Protein AF-A0A2A6BVG2-F1 (afdb_monomer_lite)

InterPro domains:
  IPR006201 Neurotransmitter-gated ion-channel [PTHR18945] (115-366)
  IPR006202 Neurotransmitter-gated ion-channel ligand-binding domain [PF02931] (118-257)
  IPR018000 Neurotransmitter-gated ion-channel, conserved site [PS00236] (227-241)
  IPR036734 Neurotransmitter-gated ion-channel ligand-binding domain superfamily [G3DSA:2.70.170.10] (108-320)
  IPR036734 Neurotransmitter-gated ion-channel ligand-binding domain superfamily [SSF63712] (119-259)

Secondary structure (DSSP, 8-state):
--TTSSSSSTT-----PPPEEEE-EEE-TT---HHHHS-TTSEEEESEEEEE--SSSSSEEEEEESS-HHHH---EEEEEEETTEEEEEEEPPTT--SS----TTTS-EEEEEEEEEE---EE-STTT-EEEEEEEEEEEEEEEEEE--GGGTTT--EEEEEGGGGTTSPPP---EEEE-GGGTTT-TT----TT---EE-STT-EEEEETEEEEEEEEEEEEEEEB----TTTTS-EEEEEEEEEEEESS--EEEE-HHHHHHHHT-S--EETTEEEEEEEEE----EEEE-SSS-EEEEEEEEEEEEEEE-THHHIIIIIHHHHHHHHHHHHHHH-S-HHHHHHHHHHHHHHHHHHHHHHHHS---TTTHHHHHHHHHHHHHHHHHHHHHHHHHHHHHHHHHHHHHHT-

Structure (mmCIF, N/CA/C/O backbone):
data_AF-A0A2A6BVG2-F1
#
_entry.id   AF-A0A2A6BVG2-F1
#
loop_
_atom_site.group_PDB
_atom_site.id
_atom_site.type_symbol
_atom_site.label_atom_id
_atom_site.label_alt_id
_atom_site.label_comp_id
_atom_site.label_asym_id
_atom_site.label_entity_id
_atom_site.label_seq_id
_atom_site.pdbx_PDB_ins_code
_atom_site.Cartn_x
_atom_site.Cartn_y
_atom_site.Cartn_z
_atom_site.occupancy
_atom_site.B_iso_or_equiv
_atom_site.auth_seq_id
_atom_site.auth_comp_id
_atom_site.auth_asym_id
_atom_site.auth_atom_id
_atom_site.pdbx_PDB_model_num
ATOM 1 N N . MET A 1 1 ? 26.508 -2.314 60.905 1.00 47.06 1 MET A N 1
ATOM 2 C CA . MET A 1 1 ? 25.427 -1.354 60.568 1.00 47.06 1 MET A CA 1
ATOM 3 C C . MET A 1 1 ? 24.656 -1.698 59.279 1.00 47.06 1 MET A C 1
ATOM 5 O O . MET A 1 1 ? 23.905 -0.859 58.814 1.00 47.06 1 MET A O 1
ATOM 9 N N . VAL A 1 2 ? 24.742 -2.926 58.736 1.00 46.19 2 VAL A N 1
ATOM 10 C CA . VAL A 1 2 ? 24.026 -3.320 57.493 1.00 46.19 2 VAL A CA 1
ATOM 11 C C . VAL A 1 2 ? 22.774 -4.187 57.760 1.00 46.19 2 VAL A C 1
ATOM 13 O O . VAL A 1 2 ? 21.913 -4.311 56.901 1.00 46.19 2 VAL A O 1
ATOM 16 N N . SER A 1 3 ? 22.583 -4.705 58.980 1.00 47.69 3 SER A N 1
ATOM 17 C CA . SER A 1 3 ? 21.451 -5.596 59.313 1.00 47.69 3 SER A CA 1
ATOM 18 C C . SER A 1 3 ? 20.133 -4.915 59.705 1.00 47.69 3 SER A C 1
ATOM 20 O O . SER A 1 3 ? 19.149 -5.617 59.899 1.00 47.69 3 SER A O 1
ATOM 22 N N . LEU A 1 4 ? 20.075 -3.584 59.828 1.00 44.94 4 LEU A N 1
ATOM 23 C CA . LEU A 1 4 ? 18.867 -2.886 60.309 1.00 44.94 4 LEU A CA 1
ATOM 24 C C . LEU A 1 4 ? 17.993 -2.272 59.202 1.00 44.94 4 LEU A C 1
ATOM 26 O O . LEU A 1 4 ? 16.907 -1.791 59.501 1.00 44.94 4 LEU A O 1
ATOM 30 N N . ILE A 1 5 ? 18.422 -2.324 57.936 1.00 50.66 5 ILE A N 1
ATOM 31 C CA . ILE A 1 5 ? 17.657 -1.773 56.800 1.00 50.66 5 ILE A CA 1
ATOM 32 C C . ILE A 1 5 ? 16.790 -2.850 56.116 1.00 50.66 5 ILE A C 1
ATOM 34 O O . ILE A 1 5 ? 15.787 -2.524 55.492 1.00 50.66 5 ILE A O 1
ATOM 38 N N . LEU A 1 6 ? 17.088 -4.145 56.293 1.00 44.38 6 LEU A N 1
ATOM 39 C CA . LEU A 1 6 ? 16.270 -5.218 55.704 1.00 44.38 6 LEU A CA 1
ATOM 40 C C . LEU A 1 6 ? 14.958 -5.503 56.457 1.00 44.38 6 LEU A C 1
ATOM 42 O O . LEU A 1 6 ? 14.072 -6.143 55.898 1.00 44.38 6 LEU A O 1
ATOM 46 N N . LEU A 1 7 ? 14.806 -5.037 57.702 1.00 44.47 7 LEU A N 1
ATOM 47 C CA . LEU A 1 7 ? 13.611 -5.324 58.508 1.00 44.47 7 LEU A CA 1
ATOM 48 C C . LEU A 1 7 ? 12.500 -4.268 58.365 1.00 44.47 7 LEU A C 1
ATOM 50 O O . LEU A 1 7 ? 11.368 -4.521 58.763 1.00 44.47 7 LEU A O 1
ATOM 54 N N . SER A 1 8 ? 12.786 -3.104 57.772 1.00 46.41 8 SER A N 1
ATOM 55 C CA . SER A 1 8 ? 11.801 -2.026 57.589 1.00 46.41 8 SER A CA 1
ATOM 56 C C . SER A 1 8 ? 10.981 -2.130 56.295 1.00 46.41 8 SER A C 1
ATOM 58 O O . SER A 1 8 ? 9.996 -1.413 56.156 1.00 46.41 8 SER A O 1
ATOM 60 N N . VAL A 1 9 ? 11.324 -3.039 55.373 1.00 49.69 9 VAL A N 1
ATOM 61 C CA . VAL A 1 9 ? 10.591 -3.235 54.100 1.00 49.69 9 VAL A CA 1
ATOM 62 C C . VAL A 1 9 ? 9.496 -4.313 54.207 1.00 49.69 9 VAL A C 1
ATOM 64 O O . VAL A 1 9 ? 8.600 -4.371 53.374 1.00 49.69 9 VAL A O 1
ATOM 67 N N . LEU A 1 10 ? 9.494 -5.136 55.263 1.00 47.34 10 LEU A N 1
ATOM 68 C CA . LEU A 1 10 ? 8.541 -6.250 55.428 1.00 47.34 10 LEU A CA 1
ATOM 69 C C . LEU A 1 10 ? 7.287 -5.908 56.255 1.00 47.34 10 LEU A C 1
ATOM 71 O O . LEU A 1 10 ? 6.466 -6.783 56.515 1.00 47.34 10 LEU A O 1
ATOM 75 N N . LEU A 1 11 ? 7.125 -4.649 56.668 1.00 47.38 11 LEU A N 1
ATOM 76 C CA . LEU A 1 11 ? 6.026 -4.193 57.531 1.00 47.38 11 LEU A CA 1
ATOM 77 C C . LEU A 1 11 ? 5.231 -3.034 56.920 1.00 47.38 11 LEU A C 1
ATOM 79 O O . LEU A 1 11 ? 4.622 -2.249 57.642 1.00 47.38 11 LEU A O 1
ATOM 83 N N . SER A 1 12 ? 5.193 -2.925 55.591 1.00 45.78 12 SER A N 1
ATOM 84 C CA . SER A 1 12 ? 4.120 -2.167 54.953 1.00 45.78 12 SER A CA 1
ATOM 85 C C . SER A 1 12 ? 2.845 -3.005 55.074 1.00 45.78 12 SER A C 1
ATOM 87 O O . SER A 1 12 ? 2.772 -4.055 54.431 1.00 45.78 12 SER A O 1
ATOM 89 N N . PRO A 1 13 ? 1.845 -2.616 55.893 1.00 52.50 13 PRO A N 1
ATOM 90 C CA . PRO A 1 13 ? 0.537 -3.237 55.781 1.00 52.50 13 PRO A CA 1
ATOM 91 C C . PRO A 1 13 ? 0.119 -3.049 54.327 1.00 52.50 13 PRO A C 1
ATOM 93 O O . PRO A 1 13 ? 0.153 -1.924 53.821 1.00 52.50 13 PRO A O 1
ATOM 96 N N . ALA A 1 14 ? -0.192 -4.147 53.636 1.00 52.34 14 ALA A N 1
ATOM 97 C CA . ALA A 1 14 ? -0.832 -4.067 52.336 1.00 52.34 14 ALA A CA 1
ATOM 98 C C . ALA A 1 14 ? -1.977 -3.063 52.491 1.00 52.34 14 ALA A C 1
ATOM 100 O O . ALA A 1 14 ? -2.853 -3.264 53.336 1.00 52.34 14 ALA A O 1
ATOM 101 N N . LEU A 1 15 ? -1.893 -1.935 51.779 1.00 49.56 15 LEU A N 1
ATOM 102 C CA . LEU A 1 15 ? -2.939 -0.924 51.753 1.00 49.56 15 LEU A CA 1
ATOM 103 C C . LEU A 1 15 ? -4.168 -1.607 51.163 1.00 49.56 15 LEU A C 1
ATOM 105 O O . LEU A 1 15 ? -4.351 -1.654 49.949 1.00 49.56 15 LEU A O 1
ATOM 109 N N . ALA A 1 16 ? -4.965 -2.217 52.036 1.00 59.38 16 ALA A N 1
ATOM 110 C CA . ALA A 1 16 ? -6.254 -2.761 51.688 1.00 59.38 16 ALA A CA 1
ATOM 111 C C . ALA A 1 16 ? -7.088 -1.564 51.250 1.00 59.38 16 ALA A C 1
ATOM 113 O O . ALA A 1 16 ? -7.438 -0.705 52.063 1.00 59.38 16 ALA A O 1
ATOM 114 N N . ILE A 1 17 ? -7.321 -1.469 49.944 1.00 62.25 17 ILE A N 1
ATOM 115 C CA . ILE A 1 17 ? -8.201 -0.461 49.374 1.00 62.25 17 ILE A CA 1
ATOM 116 C C . ILE A 1 17 ? -9.559 -0.662 50.059 1.00 62.25 17 ILE A C 1
ATOM 118 O O . ILE A 1 17 ? -10.095 -1.772 50.009 1.00 62.25 17 ILE A O 1
ATOM 122 N N . PRO A 1 18 ? -10.092 0.350 50.764 1.00 71.12 18 PRO A N 1
ATOM 123 C CA . PRO A 1 18 ? -11.371 0.203 51.431 1.00 71.12 18 PRO A CA 1
ATOM 124 C C . PRO A 1 18 ? -12.448 -0.081 50.373 1.00 71.12 18 PRO A C 1
ATOM 126 O O . PRO A 1 18 ? -12.470 0.597 49.341 1.00 71.12 18 PRO A O 1
ATOM 129 N N . PRO A 1 19 ? -13.331 -1.070 50.599 1.00 73.06 19 PRO A N 1
ATOM 130 C CA . PRO A 1 19 ? -14.359 -1.420 49.632 1.00 73.06 19 PRO A CA 1
ATOM 131 C C . PRO A 1 19 ? -15.266 -0.212 49.381 1.00 73.06 19 PRO A C 1
ATOM 133 O O . PRO A 1 19 ? -15.706 0.470 50.311 1.00 73.06 19 PRO A O 1
ATOM 136 N N . ILE A 1 20 ? -15.553 0.054 48.112 1.00 72.31 20 ILE A N 1
ATOM 137 C CA . ILE A 1 20 ? -16.448 1.123 47.691 1.00 72.31 20 ILE A CA 1
ATOM 138 C C . ILE A 1 20 ? -17.904 0.680 47.841 1.00 72.31 20 ILE A C 1
ATOM 140 O O . ILE A 1 20 ? -18.267 -0.470 47.591 1.00 72.31 20 ILE A O 1
ATOM 144 N N . LYS A 1 21 ? -18.758 1.611 48.267 1.00 72.38 21 LYS A N 1
ATOM 145 C CA . LYS A 1 21 ? -20.199 1.397 48.407 1.00 72.38 21 LYS A CA 1
ATOM 146 C C . LYS A 1 21 ? -20.887 1.801 47.101 1.00 72.38 21 LYS A C 1
ATOM 148 O O . LYS A 1 21 ? -20.851 2.975 46.741 1.00 72.38 21 LYS A O 1
ATOM 153 N N . CYS A 1 22 ? -21.514 0.858 46.401 1.00 71.44 22 CYS A N 1
ATOM 154 C CA . CYS A 1 22 ? -22.253 1.123 45.161 1.00 71.44 22 CYS A CA 1
ATOM 155 C C . CYS A 1 22 ? -23.750 0.893 45.364 1.00 71.44 22 CYS A C 1
ATOM 157 O O . CYS A 1 22 ? -24.156 0.111 46.222 1.00 71.44 22 CYS A O 1
ATOM 159 N N . TYR A 1 23 ? -24.583 1.532 44.546 1.00 70.38 23 TYR A N 1
ATOM 160 C CA . TYR A 1 23 ? -26.011 1.224 44.501 1.00 70.38 23 TYR A CA 1
ATOM 161 C C . TYR A 1 23 ? -26.240 -0.177 43.921 1.00 70.38 23 TYR A C 1
ATOM 163 O O . TYR A 1 23 ? -25.602 -0.559 42.943 1.00 70.38 23 TYR A O 1
ATOM 171 N N . SER A 1 24 ? -27.144 -0.930 44.544 1.00 73.19 24 SER A N 1
ATOM 172 C CA . SER A 1 24 ? -27.579 -2.269 44.152 1.00 73.19 24 SER A CA 1
ATOM 173 C C . SER A 1 24 ? -29.056 -2.218 43.770 1.00 73.19 24 SER A C 1
ATOM 175 O O . SER A 1 24 ? -29.924 -2.573 44.566 1.00 73.19 24 SER A O 1
ATOM 177 N N . CYS A 1 25 ? -29.353 -1.728 42.571 1.00 67.62 25 CYS A N 1
ATOM 178 C CA . CYS A 1 25 ? -30.719 -1.468 42.117 1.00 67.62 25 CYS A CA 1
ATOM 179 C C . CYS A 1 25 ? -30.906 -1.860 40.647 1.00 67.62 25 CYS A C 1
ATOM 181 O O . CYS A 1 25 ? -29.945 -1.947 39.881 1.00 67.62 25 CYS A O 1
ATOM 183 N N . ILE A 1 26 ? -32.165 -2.084 40.265 1.00 62.31 26 ILE A N 1
ATOM 184 C CA . ILE A 1 26 ? -32.599 -2.318 38.885 1.00 62.31 26 ILE A CA 1
ATOM 185 C C . ILE A 1 26 ? -33.450 -1.116 38.488 1.00 62.31 26 ILE A C 1
ATOM 187 O O . ILE A 1 26 ? -34.461 -0.857 39.137 1.00 62.31 26 ILE A O 1
ATOM 191 N N . LEU A 1 27 ? -33.048 -0.379 37.454 1.00 60.69 27 LEU A N 1
ATOM 192 C CA . LEU A 1 27 ? -33.793 0.776 36.943 1.00 60.69 27 LEU A CA 1
ATOM 193 C C . LEU A 1 27 ? -34.805 0.364 35.881 1.00 60.69 27 LEU A C 1
ATOM 195 O O . LEU A 1 27 ? -34.354 0.072 34.784 1.00 60.69 27 LEU A O 1
ATOM 199 N N . PRO A 1 28 ? -36.126 0.410 36.124 1.00 58.84 28 PRO A N 1
ATOM 200 C CA . PRO A 1 28 ? -37.125 0.102 35.108 1.00 58.84 28 PRO A CA 1
ATOM 201 C C . PRO A 1 28 ? -36.932 0.896 33.805 1.00 58.84 28 PRO A C 1
ATOM 203 O O . PRO A 1 28 ? -36.431 2.025 33.850 1.00 58.84 28 PRO A O 1
ATOM 206 N N . PRO A 1 29 ? -37.367 0.365 32.646 1.00 52.97 29 PRO A N 1
ATOM 207 C CA . PRO A 1 29 ? -37.383 1.130 31.408 1.00 52.97 29 PRO A CA 1
ATOM 208 C C . PRO A 1 29 ? -38.193 2.417 31.610 1.00 52.97 29 PRO A C 1
ATOM 210 O O . PRO A 1 29 ? -39.262 2.395 32.221 1.00 52.97 29 PRO A O 1
ATOM 213 N N . ASN A 1 30 ? -37.681 3.532 31.082 1.00 59.03 30 ASN A N 1
ATOM 214 C CA . ASN A 1 30 ? -38.308 4.863 31.100 1.00 59.03 30 ASN A CA 1
ATOM 215 C C . ASN A 1 30 ? -38.370 5.586 32.461 1.00 59.03 30 ASN A C 1
ATOM 217 O O . ASN A 1 30 ? -39.131 6.543 32.605 1.00 59.03 30 ASN A O 1
ATOM 221 N N . VAL A 1 31 ? -37.566 5.198 33.455 1.00 60.84 31 VAL A N 1
ATOM 222 C CA . VAL A 1 31 ? -37.447 5.986 34.693 1.00 60.84 31 VAL A CA 1
ATOM 223 C C . VAL A 1 31 ? -36.479 7.151 34.489 1.00 60.84 31 VAL A C 1
ATOM 225 O O . VAL A 1 31 ? -35.276 6.952 34.340 1.00 60.84 31 VAL A O 1
ATOM 228 N N . ALA A 1 32 ? -37.014 8.373 34.512 1.00 56.31 32 ALA A N 1
ATOM 229 C CA . ALA A 1 32 ? -36.231 9.606 34.406 1.00 56.31 32 ALA A CA 1
ATOM 230 C C . ALA A 1 32 ? -35.492 9.973 35.708 1.00 56.31 32 ALA A C 1
ATOM 232 O O . ALA A 1 32 ? -34.476 10.662 35.658 1.00 56.31 32 ALA A O 1
ATOM 233 N N . ASP A 1 33 ? -35.980 9.508 36.865 1.00 66.50 33 ASP A N 1
ATOM 234 C CA . ASP A 1 33 ? -35.415 9.844 38.174 1.00 66.50 33 ASP A CA 1
ATOM 235 C C . ASP A 1 33 ? -34.677 8.654 38.805 1.00 66.50 33 ASP A C 1
ATOM 237 O O . ASP A 1 33 ? -35.256 7.782 39.459 1.00 66.50 33 ASP A O 1
ATOM 241 N N . PHE A 1 34 ? -33.360 8.636 38.598 1.00 60.94 34 PHE A N 1
ATOM 242 C CA . PHE A 1 34 ? -32.444 7.652 39.172 1.00 60.94 34 PHE A CA 1
ATOM 243 C C . PHE A 1 34 ? -32.500 7.616 40.705 1.00 60.94 34 PHE A C 1
ATOM 245 O O . PHE A 1 34 ? -32.445 6.537 41.300 1.00 60.94 34 PHE A O 1
ATOM 252 N N . ALA A 1 35 ? -32.634 8.778 41.350 1.00 62.94 35 ALA A N 1
ATOM 253 C CA . ALA A 1 35 ? -32.579 8.890 42.803 1.00 62.94 35 ALA A CA 1
ATOM 254 C C . ALA A 1 35 ? -33.831 8.306 43.477 1.00 62.94 35 ALA A C 1
ATOM 256 O O . ALA A 1 35 ? -33.748 7.810 44.601 1.00 62.94 35 ALA A O 1
ATOM 257 N N . ALA A 1 36 ? -34.970 8.310 42.778 1.00 68.31 36 ALA A N 1
ATOM 258 C CA . ALA A 1 36 ? -36.223 7.744 43.272 1.00 68.31 36 ALA A CA 1
ATOM 259 C C . ALA A 1 36 ? -36.214 6.204 43.336 1.00 68.31 36 ALA A C 1
ATOM 261 O O . ALA A 1 36 ? -36.859 5.620 44.206 1.00 68.31 36 ALA A O 1
ATOM 262 N N . VAL A 1 37 ? -35.483 5.536 42.434 1.00 67.06 37 VAL A N 1
ATOM 263 C CA . VAL A 1 37 ? -35.453 4.061 42.331 1.00 67.06 37 VAL A CA 1
ATOM 264 C C . VAL A 1 37 ? -34.222 3.454 43.005 1.00 67.06 37 VAL A C 1
ATOM 266 O O . VAL A 1 37 ? -34.305 2.388 43.617 1.00 67.06 37 VAL A O 1
ATOM 269 N N . CYS A 1 38 ? -33.083 4.138 42.943 1.00 67.00 38 CYS A N 1
ATOM 270 C CA . CYS A 1 38 ? -31.833 3.720 43.568 1.00 67.00 38 CYS A CA 1
ATOM 271 C C . CYS A 1 38 ? -31.589 4.539 44.839 1.00 67.00 38 CYS A C 1
ATOM 273 O O . CYS A 1 38 ? -30.724 5.413 44.884 1.00 67.00 38 CYS A O 1
ATOM 275 N N . ASN A 1 39 ? -32.386 4.280 45.876 1.00 68.69 39 ASN A N 1
ATOM 276 C CA . ASN A 1 39 ? -32.250 4.965 47.158 1.00 68.69 39 ASN A CA 1
ATOM 277 C C . ASN A 1 39 ? -31.014 4.473 47.949 1.00 68.69 39 ASN A C 1
ATOM 279 O O . ASN A 1 39 ? -30.474 3.389 47.719 1.00 68.69 39 ASN A O 1
ATOM 283 N N . GLN A 1 40 ? -30.566 5.269 48.925 1.00 59.28 40 GLN A N 1
ATOM 284 C CA . GLN A 1 40 ? -29.363 4.996 49.735 1.00 59.28 40 GLN A CA 1
ATOM 285 C C . GLN A 1 40 ? -29.421 3.697 50.561 1.00 59.28 40 GLN A C 1
ATOM 287 O O . GLN A 1 40 ? -28.402 3.290 51.122 1.00 59.28 40 GLN A O 1
ATOM 292 N N . THR A 1 41 ? -30.588 3.054 50.663 1.00 69.94 41 THR A N 1
ATOM 293 C CA . THR A 1 41 ? -30.764 1.822 51.441 1.00 69.94 41 THR A CA 1
ATOM 294 C C . THR A 1 41 ? -30.344 0.574 50.667 1.00 69.94 41 THR A C 1
ATOM 296 O O . THR A 1 41 ? -29.910 -0.396 51.280 1.00 69.94 41 THR A O 1
ATOM 299 N N . ASN A 1 42 ? -30.393 0.605 49.331 1.00 69.44 42 ASN A N 1
ATOM 300 C CA . ASN A 1 42 ? -30.030 -0.530 48.486 1.00 69.44 42 ASN A CA 1
ATOM 301 C C . ASN A 1 42 ? -28.618 -0.349 47.942 1.00 69.44 42 ASN A C 1
ATOM 303 O O . ASN A 1 42 ? -28.410 0.074 46.806 1.00 69.44 42 ASN A O 1
ATOM 307 N N . THR A 1 43 ? -27.635 -0.664 48.778 1.00 74.88 43 THR A N 1
ATOM 308 C CA . THR A 1 43 ? -26.218 -0.579 48.423 1.00 74.88 43 THR A CA 1
ATOM 309 C C . THR A 1 43 ? -25.501 -1.890 48.670 1.00 74.88 43 THR A C 1
ATOM 311 O O . THR A 1 43 ? -25.793 -2.584 49.639 1.00 74.88 43 THR A O 1
ATOM 314 N N . CYS A 1 44 ? -24.516 -2.182 47.839 1.00 75.88 44 CYS A N 1
ATOM 315 C CA . CYS A 1 44 ? -23.537 -3.234 48.056 1.00 75.88 44 CYS A CA 1
ATOM 316 C C . CYS A 1 44 ? -22.169 -2.606 48.356 1.00 75.88 44 CYS A C 1
ATOM 318 O O . CYS A 1 44 ? -21.956 -1.415 48.115 1.00 75.88 44 CYS A O 1
ATOM 320 N N . THR A 1 45 ? -21.237 -3.407 48.860 1.00 76.62 45 THR A N 1
ATOM 321 C CA . THR A 1 45 ? -19.828 -3.031 49.023 1.00 76.62 45 THR A CA 1
ATOM 322 C C . THR A 1 45 ? -18.965 -3.984 48.214 1.00 76.62 45 THR A C 1
ATOM 324 O O . THR A 1 45 ? -19.178 -5.191 48.296 1.00 76.62 45 THR A O 1
ATOM 327 N N . GLY A 1 46 ? -18.017 -3.458 47.448 1.00 76.00 46 GLY A N 1
ATOM 328 C CA . GLY A 1 46 ? -17.017 -4.253 46.736 1.00 76.00 46 GLY A CA 1
ATOM 329 C C . GLY A 1 46 ? -15.877 -3.373 46.247 1.00 76.00 46 GLY A C 1
ATOM 330 O O . GLY A 1 46 ? -15.850 -2.187 46.552 1.00 76.00 46 GLY A O 1
ATOM 331 N N . ASN A 1 47 ? -14.933 -3.917 45.489 1.00 72.94 47 ASN A N 1
ATOM 332 C CA . ASN A 1 47 ? -13.804 -3.126 44.979 1.00 72.94 47 ASN A CA 1
ATOM 333 C C . ASN A 1 47 ? -14.172 -2.276 43.745 1.00 72.94 47 ASN A C 1
ATOM 335 O O . ASN A 1 47 ? -13.492 -1.296 43.450 1.00 72.94 47 ASN A O 1
ATOM 339 N N . TRP A 1 48 ? -15.262 -2.620 43.045 1.00 63.81 48 TRP A N 1
ATOM 340 C CA . TRP A 1 48 ? -15.687 -2.000 41.785 1.00 63.81 48 TRP A CA 1
ATOM 341 C C . TRP A 1 48 ? -17.212 -1.867 41.691 1.00 63.81 48 TRP A C 1
ATOM 343 O O . TRP A 1 48 ? -17.940 -2.774 42.097 1.00 63.81 48 TRP A O 1
ATOM 353 N N . CYS A 1 49 ? -17.702 -0.777 41.089 1.00 62.34 49 CYS A N 1
ATOM 354 C CA . CYS A 1 49 ? -19.109 -0.627 40.707 1.00 62.34 49 CYS A CA 1
ATOM 355 C C . CYS A 1 49 ? -19.299 -1.061 39.249 1.00 62.34 49 CYS A C 1
ATOM 357 O O . CYS A 1 49 ? -18.536 -0.666 38.372 1.00 62.34 49 CYS A O 1
ATOM 359 N N . THR A 1 50 ? -20.345 -1.833 38.977 1.00 63.59 50 THR A N 1
ATOM 360 C CA . THR A 1 50 ? -20.672 -2.370 37.652 1.00 63.59 50 THR A CA 1
ATOM 361 C C . THR A 1 50 ? -22.020 -1.859 37.169 1.00 63.59 50 THR A C 1
ATOM 363 O O . THR A 1 50 ? -22.938 -1.656 37.966 1.00 63.59 50 THR A O 1
ATOM 366 N N . LYS A 1 51 ? -22.117 -1.638 35.854 1.00 58.00 51 LYS A N 1
ATOM 367 C CA . LYS A 1 51 ? -23.335 -1.253 35.138 1.00 58.00 51 LYS A CA 1
ATOM 368 C C . LYS A 1 51 ? -23.571 -2.291 34.041 1.00 58.00 51 LYS A C 1
ATOM 370 O O . LYS A 1 51 ? -22.828 -2.317 33.065 1.00 58.00 51 LYS A O 1
ATOM 375 N N . GLY A 1 52 ? -24.556 -3.167 34.224 1.00 52.75 52 GLY A N 1
ATOM 376 C CA . GLY A 1 52 ? -24.907 -4.183 33.226 1.00 52.75 52 GLY A CA 1
ATOM 377 C C . GLY A 1 52 ? -25.829 -3.609 32.142 1.00 52.75 52 GLY A C 1
ATOM 378 O O . GLY A 1 52 ? -26.731 -2.838 32.489 1.00 52.75 52 GLY A O 1
ATOM 379 N N . PRO A 1 53 ? -25.636 -3.941 30.852 1.00 44.53 53 PRO A N 1
ATOM 380 C CA . PRO A 1 53 ? -26.572 -3.564 29.805 1.00 44.53 53 PRO A CA 1
ATOM 381 C C . PRO A 1 53 ? -27.714 -4.577 29.720 1.00 44.53 53 PRO A C 1
ATOM 383 O O . PRO A 1 53 ? -27.477 -5.767 29.538 1.00 44.53 53 PRO A O 1
ATOM 386 N N . ASP A 1 54 ? -28.950 -4.091 29.762 1.00 43.31 54 ASP A N 1
ATOM 387 C CA . ASP A 1 54 ? -30.037 -4.740 29.042 1.00 43.31 54 ASP A CA 1
ATOM 388 C C . ASP A 1 54 ? -31.135 -3.720 28.699 1.00 43.31 54 ASP A C 1
ATOM 390 O O . ASP A 1 54 ? -31.561 -2.931 29.541 1.00 43.31 54 ASP A O 1
ATOM 394 N N . ALA A 1 55 ? -31.555 -3.720 27.435 1.00 38.41 55 ALA A N 1
ATOM 395 C CA . ALA A 1 55 ? -32.701 -2.964 26.932 1.00 38.41 55 ALA A CA 1
ATOM 396 C C . ALA A 1 55 ? -33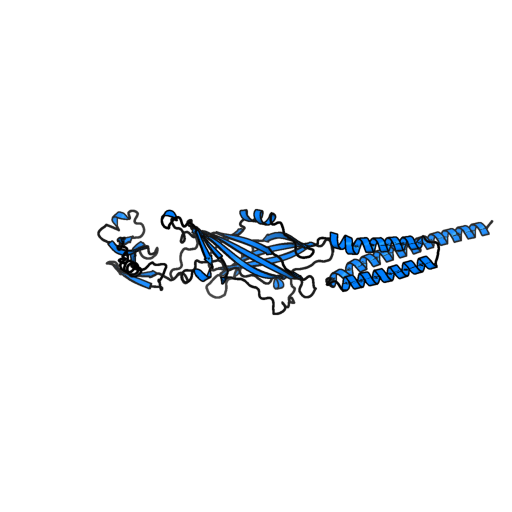.954 -3.852 26.768 1.00 38.41 55 ALA A C 1
ATOM 398 O O . ALA A 1 55 ? -35.032 -3.341 26.468 1.00 38.41 55 ALA A O 1
ATOM 399 N N . ARG A 1 56 ? -33.828 -5.177 26.950 1.00 41.88 56 ARG A N 1
ATOM 400 C CA . ARG A 1 56 ? -34.907 -6.174 26.845 1.00 41.88 56 ARG A CA 1
ATOM 401 C C . ARG A 1 56 ? -35.331 -6.759 28.189 1.00 41.88 56 ARG A C 1
ATOM 403 O O . ARG A 1 56 ? -36.520 -7.015 28.365 1.00 41.88 56 ARG A O 1
ATOM 410 N N . SER A 1 57 ? -34.431 -6.948 29.153 1.00 41.12 57 SER A N 1
ATOM 411 C CA . SER A 1 57 ? -34.847 -7.062 30.552 1.00 41.12 57 SER A CA 1
ATOM 412 C C . SER A 1 57 ? -35.147 -5.674 31.079 1.00 41.12 57 SER A C 1
ATOM 414 O O . SER A 1 57 ? -34.536 -4.681 30.703 1.00 41.12 57 SER A O 1
ATOM 416 N N . SER A 1 58 ? -36.175 -5.602 31.904 1.00 39.78 58 SER A N 1
ATOM 417 C CA . SER A 1 58 ? -36.827 -4.381 32.348 1.00 39.78 58 SER A CA 1
ATOM 418 C C . SER A 1 58 ? -35.961 -3.524 33.287 1.00 39.78 58 SER A C 1
ATOM 420 O O . SER A 1 58 ? -36.496 -3.018 34.270 1.00 39.78 58 SER A O 1
ATOM 422 N N . GLY A 1 59 ? -34.657 -3.361 33.030 1.00 43.84 59 GLY A N 1
ATOM 423 C CA . GLY A 1 59 ? -33.863 -2.305 33.622 1.00 43.84 59 GLY A CA 1
ATOM 424 C C . GLY A 1 59 ? -32.337 -2.384 33.576 1.00 43.84 59 GLY A C 1
ATOM 425 O O . GLY A 1 59 ? -31.755 -3.432 33.333 1.00 43.84 59 GLY A O 1
ATOM 426 N N . ILE A 1 60 ? -31.684 -1.256 33.894 1.00 52.97 60 ILE A N 1
ATOM 427 C CA . ILE A 1 60 ? -30.223 -1.168 34.082 1.00 52.97 60 ILE A CA 1
ATOM 428 C C . ILE A 1 60 ? -29.880 -1.604 35.511 1.00 52.97 60 ILE A C 1
ATOM 430 O O . ILE A 1 60 ? -30.367 -1.002 36.472 1.00 52.97 60 ILE A O 1
ATOM 434 N N . LEU A 1 61 ? -29.028 -2.623 35.655 1.00 53.53 61 LEU A N 1
ATOM 435 C CA . LEU A 1 61 ? -28.552 -3.091 36.958 1.00 53.53 61 LEU A CA 1
ATOM 436 C C . LEU A 1 61 ? -27.252 -2.384 37.351 1.00 53.53 61 LEU A C 1
ATOM 438 O O . LEU A 1 61 ? -26.268 -2.409 36.608 1.00 53.53 61 LEU A O 1
ATOM 442 N N . TYR A 1 62 ? -27.259 -1.807 38.548 1.00 62.25 62 TYR A N 1
ATOM 443 C CA . TYR A 1 62 ? -26.077 -1.297 39.238 1.00 62.25 62 TYR A CA 1
ATOM 444 C C . TYR A 1 62 ? -25.724 -2.276 40.360 1.00 62.25 62 TYR A C 1
ATOM 446 O O . TYR A 1 62 ? -26.620 -2.741 41.063 1.00 62.25 62 TYR A O 1
ATOM 454 N N . GLY A 1 63 ? -24.449 -2.639 40.506 1.00 69.25 63 GLY A N 1
ATOM 455 C CA . GLY A 1 63 ? -24.004 -3.573 41.545 1.00 69.25 63 GLY A CA 1
ATOM 456 C C . GLY A 1 63 ? -22.497 -3.536 41.794 1.00 69.25 63 GLY A C 1
ATOM 457 O O . GLY A 1 63 ? -21.772 -2.813 41.117 1.00 69.25 63 GLY A O 1
ATOM 458 N N . CYS A 1 64 ? -22.019 -4.320 42.758 1.00 69.44 64 CYS A N 1
ATOM 459 C CA . CYS A 1 64 ? -20.613 -4.356 43.168 1.00 69.44 64 CYS A CA 1
ATOM 460 C C . CYS A 1 64 ? -19.944 -5.646 42.710 1.00 69.44 64 CYS A C 1
ATOM 462 O O . CYS A 1 64 ? -20.578 -6.706 42.703 1.00 69.44 64 CYS A O 1
ATOM 464 N N . MET A 1 65 ? -18.659 -5.554 42.384 1.00 66.06 65 MET A N 1
ATOM 465 C CA . MET A 1 65 ? -17.781 -6.696 42.155 1.00 66.06 65 MET A CA 1
ATOM 466 C C . MET A 1 65 ? -16.468 -6.504 42.912 1.00 66.06 65 MET A C 1
ATOM 468 O O . MET A 1 65 ? -15.934 -5.399 42.978 1.00 66.06 65 MET A O 1
ATOM 472 N N . ASP A 1 66 ? -15.931 -7.589 43.463 1.00 63.94 66 ASP A N 1
ATOM 473 C CA . ASP A 1 66 ? -14.647 -7.575 44.179 1.00 63.94 66 ASP A CA 1
ATOM 474 C C . ASP A 1 66 ? -13.445 -7.705 43.234 1.00 63.94 66 ASP A C 1
ATOM 476 O O . ASP A 1 66 ? -12.304 -7.454 43.621 1.00 63.94 66 ASP A O 1
ATOM 480 N N . THR A 1 67 ? -13.706 -8.042 41.971 1.00 58.28 67 THR A N 1
ATOM 481 C CA . THR A 1 67 ? -12.711 -8.237 40.915 1.00 58.28 67 THR A CA 1
ATOM 482 C C . THR A 1 67 ? -13.016 -7.297 39.754 1.00 58.28 67 THR A C 1
ATOM 484 O O . THR A 1 67 ? -14.184 -7.135 39.390 1.00 58.28 67 THR A O 1
ATOM 487 N N . ALA A 1 68 ? -11.985 -6.667 39.185 1.00 53.34 68 ALA A N 1
ATOM 488 C CA . ALA A 1 68 ? -12.149 -5.769 38.049 1.00 53.34 68 ALA A CA 1
ATOM 489 C C . ALA A 1 68 ? -12.783 -6.540 36.872 1.00 53.34 68 ALA A C 1
ATOM 491 O O . ALA A 1 68 ? -12.283 -7.615 36.522 1.00 53.34 68 ALA A O 1
ATOM 492 N N . PRO A 1 69 ? -13.856 -6.021 36.239 1.00 49.16 69 PRO A N 1
ATOM 493 C CA . PRO A 1 69 ? -14.532 -6.707 35.132 1.00 49.16 69 PRO A CA 1
ATOM 494 C C . PRO A 1 69 ? -13.611 -7.017 33.946 1.00 49.16 69 PRO A C 1
ATOM 496 O O . PRO A 1 69 ? -13.893 -7.917 33.164 1.00 49.16 69 PRO A O 1
ATOM 499 N N . VAL A 1 70 ? -12.515 -6.265 33.828 1.00 47.81 70 VAL A N 1
ATOM 500 C CA . VAL A 1 70 ? -11.595 -6.273 32.689 1.00 47.81 70 VAL A CA 1
ATOM 501 C C . VAL A 1 70 ? -10.451 -7.275 32.855 1.00 47.81 70 VAL A C 1
ATOM 503 O O . VAL A 1 70 ? -9.698 -7.450 31.916 1.00 47.81 70 VAL A O 1
ATOM 506 N N . ASP A 1 71 ? -10.306 -7.955 33.998 1.00 41.78 71 ASP A N 1
ATOM 507 C CA . ASP A 1 71 ? -9.107 -8.777 34.239 1.00 41.78 71 ASP A CA 1
ATOM 508 C C . ASP A 1 71 ? -9.398 -10.284 34.381 1.00 41.78 71 ASP A C 1
ATOM 510 O O . ASP A 1 71 ? -8.498 -11.095 34.173 1.00 41.78 71 ASP A O 1
ATOM 514 N N . VAL A 1 72 ? -10.640 -10.716 34.681 1.00 44.28 72 VAL A N 1
ATOM 515 C CA . VAL A 1 72 ? -10.927 -12.145 35.001 1.00 44.28 72 VAL A CA 1
ATOM 516 C C . VAL A 1 72 ? -12.322 -12.667 34.580 1.00 44.28 72 VAL A C 1
ATOM 518 O O . VAL A 1 72 ? -12.711 -13.779 34.940 1.00 44.28 72 VAL A O 1
ATOM 521 N N . ALA A 1 73 ? -13.115 -11.910 33.824 1.00 46.69 73 ALA A N 1
ATOM 522 C CA . ALA A 1 73 ? -14.464 -12.306 33.426 1.00 46.69 73 ALA A CA 1
ATOM 523 C C . ALA A 1 73 ? -14.478 -13.463 32.399 1.00 46.69 73 ALA A C 1
ATOM 525 O O . ALA A 1 73 ? -14.494 -13.266 31.185 1.00 46.69 73 ALA A O 1
ATOM 526 N N . LYS A 1 74 ? -14.577 -14.705 32.894 1.00 49.94 74 LYS A N 1
ATOM 527 C CA . LYS A 1 74 ? -15.271 -15.773 32.153 1.00 49.94 74 LYS A CA 1
ATOM 528 C C . LYS A 1 74 ? -16.719 -15.331 31.941 1.00 49.94 74 LYS A C 1
ATOM 530 O O . LYS A 1 74 ? -17.271 -14.662 32.817 1.00 49.94 74 LYS A O 1
ATOM 535 N N . SER A 1 75 ? -17.353 -15.713 30.832 1.00 52.09 75 SER A N 1
ATOM 536 C CA . SER A 1 75 ? -18.784 -15.448 30.668 1.00 52.09 75 SER A CA 1
ATOM 537 C C . SER A 1 75 ? -19.533 -15.995 31.886 1.00 52.09 75 SER A C 1
ATOM 539 O O . SER A 1 75 ? -19.439 -17.174 32.225 1.00 52.09 75 SER A O 1
ATOM 541 N N . THR A 1 76 ? -20.187 -15.111 32.633 1.00 52.19 76 THR A N 1
ATOM 542 C CA . THR A 1 76 ? -20.890 -15.490 33.859 1.00 52.19 76 THR A CA 1
ATOM 543 C C . THR A 1 76 ? -22.252 -14.834 33.867 1.00 52.19 76 THR A C 1
ATOM 545 O O . THR A 1 76 ? -22.384 -13.617 33.745 1.00 52.19 76 THR A O 1
ATOM 548 N N . CYS A 1 77 ? -23.279 -15.662 34.025 1.00 50.94 77 CYS A N 1
ATOM 549 C CA . CYS A 1 77 ? -24.637 -15.203 34.242 1.00 50.94 77 CYS A CA 1
ATOM 550 C C . CYS A 1 77 ? -24.911 -15.146 35.739 1.00 50.94 77 CYS A C 1
ATOM 552 O O . CYS A 1 77 ? -24.861 -16.164 36.430 1.00 50.94 77 CYS A O 1
ATOM 554 N N . LYS A 1 78 ? -25.222 -13.956 36.250 1.00 53.22 78 LYS A N 1
ATOM 555 C CA . LYS A 1 78 ? -25.731 -13.799 37.608 1.00 53.22 78 LYS A CA 1
ATOM 556 C C . LYS A 1 78 ? -27.251 -13.864 37.568 1.00 53.22 78 LYS A C 1
ATOM 558 O O . LYS A 1 78 ? -27.902 -12.988 37.003 1.00 53.22 78 LYS A O 1
ATOM 563 N N . MET A 1 79 ? -27.813 -14.898 38.187 1.00 60.81 79 MET A N 1
ATOM 564 C CA . MET A 1 79 ? -29.257 -15.001 38.383 1.00 60.81 79 MET A CA 1
ATOM 565 C C . M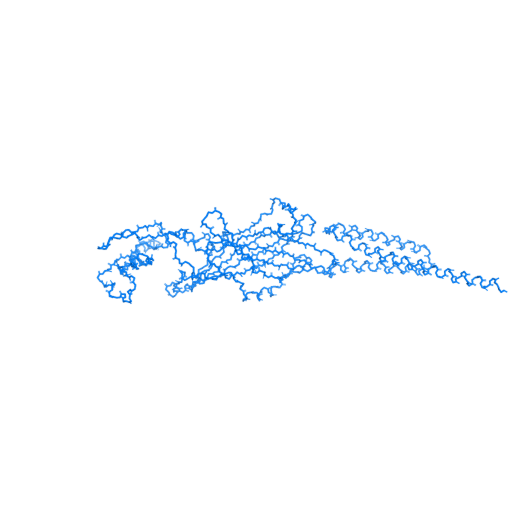ET A 1 79 ? -29.681 -14.053 39.507 1.00 60.81 79 MET A C 1
ATOM 567 O O . MET A 1 79 ? -29.199 -14.166 40.633 1.00 60.81 79 MET A O 1
ATOM 571 N N . VAL A 1 80 ? -30.587 -13.126 39.214 1.00 52.53 80 VAL A N 1
ATOM 572 C CA . VAL A 1 80 ? -31.158 -12.193 40.187 1.00 52.53 80 VAL A CA 1
ATOM 573 C C . VAL A 1 80 ? -32.628 -12.533 40.372 1.00 52.53 80 VAL A C 1
ATOM 575 O O . VAL A 1 80 ? -33.413 -12.474 39.428 1.00 52.53 80 VAL A O 1
ATOM 578 N N . LYS A 1 81 ? -33.007 -12.895 41.599 1.00 55.41 81 LYS A N 1
ATOM 579 C CA . LYS A 1 81 ? -34.411 -13.057 41.982 1.00 55.41 81 LYS A CA 1
ATOM 580 C C . LYS A 1 81 ? -34.955 -11.714 42.445 1.00 55.41 81 LYS A C 1
ATOM 582 O O . LYS A 1 81 ? -34.401 -11.109 43.357 1.00 55.41 81 LYS A O 1
ATOM 587 N N . THR A 1 82 ? -36.040 -11.271 41.832 1.00 57.19 82 THR A N 1
ATOM 588 C CA . THR A 1 82 ? -36.845 -10.142 42.299 1.00 57.19 82 THR A CA 1
ATOM 589 C C . THR A 1 82 ? -38.270 -10.622 42.558 1.00 57.19 82 THR A C 1
ATOM 591 O O . THR A 1 82 ? -38.645 -11.725 42.157 1.00 57.19 82 THR A O 1
ATOM 594 N N . GLU A 1 83 ? -39.094 -9.784 43.184 1.00 54.16 83 GLU A N 1
ATOM 595 C CA . GLU A 1 83 ? -40.531 -10.050 43.363 1.00 54.16 83 GLU A CA 1
ATOM 596 C C . GLU A 1 83 ? -41.270 -10.263 42.028 1.00 54.16 83 GLU A C 1
ATOM 598 O O . GLU A 1 83 ? -42.332 -10.876 41.997 1.00 54.16 83 GLU A O 1
ATOM 603 N N . ARG A 1 84 ? -40.694 -9.792 40.912 1.00 48.34 84 ARG A N 1
ATOM 604 C CA . ARG A 1 84 ? -41.259 -9.910 39.559 1.00 48.34 84 ARG A CA 1
ATOM 605 C C . ARG A 1 84 ? -40.769 -11.134 38.783 1.00 48.34 84 ARG A C 1
ATOM 607 O O . ARG A 1 84 ? -41.239 -11.367 37.675 1.00 48.34 84 ARG A O 1
ATOM 614 N N . GLY A 1 85 ? -39.835 -11.908 39.336 1.00 61.88 85 GLY A N 1
ATOM 615 C CA . GLY A 1 85 ? -39.303 -13.108 38.695 1.00 61.88 85 GLY A CA 1
ATOM 616 C C . GLY A 1 85 ? -37.792 -13.261 38.836 1.00 61.88 85 GLY A C 1
ATOM 617 O O . GLY A 1 85 ? -37.108 -12.459 39.474 1.00 61.88 85 GLY A O 1
ATOM 618 N N . THR A 1 86 ? -37.265 -14.329 38.239 1.00 52.34 86 THR A N 1
ATOM 619 C CA . THR A 1 86 ? -35.819 -14.577 38.181 1.00 52.34 86 THR A CA 1
ATOM 620 C C . THR A 1 86 ? -35.288 -14.122 36.829 1.00 52.34 86 THR A C 1
ATOM 622 O O . THR A 1 86 ? -35.785 -14.567 35.799 1.00 52.34 86 THR A O 1
ATOM 625 N N . TYR A 1 87 ? -34.268 -13.271 36.834 1.00 50.19 87 TYR A N 1
ATOM 626 C CA . TYR A 1 87 ? -33.636 -12.730 35.635 1.00 50.19 87 TYR A CA 1
ATOM 627 C C . TYR A 1 87 ? -32.187 -13.210 35.556 1.00 50.19 87 TYR A C 1
ATOM 629 O O . TYR A 1 87 ? -31.476 -13.191 36.560 1.00 50.19 87 TYR A O 1
ATOM 637 N N . ALA A 1 88 ? -31.750 -13.646 34.375 1.00 48.94 88 ALA A N 1
ATOM 638 C CA . ALA A 1 88 ? -30.355 -13.980 34.111 1.00 48.94 88 ALA A CA 1
ATOM 639 C C . ALA A 1 88 ? -29.643 -12.739 33.572 1.00 48.94 88 ALA A C 1
ATOM 641 O O . ALA A 1 88 ? -29.958 -12.282 32.478 1.00 48.94 88 ALA A O 1
ATOM 642 N N . ASN A 1 89 ? -28.698 -12.188 34.331 1.00 49.19 89 ASN A N 1
ATOM 643 C CA . ASN A 1 89 ? -27.846 -11.110 33.845 1.00 49.19 89 ASN A CA 1
ATOM 644 C C . ASN A 1 89 ? -26.505 -11.702 33.407 1.00 49.19 89 ASN A C 1
ATOM 646 O O . ASN A 1 89 ? -25.669 -12.041 34.247 1.00 49.19 89 ASN A O 1
ATOM 650 N N . CYS A 1 90 ? -26.357 -11.909 32.101 1.00 47.78 90 CYS A N 1
ATOM 651 C CA . CYS A 1 90 ? -25.195 -12.549 31.502 1.00 47.78 90 CYS A CA 1
ATOM 652 C C . CYS A 1 90 ? -24.177 -11.516 31.038 1.00 47.78 90 CYS A C 1
ATOM 654 O O . CYS A 1 90 ? -24.449 -10.721 30.144 1.00 47.78 90 CYS A O 1
ATOM 656 N N . TYR A 1 91 ? -22.973 -11.592 31.596 1.00 50.91 91 TYR A N 1
ATOM 657 C CA . TYR A 1 91 ? -21.805 -10.938 31.025 1.00 50.91 91 TYR A CA 1
ATOM 658 C C . TYR A 1 91 ? -21.160 -11.920 30.050 1.00 50.91 91 TYR A C 1
ATOM 660 O O . TYR A 1 91 ? -20.822 -13.040 30.439 1.00 50.91 91 TYR A O 1
ATOM 668 N N . CYS A 1 92 ? -21.027 -11.528 28.785 1.00 47.12 92 CYS A N 1
ATOM 669 C CA . CYS A 1 92 ? -20.325 -12.319 27.779 1.00 47.12 92 CYS A CA 1
ATOM 670 C C . CYS A 1 92 ? -18.898 -11.797 27.641 1.00 47.12 92 CYS A C 1
ATOM 672 O O . CYS A 1 92 ? -18.670 -10.589 27.682 1.00 47.12 92 CYS A O 1
ATOM 674 N N . ASN A 1 93 ? -17.943 -12.715 27.495 1.00 44.34 93 ASN A N 1
ATOM 675 C CA . ASN A 1 93 ? -16.594 -12.350 27.089 1.00 44.34 93 ASN A CA 1
ATOM 676 C C . ASN A 1 93 ? -16.683 -11.745 25.675 1.00 44.34 93 ASN A C 1
ATOM 678 O O . ASN A 1 93 ? -17.498 -12.215 24.881 1.00 44.34 93 ASN A O 1
ATOM 682 N N . ASN A 1 94 ? -15.884 -10.718 25.377 1.00 46.59 94 ASN A N 1
ATOM 683 C CA . ASN A 1 94 ? -15.997 -9.794 24.226 1.00 46.59 94 ASN A CA 1
ATOM 684 C C . ASN A 1 94 ? -15.963 -10.429 22.812 1.00 46.59 94 ASN A C 1
ATOM 686 O O . ASN A 1 94 ? -15.876 -9.715 21.817 1.00 46.59 94 ASN A O 1
ATOM 690 N N . ILE A 1 95 ? -16.012 -11.755 22.710 1.00 40.59 95 ILE A N 1
ATOM 691 C CA . ILE A 1 95 ? -15.819 -12.529 21.487 1.00 40.59 95 ILE A CA 1
ATOM 692 C C . ILE A 1 95 ? -17.149 -13.090 20.943 1.00 40.59 95 ILE A C 1
ATOM 694 O O . ILE A 1 95 ? -17.246 -13.333 19.746 1.00 40.59 95 ILE A O 1
ATOM 698 N N . GLU A 1 96 ? -18.201 -13.217 21.766 1.00 36.25 96 GLU A N 1
ATOM 699 C CA . GLU A 1 96 ? -19.526 -13.688 21.325 1.00 36.25 96 GLU A CA 1
ATOM 700 C C . GLU A 1 96 ? -20.649 -12.843 21.952 1.00 36.25 96 GLU A C 1
ATOM 702 O O . GLU A 1 96 ? -20.914 -12.886 23.155 1.00 36.25 96 GLU A O 1
ATOM 707 N N . TYR A 1 97 ? -21.309 -12.027 21.128 1.00 45.53 97 TYR A N 1
ATOM 708 C CA . TYR A 1 97 ? -22.453 -11.212 21.532 1.00 45.53 97 TYR A CA 1
ATOM 709 C C . TYR A 1 97 ? -23.700 -12.094 21.681 1.00 45.53 97 TYR A C 1
ATOM 711 O O . TYR A 1 97 ? -24.396 -12.355 20.704 1.00 45.53 97 TYR A O 1
ATOM 719 N N . CYS A 1 98 ? -24.039 -12.519 22.901 1.00 36.56 98 CYS A N 1
ATOM 720 C CA . CYS A 1 98 ? -25.219 -13.369 23.125 1.00 36.56 98 CYS A CA 1
ATOM 721 C C . CYS A 1 98 ? -26.576 -12.646 23.077 1.00 36.56 98 CYS A C 1
ATOM 723 O O . CYS A 1 98 ? -27.585 -13.286 23.337 1.00 36.56 98 CYS A O 1
ATOM 725 N N . ASN A 1 99 ? -26.654 -11.357 22.739 1.00 35.00 99 ASN A N 1
ATOM 726 C CA . ASN A 1 99 ? -27.935 -10.694 22.474 1.00 35.00 99 ASN A CA 1
ATOM 727 C C . ASN A 1 99 ? -27.761 -9.654 21.363 1.00 35.00 99 ASN A C 1
ATOM 729 O O . ASN A 1 99 ? -27.591 -8.464 21.620 1.00 35.00 99 ASN A O 1
ATOM 733 N N . GLY A 1 100 ? -27.771 -10.141 20.120 1.00 36.12 100 GLY A N 1
ATOM 734 C CA . GLY A 1 100 ? -27.768 -9.333 18.905 1.00 36.12 100 GLY A CA 1
ATOM 735 C C . GLY A 1 100 ? -28.894 -8.297 18.912 1.00 36.12 100 GLY A C 1
ATOM 736 O O . GLY A 1 100 ? -30.082 -8.624 18.952 1.00 36.12 100 GLY A O 1
ATOM 737 N N . GLY A 1 101 ? -28.490 -7.033 18.893 1.00 37.59 101 GLY A N 1
ATOM 738 C CA . GLY A 1 101 ? -29.367 -5.883 18.749 1.00 37.59 101 GLY A CA 1
ATOM 739 C C . GLY A 1 101 ? -28.653 -4.606 19.165 1.00 37.59 101 GLY A C 1
ATOM 740 O O . GLY A 1 101 ? -28.744 -4.216 20.325 1.00 37.59 101 GLY A O 1
ATOM 741 N N . GLY A 1 102 ? -27.965 -3.951 18.222 1.00 42.94 102 GLY A N 1
ATOM 742 C CA . GLY A 1 102 ? -27.618 -2.534 18.380 1.00 42.94 102 GLY A CA 1
ATOM 743 C C . GLY A 1 102 ? -26.153 -2.120 18.224 1.00 42.94 102 GLY A C 1
ATOM 744 O O . GLY A 1 102 ? -25.746 -1.185 18.906 1.00 42.94 102 GLY A O 1
ATOM 745 N N . MET A 1 103 ? -25.363 -2.737 17.336 1.00 47.22 103 MET A N 1
ATOM 746 C CA . MET A 1 103 ? -24.195 -2.024 16.781 1.00 47.22 103 MET A CA 1
ATOM 747 C C . MET A 1 103 ? -24.539 -1.157 15.563 1.00 47.22 103 MET A C 1
ATOM 749 O O . MET A 1 103 ? -23.757 -0.256 15.259 1.00 47.22 103 MET A O 1
ATOM 753 N N . ASP A 1 104 ? -25.712 -1.351 14.944 1.00 49.12 104 ASP A N 1
ATOM 754 C CA . ASP A 1 104 ? -26.164 -0.713 13.686 1.00 49.12 104 ASP A CA 1
ATOM 755 C C . ASP A 1 104 ? -26.378 0.819 13.759 1.00 49.12 104 ASP A C 1
ATOM 757 O O . ASP A 1 104 ? -27.088 1.405 12.949 1.00 49.12 104 ASP A O 1
ATOM 761 N N . GLY A 1 105 ? -25.779 1.502 14.736 1.00 51.69 105 GLY A N 1
ATOM 762 C CA . GLY A 1 105 ? -25.828 2.960 14.852 1.00 51.69 105 GLY A CA 1
ATOM 763 C C . GLY A 1 105 ? -24.619 3.623 15.515 1.00 51.69 105 GLY A C 1
ATOM 764 O O . GLY A 1 105 ? -24.547 4.852 15.499 1.00 51.69 105 GLY A O 1
ATOM 765 N N . LEU A 1 106 ? -23.684 2.863 16.105 1.00 55.75 106 LEU A N 1
ATOM 766 C CA . LEU A 1 106 ? -22.548 3.423 16.861 1.00 55.75 106 LEU A CA 1
ATOM 767 C C . LEU A 1 106 ? -21.212 3.328 16.110 1.00 55.75 106 LEU A C 1
ATOM 769 O O . LEU A 1 106 ? -20.326 4.142 16.355 1.00 55.75 106 LEU A O 1
ATOM 773 N N . LEU A 1 107 ? -21.082 2.381 15.178 1.00 64.69 107 LEU A N 1
ATOM 774 C CA . LEU A 1 107 ? -19.905 2.170 14.328 1.00 64.69 107 LEU A CA 1
ATOM 775 C C . LEU A 1 107 ? -20.273 2.416 12.861 1.00 64.69 107 LEU A C 1
ATOM 777 O O . LEU A 1 107 ? -20.151 1.543 12.019 1.00 64.69 107 LEU A O 1
ATOM 781 N N . ASN A 1 108 ? -20.761 3.607 12.525 1.00 75.75 108 ASN A N 1
ATOM 782 C CA . ASN A 1 108 ? -21.332 3.810 11.184 1.00 75.75 108 ASN A CA 1
ATOM 783 C C . ASN A 1 108 ? -20.272 4.089 10.119 1.00 75.75 108 ASN A C 1
ATOM 785 O O . ASN A 1 108 ? -20.549 4.006 8.924 1.00 75.75 108 ASN A O 1
ATOM 789 N N . THR A 1 109 ? -19.064 4.490 10.519 1.00 85.12 109 THR A N 1
ATOM 790 C CA . THR A 1 109 ? -18.017 4.878 9.575 1.00 85.12 109 THR A CA 1
ATOM 791 C C . THR A 1 109 ? -16.643 4.421 10.040 1.00 85.12 109 THR A C 1
ATOM 793 O O . THR A 1 109 ? -16.195 4.783 11.127 1.00 85.12 109 THR A O 1
ATOM 796 N N . VAL A 1 110 ? -15.971 3.663 9.180 1.00 85.75 110 VAL A N 1
ATOM 797 C CA . VAL A 1 110 ? -14.556 3.321 9.294 1.00 85.75 110 VAL A CA 1
ATOM 798 C C . VAL A 1 110 ? -13.815 4.106 8.220 1.00 85.75 110 VAL A C 1
ATOM 800 O O . VAL A 1 110 ? -14.090 3.984 7.030 1.00 85.75 110 VAL A O 1
ATOM 803 N N . LEU A 1 111 ? -12.883 4.950 8.637 1.00 88.75 111 LEU A N 1
ATOM 804 C CA . LEU A 1 111 ? -11.956 5.598 7.726 1.00 88.75 111 LEU A CA 1
ATOM 805 C C . LEU A 1 111 ? -10.814 4.628 7.442 1.00 88.75 111 LEU A C 1
ATOM 807 O O . LEU A 1 111 ? -10.208 4.105 8.375 1.00 88.75 111 LEU A O 1
ATOM 811 N N . SER A 1 112 ? -10.518 4.379 6.174 1.00 87.00 112 SER A N 1
ATOM 812 C CA . SER A 1 112 ? -9.378 3.563 5.768 1.00 87.00 112 SER A CA 1
ATOM 813 C C . SER A 1 112 ? -8.349 4.407 5.037 1.00 87.00 112 SER A C 1
ATOM 815 O O . SER A 1 112 ? -8.677 5.274 4.224 1.00 87.00 112 SER A O 1
ATOM 817 N N . LEU A 1 113 ? -7.086 4.112 5.305 1.00 87.62 113 LEU A N 1
ATOM 818 C CA . LEU A 1 113 ? -5.944 4.708 4.642 1.00 87.62 113 LEU A CA 1
ATOM 819 C C . LEU A 1 113 ? -4.918 3.617 4.404 1.00 87.62 113 LEU A C 1
ATOM 821 O O . LEU A 1 113 ? -4.523 2.940 5.340 1.00 87.62 113 LEU A O 1
ATOM 825 N N . THR A 1 114 ? -4.401 3.515 3.192 1.00 86.00 114 THR A N 1
ATOM 826 C CA . THR A 1 114 ? -3.265 2.636 2.924 1.00 86.00 114 THR A CA 1
ATOM 827 C C . THR A 1 114 ? -2.032 3.461 2.665 1.00 86.00 114 THR A C 1
ATOM 829 O O . THR A 1 114 ? -2.085 4.460 1.945 1.00 86.00 114 THR A O 1
ATOM 832 N N . HIS A 1 115 ? -0.919 3.022 3.234 1.00 86.00 115 HIS A N 1
ATOM 833 C CA . HIS A 1 115 ? 0.370 3.597 2.953 1.00 86.00 115 HIS A CA 1
ATOM 834 C C . HIS A 1 115 ? 1.371 2.580 2.448 1.00 86.00 115 HIS A C 1
ATOM 836 O O . HIS A 1 115 ? 1.387 1.434 2.885 1.00 86.00 115 HIS A O 1
ATOM 842 N N . ILE A 1 116 ? 2.246 3.049 1.565 1.00 87.06 116 ILE A N 1
ATOM 843 C CA . ILE A 1 116 ? 3.389 2.293 1.071 1.00 87.06 116 ILE A CA 1
ATOM 844 C C . ILE A 1 116 ? 4.626 2.852 1.751 1.00 87.06 116 ILE A C 1
ATOM 846 O O . ILE A 1 116 ? 4.937 4.035 1.608 1.00 87.06 116 ILE A O 1
ATOM 850 N N . LEU A 1 117 ? 5.311 1.996 2.500 1.00 86.69 117 LEU A N 1
ATOM 851 C CA . LEU A 1 117 ? 6.558 2.325 3.169 1.00 86.69 117 LEU A CA 1
ATOM 852 C C . LEU A 1 117 ? 7.702 2.353 2.154 1.00 86.69 117 LEU A C 1
ATOM 854 O O . LEU A 1 117 ? 8.396 3.359 2.035 1.00 86.69 117 LEU A O 1
ATOM 858 N N . HIS A 1 118 ? 7.888 1.252 1.425 1.00 88.25 118 HIS A N 1
ATOM 859 C CA . HIS A 1 118 ? 8.902 1.140 0.382 1.00 88.25 118 HIS A CA 1
ATOM 860 C C . HIS A 1 118 ? 8.583 0.004 -0.597 1.00 88.25 118 HIS A C 1
ATOM 862 O O . HIS A 1 118 ? 7.736 -0.850 -0.334 1.00 88.25 118 HIS A O 1
ATOM 868 N N . ILE A 1 119 ? 9.286 0.029 -1.729 1.00 89.44 119 ILE A N 1
ATOM 869 C CA . ILE A 1 119 ? 9.165 -0.925 -2.833 1.00 89.44 119 ILE A CA 1
ATOM 870 C C . ILE A 1 119 ? 10.578 -1.441 -3.135 1.00 89.44 119 ILE A C 1
ATOM 872 O O . ILE A 1 119 ? 11.338 -0.734 -3.805 1.00 89.44 119 ILE A O 1
ATOM 876 N N . PRO A 1 120 ? 10.990 -2.585 -2.566 1.00 84.62 120 PRO A N 1
ATOM 877 C CA . PRO A 1 120 ? 12.374 -3.045 -2.636 1.00 84.62 120 PRO A CA 1
ATOM 878 C C . PRO A 1 120 ? 12.740 -3.571 -4.020 1.00 84.62 120 PRO A C 1
ATOM 880 O O . PRO A 1 120 ? 13.858 -3.346 -4.476 1.00 84.62 120 PRO A O 1
ATOM 883 N N . THR A 1 121 ? 11.803 -4.249 -4.676 1.00 86.50 121 THR A N 1
ATOM 884 C CA . THR A 1 121 ? 12.050 -5.042 -5.877 1.00 86.50 121 THR A CA 1
ATOM 885 C C . THR A 1 121 ? 10.887 -4.907 -6.846 1.00 86.50 121 THR A C 1
ATOM 887 O O . THR A 1 121 ? 9.715 -4.890 -6.466 1.00 86.50 121 THR A O 1
ATOM 890 N N . MET A 1 122 ? 11.241 -4.798 -8.119 1.00 88.75 122 MET A N 1
ATOM 891 C CA . MET A 1 122 ? 10.330 -4.812 -9.250 1.00 88.75 122 MET A CA 1
ATOM 892 C C . MET A 1 122 ? 10.911 -5.784 -10.267 1.00 88.75 122 MET A C 1
ATOM 894 O O . MET A 1 122 ? 12.080 -5.663 -10.631 1.00 88.75 122 MET A O 1
ATOM 898 N N . ASP A 1 123 ? 10.106 -6.756 -10.671 1.00 86.94 123 ASP A N 1
ATOM 899 C CA . ASP A 1 123 ? 10.490 -7.794 -11.610 1.00 86.94 123 ASP A CA 1
ATOM 900 C C . ASP A 1 123 ? 9.726 -7.590 -12.917 1.00 86.94 123 ASP A C 1
ATOM 902 O O . ASP A 1 123 ? 8.522 -7.832 -13.012 1.00 86.94 123 ASP A O 1
ATOM 906 N N . GLU A 1 124 ? 10.439 -7.072 -13.914 1.00 85.38 124 GLU A N 1
ATOM 907 C CA . GLU A 1 124 ? 9.908 -6.789 -15.247 1.00 85.38 124 GLU A CA 1
ATOM 908 C C . GLU A 1 124 ? 9.841 -8.042 -16.134 1.00 85.38 124 GLU A C 1
ATOM 910 O O . GLU A 1 124 ? 9.328 -7.972 -17.254 1.00 85.38 124 GLU A O 1
ATOM 915 N N . ASN A 1 125 ? 10.365 -9.181 -15.669 1.00 80.19 125 ASN A N 1
ATOM 916 C CA . ASN A 1 125 ? 10.452 -10.388 -16.476 1.00 80.19 125 ASN A CA 1
ATOM 917 C C . ASN A 1 125 ? 9.068 -10.944 -16.823 1.00 80.19 125 ASN A C 1
ATOM 919 O O . ASN A 1 125 ? 8.131 -10.927 -16.027 1.00 80.19 125 ASN A O 1
ATOM 923 N N . GLU A 1 126 ? 8.964 -11.505 -18.030 1.00 63.59 126 GLU A N 1
ATOM 924 C CA . GLU A 1 126 ? 7.709 -11.973 -18.635 1.00 63.59 126 GLU A CA 1
ATOM 925 C C . GLU A 1 126 ? 6.958 -13.021 -17.797 1.00 63.59 126 GLU A C 1
ATOM 927 O O . GLU A 1 126 ? 5.741 -13.152 -17.922 1.00 63.59 126 GLU A O 1
ATOM 932 N N . GLN A 1 127 ? 7.670 -13.761 -16.945 1.00 65.62 127 GLN A N 1
ATOM 933 C CA . GLN A 1 127 ? 7.088 -14.801 -16.097 1.00 65.62 127 GLN A CA 1
ATOM 934 C C . GLN A 1 127 ? 6.435 -14.253 -14.827 1.00 65.62 127 GLN A C 1
ATOM 936 O O . GLN A 1 127 ? 5.492 -14.859 -14.328 1.00 65.62 127 GLN A O 1
ATOM 941 N N . SER A 1 128 ? 6.921 -13.134 -14.298 1.00 72.06 128 SER A N 1
ATOM 942 C CA . SER A 1 128 ? 6.584 -12.688 -12.948 1.00 72.06 128 SER A CA 1
ATOM 943 C C . SER A 1 128 ? 5.944 -11.313 -12.901 1.00 72.06 128 SER A C 1
ATOM 945 O O . SER A 1 128 ? 5.254 -11.087 -11.916 1.00 72.06 128 SER A O 1
ATOM 947 N N . GLU A 1 129 ? 6.162 -10.431 -13.894 1.00 85.56 129 GLU A N 1
ATOM 948 C CA . GLU A 1 129 ? 5.623 -9.060 -14.031 1.00 85.56 129 GLU A CA 1
ATOM 949 C C . GLU A 1 129 ? 5.032 -8.510 -12.716 1.00 85.56 129 GLU A C 1
ATOM 951 O O . GLU A 1 129 ? 3.816 -8.372 -12.567 1.00 85.56 129 GLU A O 1
ATOM 956 N N . SER A 1 130 ? 5.876 -8.289 -11.705 1.00 88.31 130 SER A N 1
ATOM 957 C CA . SER A 1 130 ? 5.414 -8.026 -10.336 1.00 88.31 130 SER A CA 1
ATOM 958 C C . SER A 1 130 ? 6.265 -7.015 -9.592 1.00 88.31 130 SER A C 1
ATOM 960 O O . SER A 1 130 ? 7.378 -6.668 -9.983 1.00 88.31 130 SER A O 1
ATOM 962 N N . VAL A 1 131 ? 5.701 -6.504 -8.504 1.00 90.81 131 VAL A N 1
ATOM 963 C CA . VAL A 1 131 ? 6.347 -5.546 -7.615 1.00 90.81 131 VAL A CA 1
ATOM 964 C C . VAL A 1 131 ? 6.144 -5.984 -6.175 1.00 90.81 131 VAL A C 1
ATOM 966 O O . VAL A 1 131 ? 5.012 -6.202 -5.746 1.00 90.81 131 VAL A O 1
ATOM 969 N N . ASP A 1 132 ? 7.227 -6.044 -5.409 1.00 90.44 132 ASP A N 1
ATOM 970 C CA . ASP A 1 132 ? 7.151 -6.257 -3.969 1.00 90.44 132 ASP A CA 1
ATOM 971 C C . ASP A 1 132 ? 6.856 -4.921 -3.283 1.00 90.44 132 ASP A C 1
ATOM 973 O O . ASP A 1 132 ? 7.517 -3.913 -3.521 1.00 90.44 132 ASP A O 1
ATOM 977 N N . VAL A 1 133 ? 5.830 -4.887 -2.441 1.00 90.75 133 VAL A N 1
ATOM 978 C CA . VAL A 1 133 ? 5.351 -3.683 -1.766 1.00 90.75 133 VAL A CA 1
ATOM 979 C C . VAL A 1 133 ? 5.260 -3.951 -0.275 1.00 90.75 133 VAL A C 1
ATOM 981 O O . VAL A 1 133 ? 4.539 -4.843 0.176 1.00 90.75 133 VAL A O 1
ATOM 984 N N . HIS A 1 134 ? 5.939 -3.111 0.501 1.00 90.31 134 HIS A N 1
ATOM 985 C CA . HIS A 1 134 ? 5.788 -3.067 1.949 1.00 90.31 134 HIS A CA 1
ATOM 986 C C . HIS A 1 134 ? 5.047 -1.805 2.355 1.00 90.31 134 HIS A C 1
ATOM 988 O O . HIS A 1 134 ? 5.314 -0.710 1.850 1.00 90.31 134 HIS A O 1
ATOM 994 N N . GLY A 1 135 ? 4.149 -1.935 3.318 1.00 90.81 135 GLY A N 1
ATOM 995 C CA . GLY A 1 135 ? 3.335 -0.822 3.772 1.00 90.81 135 GLY A CA 1
ATOM 996 C C . GLY A 1 135 ? 2.509 -1.163 4.996 1.00 90.81 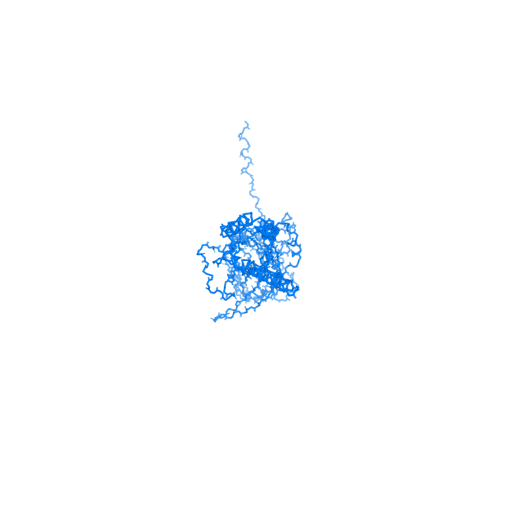135 GLY A C 1
ATOM 997 O O . GLY A 1 135 ? 2.762 -2.157 5.675 1.00 90.81 135 GLY A O 1
ATOM 998 N N . ALA A 1 136 ? 1.507 -0.338 5.275 1.00 91.00 136 ALA A N 1
ATOM 999 C CA . ALA A 1 136 ? 0.454 -0.698 6.210 1.00 91.00 136 ALA A CA 1
ATOM 1000 C C . ALA A 1 136 ? -0.897 -0.136 5.772 1.00 91.00 136 ALA A C 1
ATOM 1002 O O . ALA A 1 136 ? -0.989 0.920 5.141 1.00 91.00 136 ALA A O 1
ATOM 1003 N N . VAL A 1 137 ? -1.958 -0.838 6.154 1.00 91.12 137 VAL A N 1
ATOM 1004 C CA . VAL A 1 137 ? -3.327 -0.334 6.074 1.00 91.12 137 VAL A CA 1
ATOM 1005 C C . VAL A 1 137 ? -3.724 0.159 7.455 1.00 91.12 137 VAL A C 1
ATOM 1007 O O . VAL A 1 137 ? -3.646 -0.565 8.446 1.00 91.12 137 VAL A O 1
ATOM 1010 N N . HIS A 1 138 ? -4.147 1.409 7.519 1.00 91.19 138 HIS A N 1
ATOM 1011 C CA . HIS A 1 138 ? -4.696 2.034 8.699 1.00 91.19 138 HIS A CA 1
ATOM 1012 C C . HIS A 1 138 ? -6.213 2.059 8.639 1.00 91.19 138 HIS A C 1
ATOM 1014 O O . HIS A 1 138 ? -6.802 2.446 7.630 1.00 91.19 138 HIS A O 1
ATOM 1020 N N . PHE A 1 139 ? -6.834 1.727 9.760 1.00 92.06 139 PHE A N 1
ATOM 1021 C CA . PHE A 1 139 ? -8.261 1.899 9.969 1.00 92.06 139 PHE A CA 1
ATOM 1022 C C . PHE A 1 139 ? -8.473 2.826 11.148 1.00 92.06 139 PHE A C 1
ATOM 1024 O O . PHE A 1 139 ? -7.862 2.646 12.199 1.00 92.06 139 PHE A O 1
ATOM 1031 N N . LYS A 1 140 ? -9.355 3.802 10.988 1.00 92.75 140 LYS A N 1
ATOM 1032 C CA . LYS A 1 140 ? -9.736 4.735 12.035 1.00 92.75 140 LYS A CA 1
ATOM 1033 C C . LYS A 1 140 ? -11.242 4.730 12.199 1.00 92.75 140 LYS A C 1
ATOM 1035 O O . LYS A 1 140 ? -11.983 4.886 11.236 1.00 92.75 140 LYS A O 1
ATOM 1040 N N . TRP A 1 141 ? -11.702 4.560 13.423 1.00 93.56 141 TRP A N 1
ATOM 1041 C CA . TRP A 1 141 ? -13.122 4.589 13.757 1.00 93.56 141 TRP A CA 1
ATOM 1042 C C . TRP A 1 141 ? -13.295 5.114 15.177 1.00 93.56 141 TRP A C 1
ATOM 1044 O O . TRP A 1 141 ? -12.317 5.313 15.892 1.00 93.56 141 TRP A O 1
ATOM 1054 N N . THR A 1 142 ? -14.532 5.338 15.598 1.00 90.12 142 THR A N 1
ATOM 1055 C CA . THR A 1 142 ? -14.834 5.719 16.980 1.00 90.12 142 THR A CA 1
ATOM 1056 C C . THR A 1 142 ? -15.751 4.675 17.583 1.00 90.12 142 THR A C 1
ATOM 1058 O O . THR A 1 142 ? -16.702 4.240 16.940 1.00 90.12 142 THR A O 1
ATOM 1061 N N . SER A 1 143 ? -15.462 4.266 18.815 1.00 87.88 143 SER A N 1
ATOM 1062 C CA . SER A 1 143 ? -16.309 3.364 19.581 1.00 87.88 143 SER A CA 1
ATOM 1063 C C . SER A 1 143 ? -16.602 3.971 20.956 1.00 87.88 143 SER A C 1
ATOM 1065 O O . SER A 1 143 ? -15.694 4.095 21.782 1.00 87.88 143 SER A O 1
ATOM 1067 N N . PRO A 1 144 ? -17.868 4.318 21.255 1.00 85.19 144 PRO A N 1
ATOM 1068 C CA . PRO A 1 144 ? -18.237 4.944 22.526 1.00 85.19 144 PRO A CA 1
ATOM 1069 C C . PRO A 1 144 ? -18.031 4.020 23.737 1.00 85.19 144 PRO A C 1
ATOM 1071 O O . PRO A 1 144 ? -18.022 4.481 24.876 1.00 85.19 144 PRO A O 1
ATOM 1074 N N . HIS A 1 145 ? -17.845 2.718 23.509 1.00 82.94 145 HIS A N 1
ATOM 1075 C CA . HIS A 1 145 ? -17.562 1.737 24.558 1.00 82.94 145 HIS A CA 1
ATOM 1076 C C . HIS A 1 145 ? -16.153 1.864 25.145 1.00 82.94 145 HIS A C 1
ATOM 1078 O O . HIS A 1 145 ? -15.918 1.385 26.251 1.00 82.94 145 HIS A O 1
ATOM 1084 N N . TYR A 1 146 ? -15.239 2.520 24.427 1.00 85.81 146 TYR A N 1
ATOM 1085 C CA . TYR A 1 146 ? -13.850 2.712 24.839 1.00 85.81 146 TYR A CA 1
ATOM 1086 C C . TYR A 1 146 ? -13.559 4.163 25.243 1.00 85.81 146 TYR A C 1
ATOM 1088 O O . TYR A 1 146 ? -12.430 4.618 25.126 1.00 85.81 146 TYR A O 1
ATOM 1096 N N . VAL A 1 147 ? -14.568 4.899 25.717 1.00 87.56 147 VAL A N 1
ATOM 1097 C CA . VAL A 1 147 ? -14.406 6.268 26.230 1.00 87.56 147 VAL A CA 1
ATOM 1098 C C . VAL A 1 147 ? -14.060 6.224 27.716 1.00 87.56 147 VAL A C 1
ATOM 1100 O O . VAL A 1 147 ? -14.755 5.579 28.504 1.00 87.56 147 VAL A O 1
ATOM 1103 N N . TRP A 1 148 ? -13.030 6.960 28.133 1.00 88.94 148 TRP A N 1
ATOM 1104 C CA . TRP A 1 148 ? -12.699 7.146 29.548 1.00 88.94 148 TRP A CA 1
ATOM 1105 C C . TRP A 1 148 ? -12.252 8.581 29.836 1.00 88.94 148 TRP A C 1
ATOM 1107 O O . TRP A 1 148 ? -11.895 9.340 28.945 1.00 88.94 148 TRP A O 1
ATOM 1117 N N . ASN A 1 149 ? -12.264 8.979 31.110 1.00 88.75 149 ASN A N 1
ATOM 1118 C CA . ASN A 1 149 ? -11.721 10.274 31.510 1.00 88.75 149 ASN A CA 1
ATOM 1119 C C . ASN A 1 149 ? -10.255 10.113 31.924 1.00 88.75 149 ASN A C 1
ATOM 1121 O O . ASN A 1 149 ? -9.994 9.636 33.027 1.00 88.75 149 ASN A O 1
ATOM 1125 N N . GLY A 1 150 ? -9.317 10.554 31.084 1.00 84.62 150 GLY A N 1
ATOM 1126 C CA . GLY A 1 150 ? -7.884 10.442 31.362 1.00 84.62 150 GLY A CA 1
ATOM 1127 C C . GLY A 1 150 ? -7.438 11.105 32.668 1.00 84.62 150 GLY A C 1
ATOM 1128 O O . GLY A 1 150 ? -6.520 10.609 33.311 1.00 84.62 150 GLY A O 1
ATOM 1129 N N . THR A 1 151 ? -8.127 12.143 33.163 1.00 91.94 151 THR A N 1
ATOM 1130 C CA . THR A 1 151 ? -7.772 12.766 34.455 1.00 91.94 151 THR A CA 1
ATOM 1131 C C . THR A 1 151 ? -7.991 11.836 35.647 1.00 91.94 151 THR A C 1
ATOM 1133 O O . THR A 1 151 ? -7.438 12.081 36.713 1.00 91.94 151 THR A O 1
ATOM 1136 N N . LYS A 1 152 ? -8.809 10.786 35.495 1.00 87.88 152 LYS A N 1
ATOM 1137 C CA . LYS A 1 152 ? -9.020 9.755 36.522 1.00 87.88 152 LYS A CA 1
ATOM 1138 C C . LYS A 1 152 ? -7.972 8.639 36.481 1.00 87.88 152 LYS A C 1
ATOM 1140 O O . LYS A 1 152 ? -7.961 7.811 37.384 1.00 87.88 152 LYS A O 1
ATOM 1145 N N . TYR A 1 153 ? -7.128 8.618 35.451 1.00 82.75 153 TYR A N 1
ATOM 1146 C CA . TYR A 1 153 ? -6.116 7.593 35.203 1.00 82.75 153 TYR A CA 1
ATOM 1147 C C . TYR A 1 153 ? -4.767 8.260 34.935 1.00 82.75 153 TYR A C 1
ATOM 1149 O O . TYR A 1 153 ? -4.203 8.089 33.863 1.00 82.75 153 TYR A O 1
ATOM 1157 N N . ASP A 1 154 ? -4.291 9.100 35.856 1.00 90.44 154 ASP A N 1
ATOM 1158 C CA . ASP A 1 154 ? -2.972 9.749 35.769 1.00 90.44 154 ASP A CA 1
ATOM 1159 C C . ASP A 1 154 ? -2.700 10.466 34.434 1.00 90.44 154 ASP A C 1
ATOM 1161 O O . ASP A 1 154 ? -1.598 10.438 33.895 1.00 90.44 154 ASP A O 1
ATOM 1165 N N . GLN A 1 155 ? -3.731 11.122 33.887 1.00 91.56 155 GLN A N 1
ATOM 1166 C CA . GLN A 1 155 ? -3.689 11.832 32.601 1.00 91.56 155 GLN A CA 1
ATOM 1167 C C . GLN A 1 155 ? -3.424 10.930 31.383 1.00 91.56 155 GLN A C 1
ATOM 1169 O O . GLN A 1 155 ? -3.098 11.425 30.302 1.00 91.56 155 GLN A O 1
ATOM 1174 N N . VAL A 1 156 ? -3.620 9.617 31.511 1.00 86.12 156 VAL A N 1
ATOM 1175 C CA . VAL A 1 156 ? -3.547 8.676 30.392 1.00 86.12 156 VAL A CA 1
ATOM 1176 C C . VAL A 1 156 ? -4.724 8.939 29.457 1.00 86.12 156 VAL A C 1
ATOM 1178 O O . VAL A 1 156 ? -5.860 8.576 29.749 1.00 86.12 156 VAL A O 1
ATOM 1181 N N . ASN A 1 157 ? -4.455 9.579 28.321 1.00 90.25 157 ASN A N 1
ATOM 1182 C CA . ASN A 1 157 ? -5.447 9.871 27.278 1.00 90.25 157 ASN A CA 1
ATOM 1183 C C . ASN A 1 157 ? -5.339 8.945 26.062 1.00 90.25 157 ASN A C 1
ATOM 1185 O O . ASN A 1 157 ? -6.116 9.071 25.121 1.00 90.25 157 ASN A O 1
ATOM 1189 N N . GLN A 1 158 ? -4.370 8.033 26.065 1.00 93.25 158 GLN A N 1
ATOM 1190 C CA . GLN A 1 158 ? -4.099 7.144 24.948 1.00 93.25 158 GLN A CA 1
ATOM 1191 C C . GLN A 1 158 ? -3.503 5.833 25.451 1.00 93.25 158 GLN A C 1
ATOM 1193 O O . GLN A 1 158 ? -2.644 5.825 26.330 1.00 93.25 158 GLN A O 1
ATOM 1198 N N . ILE A 1 159 ? -3.954 4.730 24.867 1.00 88.62 159 ILE A N 1
ATOM 1199 C CA . ILE A 1 159 ? -3.425 3.389 25.088 1.00 88.62 159 ILE A CA 1
ATOM 1200 C C . ILE A 1 159 ? -3.062 2.830 23.717 1.00 88.62 159 ILE A C 1
ATOM 1202 O O . ILE A 1 159 ? -3.927 2.736 22.852 1.00 88.62 159 ILE A O 1
ATOM 1206 N N . SER A 1 160 ? -1.801 2.454 23.518 1.00 89.31 160 SER A N 1
ATOM 1207 C CA . SER A 1 160 ? -1.327 1.850 22.272 1.00 89.31 160 SER A CA 1
ATOM 1208 C C . SER A 1 160 ? -0.587 0.555 22.569 1.00 89.31 160 SER A C 1
ATOM 1210 O O . SER A 1 160 ? 0.330 0.560 23.391 1.00 89.31 160 SER A O 1
ATOM 1212 N N . ARG A 1 161 ? -1.017 -0.551 21.955 1.00 87.44 161 ARG A N 1
ATOM 1213 C CA . ARG A 1 161 ? -0.442 -1.892 22.153 1.00 87.44 161 ARG A CA 1
ATOM 1214 C C . ARG A 1 161 ? -0.552 -2.727 20.882 1.00 87.44 161 ARG A C 1
ATOM 1216 O O . ARG A 1 161 ? -1.310 -2.380 19.970 1.00 87.44 161 ARG A O 1
ATOM 1223 N N . MET A 1 162 ? 0.172 -3.841 20.828 1.00 87.00 162 MET A N 1
ATOM 1224 C CA . MET A 1 162 ? -0.048 -4.822 19.765 1.00 87.00 162 MET A CA 1
ATOM 1225 C C . MET A 1 162 ? -1.415 -5.484 19.942 1.00 87.00 162 MET A C 1
ATOM 1227 O O . MET A 1 162 ? -1.870 -5.728 21.058 1.00 87.00 162 MET A O 1
ATOM 1231 N N . VAL A 1 163 ? -2.083 -5.801 18.837 1.00 85.56 163 VAL A N 1
ATOM 1232 C CA . VAL A 1 163 ? -3.430 -6.382 18.845 1.00 85.56 163 VAL A CA 1
ATOM 1233 C C . VAL A 1 163 ? -3.487 -7.698 19.638 1.00 85.56 163 VAL A C 1
ATOM 1235 O O . VAL A 1 163 ? -4.482 -7.950 20.322 1.00 85.56 163 VAL A O 1
ATOM 1238 N N . GLY A 1 164 ? -2.428 -8.513 19.591 1.00 81.00 164 GLY A N 1
ATOM 1239 C CA . GLY A 1 164 ? -2.320 -9.754 20.370 1.00 81.00 164 GLY A CA 1
ATOM 1240 C C . GLY A 1 164 ? -2.242 -9.544 21.890 1.00 81.00 164 GLY A C 1
ATOM 1241 O O . GLY A 1 164 ? -2.668 -10.408 22.651 1.00 81.00 164 GLY A O 1
ATOM 1242 N N . GLU A 1 165 ? -1.780 -8.378 22.351 1.00 80.50 165 GLU A N 1
ATOM 1243 C CA . GLU A 1 165 ? -1.620 -8.062 23.780 1.00 80.50 165 GLU A CA 1
ATOM 1244 C C . GLU A 1 165 ? -2.932 -7.654 24.465 1.00 80.50 165 GLU A C 1
ATOM 1246 O O . GLU A 1 165 ? -2.984 -7.551 25.690 1.00 80.50 165 GLU A O 1
ATOM 1251 N N . TYR A 1 166 ? -4.007 -7.423 23.703 1.00 73.19 166 TYR A N 1
ATOM 1252 C CA . TYR A 1 166 ? -5.323 -7.103 24.265 1.00 73.19 166 TYR A CA 1
ATOM 1253 C C . TYR A 1 166 ? -6.099 -8.341 24.743 1.00 73.19 166 TYR A C 1
ATOM 1255 O O . TYR A 1 166 ? -7.243 -8.211 25.177 1.00 73.19 166 TYR A O 1
ATOM 1263 N N . LEU A 1 167 ? -5.527 -9.546 24.666 1.00 72.88 167 LEU A N 1
ATOM 1264 C CA . LEU A 1 167 ? -6.209 -10.768 25.088 1.00 72.88 167 LEU A CA 1
ATOM 1265 C C . LEU A 1 167 ? -6.427 -10.821 26.616 1.00 72.88 167 LEU A C 1
ATOM 1267 O O . LEU A 1 167 ? -5.536 -10.451 27.377 1.00 72.88 167 LEU A O 1
ATOM 1271 N N . PRO A 1 168 ? -7.594 -11.319 27.080 1.00 67.75 168 PRO A N 1
ATOM 1272 C CA . PRO A 1 168 ? -8.699 -11.870 26.284 1.00 67.75 168 PRO A CA 1
ATOM 1273 C C . PRO A 1 168 ? -9.709 -10.818 25.773 1.00 67.75 168 PRO A C 1
ATOM 1275 O O . PRO A 1 168 ? -10.599 -11.160 24.999 1.00 67.75 168 PRO A O 1
ATOM 1278 N N . TYR A 1 169 ? -9.578 -9.544 26.155 1.00 68.69 169 TYR A N 1
ATOM 1279 C CA . TYR A 1 169 ? -10.549 -8.470 25.886 1.00 68.69 169 TYR A CA 1
ATOM 1280 C C . TYR A 1 169 ? -10.195 -7.623 24.659 1.00 68.69 169 TYR A C 1
ATOM 1282 O O . TYR A 1 169 ? -10.219 -6.389 24.701 1.00 68.69 169 TYR A O 1
ATOM 1290 N N . LYS A 1 170 ? -9.890 -8.293 23.548 1.00 77.62 170 LYS A N 1
ATOM 1291 C CA . LYS A 1 170 ? -9.539 -7.639 22.288 1.00 77.62 170 LYS A CA 1
ATOM 1292 C C . LYS A 1 170 ? -10.738 -6.848 21.739 1.00 77.62 170 LYS A C 1
ATOM 1294 O O . LYS A 1 170 ? -11.801 -7.440 21.547 1.00 77.62 170 LYS A O 1
ATOM 1299 N N . PRO A 1 171 ? -10.593 -5.535 21.470 1.00 85.50 171 PRO A N 1
ATOM 1300 C CA . PRO A 1 171 ? -11.614 -4.779 20.758 1.00 85.50 171 PRO A CA 1
ATOM 1301 C C . PRO A 1 171 ? -11.886 -5.364 19.379 1.00 85.50 171 PRO A C 1
ATOM 1303 O O . PRO A 1 171 ? -11.001 -5.961 18.764 1.00 85.50 171 PRO A O 1
ATOM 1306 N N . TRP A 1 172 ? -13.093 -5.144 18.860 1.00 87.94 172 TRP A N 1
ATOM 1307 C CA . TRP A 1 172 ? -13.352 -5.429 17.455 1.00 87.94 172 TRP A CA 1
ATOM 1308 C C . TRP A 1 172 ? -12.375 -4.631 16.580 1.00 87.94 172 TRP A C 1
ATOM 1310 O O . TRP A 1 172 ? -12.177 -3.432 16.784 1.00 87.94 172 TRP A O 1
ATOM 1320 N N . THR A 1 173 ? -11.761 -5.311 15.615 1.00 90.06 173 THR A N 1
ATOM 1321 C CA . THR A 1 173 ? -10.814 -4.731 14.661 1.00 90.06 173 THR A CA 1
ATOM 1322 C C . THR A 1 173 ? -11.195 -5.178 13.253 1.00 90.06 173 THR A C 1
ATOM 1324 O O . THR A 1 173 ? -11.390 -6.385 13.065 1.00 90.06 173 THR A O 1
ATOM 1327 N N . PRO A 1 174 ? -11.255 -4.273 12.260 1.00 89.25 174 PRO A N 1
ATOM 1328 C CA . PRO A 1 174 ? -11.384 -4.683 10.868 1.00 89.25 174 PRO A CA 1
ATOM 1329 C C . PRO A 1 174 ? -10.172 -5.532 10.471 1.00 89.25 174 PRO A C 1
ATOM 1331 O O . PRO A 1 174 ? -9.044 -5.249 10.879 1.00 89.25 174 PRO A O 1
ATOM 1334 N N . LYS A 1 175 ? -10.416 -6.586 9.691 1.00 90.25 175 LYS A N 1
ATOM 1335 C CA . LYS A 1 175 ? -9.375 -7.490 9.199 1.00 90.25 175 LYS A CA 1
ATOM 1336 C C . LYS A 1 175 ? -9.205 -7.293 7.694 1.00 90.25 175 LYS A C 1
ATOM 1338 O O . LYS A 1 175 ? -10.119 -7.672 6.956 1.00 90.25 175 LYS A O 1
ATOM 1343 N N . PRO A 1 176 ? -8.110 -6.658 7.236 1.00 90.94 176 PRO A N 1
ATOM 1344 C CA . PRO A 1 176 ? -7.821 -6.575 5.816 1.00 90.94 176 PRO A CA 1
ATOM 1345 C C . PRO A 1 176 ? -7.439 -7.955 5.284 1.00 90.94 176 PRO A C 1
ATOM 1347 O O . PRO A 1 176 ? -6.580 -8.631 5.841 1.00 90.94 176 PRO A O 1
ATOM 1350 N N . ASN A 1 177 ? -8.057 -8.338 4.181 1.00 89.81 177 ASN A N 1
ATOM 1351 C CA . ASN A 1 177 ? -7.627 -9.413 3.313 1.00 89.81 177 ASN A CA 1
ATOM 1352 C C . ASN A 1 177 ? -7.089 -8.791 2.021 1.00 89.81 177 ASN A C 1
ATOM 1354 O O . ASN A 1 177 ? -7.654 -7.813 1.536 1.00 89.81 177 ASN A O 1
ATOM 1358 N N . PHE A 1 178 ? -6.016 -9.331 1.460 1.00 87.00 178 PHE A N 1
ATOM 1359 C CA . PHE A 1 178 ? -5.461 -8.838 0.202 1.00 87.00 178 PHE A CA 1
ATOM 1360 C C . PHE A 1 178 ? -5.755 -9.858 -0.882 1.00 87.00 178 PHE A C 1
ATOM 1362 O O . PHE A 1 178 ? -5.360 -11.016 -0.767 1.00 87.00 178 PHE A O 1
ATOM 1369 N N . GLU A 1 179 ? -6.475 -9.441 -1.919 1.00 81.19 179 GLU A N 1
ATOM 1370 C CA . GLU A 1 179 ? -6.749 -10.340 -3.033 1.00 81.19 179 GLU A CA 1
ATOM 1371 C C . GLU A 1 179 ? -5.579 -10.349 -4.019 1.00 81.19 179 GLU A C 1
ATOM 1373 O O . GLU A 1 179 ? -5.135 -9.281 -4.459 1.00 81.19 179 GLU A O 1
ATOM 1378 N N . PRO A 1 180 ? -5.104 -11.537 -4.432 1.00 65.75 180 PRO A N 1
ATOM 1379 C CA . PRO A 1 180 ? -4.190 -11.639 -5.553 1.00 65.75 180 PRO A CA 1
ATOM 1380 C C . PRO A 1 180 ? -4.942 -11.231 -6.828 1.00 65.75 180 PRO A C 1
ATOM 1382 O O . PRO A 1 180 ? -5.795 -11.957 -7.334 1.00 65.75 180 PRO A O 1
ATOM 1385 N N . PHE A 1 181 ? -4.615 -10.056 -7.368 1.00 58.62 181 PHE A N 1
ATOM 1386 C CA . PHE A 1 181 ? -5.286 -9.447 -8.528 1.00 58.62 181 PHE A CA 1
ATOM 1387 C C . PHE A 1 181 ? -5.145 -10.247 -9.846 1.00 58.62 181 PHE A C 1
ATOM 1389 O O . PHE A 1 181 ? -5.728 -9.881 -10.868 1.00 58.62 181 PHE A O 1
ATOM 1396 N N . ALA A 1 182 ? -4.402 -11.361 -9.843 1.00 54.34 182 ALA A N 1
ATOM 1397 C CA . ALA A 1 182 ? -4.169 -12.220 -11.006 1.00 54.34 182 ALA A CA 1
ATOM 1398 C C . ALA A 1 182 ? -5.469 -12.699 -11.687 1.00 54.34 182 ALA A C 1
ATOM 1400 O O . ALA A 1 182 ? -5.524 -12.803 -12.912 1.00 54.34 182 ALA A O 1
ATOM 1401 N N . THR A 1 183 ? -6.542 -12.917 -10.922 1.00 50.69 183 THR A N 1
ATOM 1402 C CA . THR A 1 183 ? -7.838 -13.389 -11.441 1.00 50.69 183 THR A CA 1
ATOM 1403 C C . THR A 1 183 ? -8.594 -12.353 -12.279 1.00 50.69 183 THR A C 1
ATOM 1405 O O . THR A 1 183 ? -9.360 -12.739 -13.159 1.00 50.69 183 THR A O 1
ATOM 1408 N N . TRP A 1 184 ? -8.377 -11.048 -12.077 1.00 49.31 184 TRP A N 1
ATOM 1409 C CA . TRP A 1 184 ? -9.134 -9.996 -12.776 1.00 49.31 184 TRP A CA 1
ATOM 1410 C C . TRP A 1 184 ? -8.548 -9.579 -14.129 1.00 49.31 184 TRP A C 1
ATOM 1412 O O . TRP A 1 184 ? -9.278 -9.082 -14.985 1.00 49.31 184 TRP A O 1
ATOM 1422 N N . LEU A 1 185 ? -7.255 -9.810 -14.368 1.00 53.25 185 LEU A N 1
ATOM 1423 C CA . LEU A 1 185 ? -6.589 -9.436 -15.625 1.00 53.25 185 LEU A CA 1
ATOM 1424 C C . LEU A 1 185 ? -6.774 -10.461 -16.759 1.00 53.25 185 LEU A C 1
ATOM 1426 O O . LEU A 1 185 ? -6.138 -10.334 -17.804 1.00 53.25 185 LEU A O 1
ATOM 1430 N N . GLY A 1 186 ? -7.603 -11.494 -16.568 1.00 50.88 186 GLY A N 1
ATOM 1431 C CA . GLY A 1 186 ? -7.792 -12.564 -17.557 1.00 50.88 186 GLY A CA 1
ATOM 1432 C C . GLY A 1 186 ? -6.530 -13.400 -17.807 1.00 50.88 186 GLY A C 1
ATOM 1433 O O . GLY A 1 186 ? -6.458 -14.135 -18.790 1.00 50.88 186 GLY A O 1
ATOM 1434 N N . ARG A 1 187 ? -5.522 -13.289 -16.931 1.00 53.16 187 ARG A N 1
ATOM 1435 C CA . ARG A 1 187 ? -4.311 -14.108 -16.956 1.00 53.16 187 ARG A CA 1
ATOM 1436 C C . ARG A 1 187 ? -4.440 -15.203 -15.901 1.00 53.16 187 ARG A C 1
ATOM 1438 O O . ARG A 1 187 ? -3.864 -15.114 -14.826 1.00 53.16 187 ARG A O 1
ATOM 1445 N N . GLU A 1 188 ? -5.153 -16.273 -16.246 1.00 51.53 188 GLU A N 1
ATOM 1446 C CA . GLU A 1 188 ? -5.280 -17.487 -15.414 1.00 51.53 188 GLU A CA 1
ATOM 1447 C C . GLU A 1 188 ? -3.926 -18.177 -15.126 1.00 51.53 188 GLU A C 1
ATOM 1449 O O . GLU A 1 188 ? -3.860 -19.103 -14.327 1.00 51.53 188 GLU A O 1
ATOM 1454 N N . LYS A 1 189 ? -2.842 -17.721 -15.770 1.00 48.59 189 LYS A N 1
ATOM 1455 C CA . LYS A 1 189 ? -1.485 -18.278 -15.704 1.00 48.59 189 LYS A CA 1
ATOM 1456 C C . LYS A 1 189 ? -0.478 -17.423 -14.931 1.00 48.59 189 LYS A C 1
ATOM 1458 O O . LYS A 1 189 ? 0.716 -17.515 -15.198 1.00 48.59 189 LYS A O 1
ATOM 1463 N N . PHE A 1 190 ? -0.911 -16.591 -13.987 1.00 54.06 190 PHE A N 1
ATOM 1464 C CA . PHE A 1 190 ? 0.012 -16.236 -12.908 1.00 54.06 190 PHE A CA 1
ATOM 1465 C C . PHE A 1 190 ? 0.117 -17.468 -12.005 1.00 54.06 190 PHE A C 1
ATOM 1467 O O . PHE A 1 190 ? -0.558 -17.569 -10.984 1.00 54.06 190 PHE A O 1
ATOM 1474 N N . GLU A 1 191 ? 0.911 -18.451 -12.434 1.00 54.16 191 GLU A N 1
ATOM 1475 C CA . GLU A 1 191 ? 1.477 -19.426 -11.512 1.00 54.16 191 GLU A CA 1
ATOM 1476 C C . GLU A 1 191 ? 2.370 -18.593 -10.597 1.00 54.16 191 GLU A C 1
ATOM 1478 O O . GLU A 1 191 ? 3.496 -18.253 -10.955 1.00 54.16 191 GLU A O 1
ATOM 1483 N N . GLN A 1 192 ? 1.812 -18.123 -9.474 1.00 53.97 192 GLN A N 1
ATOM 1484 C CA . GLN A 1 192 ? 2.641 -17.553 -8.425 1.00 53.97 192 GLN A CA 1
ATOM 1485 C C . GLN A 1 192 ? 3.683 -18.629 -8.126 1.00 53.97 192 GLN A C 1
ATOM 1487 O O . GLN A 1 192 ? 3.279 -19.737 -7.772 1.00 53.97 192 GLN A O 1
ATOM 1492 N N . PRO A 1 193 ? 4.989 -18.366 -8.320 1.00 54.38 193 PRO A N 1
ATOM 1493 C CA . PRO A 1 193 ? 5.990 -19.298 -7.837 1.00 54.38 193 PRO A CA 1
ATOM 1494 C C . PRO A 1 193 ? 5.673 -19.521 -6.359 1.00 54.38 193 PRO A C 1
ATOM 1496 O O . PRO A 1 193 ? 5.473 -18.537 -5.642 1.00 54.38 193 PRO A O 1
ATOM 1499 N N . ASP A 1 194 ? 5.552 -20.790 -5.961 1.00 53.56 194 ASP A N 1
ATOM 1500 C CA . ASP A 1 194 ? 4.961 -21.301 -4.708 1.00 53.56 194 ASP A CA 1
ATOM 1501 C C . ASP A 1 194 ? 5.540 -20.711 -3.391 1.00 53.56 194 ASP A C 1
ATOM 1503 O O . ASP A 1 194 ? 5.212 -21.174 -2.304 1.00 53.56 194 ASP A O 1
ATOM 1507 N N . GLU A 1 195 ? 6.399 -19.691 -3.450 1.00 52.94 195 GLU A N 1
ATOM 1508 C CA . GLU A 1 195 ? 7.184 -19.153 -2.338 1.00 52.94 195 GLU A CA 1
ATOM 1509 C C . GLU A 1 195 ? 6.880 -17.697 -1.949 1.00 52.94 195 GLU A C 1
ATOM 1511 O O . GLU A 1 195 ? 7.455 -17.215 -0.972 1.00 52.94 195 GLU A O 1
ATOM 1516 N N . PHE A 1 196 ? 6.006 -16.961 -2.650 1.00 55.06 196 PHE A N 1
ATOM 1517 C CA . PHE A 1 196 ? 5.642 -15.612 -2.183 1.00 55.06 196 PHE A CA 1
ATOM 1518 C C . PHE A 1 196 ? 4.475 -15.628 -1.201 1.00 55.06 196 PHE A C 1
ATOM 1520 O O . PHE A 1 196 ? 3.318 -15.380 -1.542 1.00 55.06 196 PHE A O 1
ATOM 1527 N N . ASP A 1 197 ? 4.832 -15.867 0.057 1.00 59.38 197 ASP A N 1
ATOM 1528 C CA . ASP A 1 197 ? 3.954 -15.696 1.200 1.00 59.38 197 ASP A CA 1
ATOM 1529 C C . ASP A 1 197 ? 3.471 -14.239 1.278 1.00 59.38 197 ASP A C 1
ATOM 1531 O O . ASP A 1 197 ? 4.221 -13.283 1.494 1.00 59.38 197 ASP A O 1
ATOM 1535 N N . THR A 1 198 ? 2.168 -14.060 1.088 1.00 65.62 198 THR A N 1
ATOM 1536 C CA . THR A 1 198 ? 1.476 -12.813 1.411 1.00 65.62 198 THR A CA 1
ATOM 1537 C C . THR A 1 198 ? 1.482 -12.662 2.929 1.00 65.62 198 THR A C 1
ATOM 1539 O O . THR A 1 198 ? 0.697 -13.303 3.628 1.00 65.62 198 THR A O 1
ATOM 1542 N N . PHE A 1 199 ? 2.364 -11.813 3.458 1.00 73.75 199 PHE A N 1
ATOM 1543 C CA . PHE A 1 199 ? 2.443 -11.587 4.898 1.00 73.75 199 PHE A CA 1
ATOM 1544 C C . PHE A 1 199 ? 1.556 -10.413 5.304 1.00 73.75 199 PHE A C 1
ATOM 1546 O O . PHE A 1 199 ? 1.875 -9.241 5.072 1.00 73.75 199 PHE A O 1
ATOM 1553 N N . VAL A 1 200 ? 0.453 -10.744 5.971 1.00 78.94 200 VAL A N 1
ATOM 1554 C CA . VAL A 1 200 ? -0.347 -9.796 6.749 1.00 78.94 200 VAL A CA 1
ATOM 1555 C C . VAL A 1 200 ? -0.012 -10.013 8.213 1.00 78.94 200 VAL A C 1
ATOM 1557 O O . VAL A 1 200 ? -0.364 -11.035 8.800 1.00 78.94 200 VAL A O 1
ATOM 1560 N N . TYR A 1 201 ? 0.680 -9.057 8.825 1.00 77.19 201 TYR A N 1
ATOM 1561 C CA . TYR A 1 201 ? 1.117 -9.202 10.208 1.00 77.19 201 TYR A CA 1
ATOM 1562 C C . TYR A 1 201 ? -0.000 -8.776 11.173 1.00 77.19 201 TYR A C 1
ATOM 1564 O O . TYR A 1 201 ? 0.097 -7.748 11.849 1.00 77.19 201 TYR A O 1
ATOM 1572 N N . GLU A 1 202 ? -1.081 -9.564 11.250 1.00 74.75 202 GLU A N 1
ATOM 1573 C CA . GLU A 1 202 ? -2.189 -9.299 12.186 1.00 74.75 202 GLU A CA 1
ATOM 1574 C C . GLU A 1 202 ? -1.686 -9.193 13.636 1.00 74.75 202 GLU A C 1
ATOM 1576 O O . GLU A 1 202 ? -2.123 -8.327 14.393 1.00 74.75 202 GLU A O 1
ATOM 1581 N N . GLU A 1 203 ? -0.729 -10.037 14.022 1.00 73.94 203 GLU A N 1
ATOM 1582 C CA . GLU A 1 203 ? -0.173 -10.052 15.380 1.00 73.94 203 GLU A CA 1
ATOM 1583 C C . GLU A 1 203 ? 0.728 -8.846 15.667 1.00 73.94 203 GLU A C 1
ATOM 1585 O O . GLU A 1 203 ? 0.707 -8.320 16.779 1.00 73.94 203 GLU A O 1
ATOM 1590 N N . ALA A 1 204 ? 1.450 -8.354 14.654 1.00 78.69 204 ALA A N 1
ATOM 1591 C CA . ALA A 1 204 ? 2.264 -7.142 14.758 1.00 78.69 204 ALA A CA 1
ATOM 1592 C C . ALA A 1 204 ? 1.452 -5.858 14.527 1.00 78.69 204 ALA A C 1
ATOM 1594 O O . ALA A 1 204 ? 2.011 -4.760 14.493 1.00 78.69 204 ALA A O 1
ATOM 1595 N N . SER A 1 205 ? 0.135 -5.975 14.342 1.00 89.06 205 SER A N 1
ATOM 1596 C CA . SER A 1 205 ? -0.723 -4.815 14.156 1.00 89.06 205 SER A CA 1
ATOM 1597 C C . SER A 1 205 ? -0.791 -4.012 15.446 1.00 89.06 205 SER A C 1
ATOM 1599 O O . SER A 1 205 ? -1.010 -4.559 16.528 1.00 89.06 205 SER A O 1
ATOM 1601 N N . GLN A 1 206 ? -0.630 -2.699 15.335 1.00 91.25 206 GLN A N 1
ATOM 1602 C CA . GLN A 1 206 ? -0.718 -1.789 16.470 1.00 91.25 206 GLN A CA 1
ATOM 1603 C C . GLN A 1 206 ? -2.128 -1.213 16.542 1.00 91.25 206 GLN A C 1
ATOM 1605 O O . GLN A 1 206 ? -2.616 -0.640 15.567 1.00 91.25 206 GLN A O 1
ATOM 1610 N N . LEU A 1 207 ? -2.775 -1.346 17.698 1.00 91.88 207 LEU A N 1
ATOM 1611 C CA . LEU A 1 207 ? -4.049 -0.703 17.987 1.00 91.88 207 LEU A CA 1
ATOM 1612 C C . LEU A 1 207 ? -3.821 0.410 19.003 1.00 91.88 207 LEU A C 1
ATOM 1614 O O . LEU A 1 207 ? -3.316 0.180 20.099 1.00 91.88 207 LEU A O 1
ATOM 1618 N N . THR A 1 208 ? -4.225 1.614 18.629 1.00 92.81 208 THR A N 1
ATOM 1619 C CA . THR A 1 208 ? -4.217 2.794 19.484 1.00 92.81 208 THR A CA 1
ATOM 1620 C C . THR A 1 208 ? -5.652 3.199 19.771 1.00 92.81 208 THR A C 1
ATOM 1622 O O . THR A 1 208 ? -6.445 3.378 18.853 1.00 92.81 208 THR A O 1
ATOM 1625 N N . ILE A 1 209 ? -5.981 3.351 21.045 1.00 91.94 209 ILE A N 1
ATOM 1626 C CA . ILE A 1 209 ? -7.285 3.784 21.541 1.00 91.94 209 ILE A CA 1
ATOM 1627 C C . ILE A 1 209 ? -7.049 5.090 22.292 1.00 91.94 209 ILE A C 1
ATOM 1629 O O . ILE A 1 209 ? -6.168 5.150 23.151 1.00 91.94 209 ILE A O 1
ATOM 1633 N N . ASN A 1 210 ? -7.804 6.132 21.973 1.00 93.81 210 ASN A N 1
ATOM 1634 C CA . ASN A 1 210 ? -7.762 7.415 22.668 1.00 93.81 210 ASN A CA 1
ATOM 1635 C C . ASN A 1 210 ? -8.933 7.527 23.654 1.00 93.81 210 ASN A C 1
ATOM 1637 O O . ASN A 1 210 ? -9.941 6.832 23.521 1.00 93.81 210 ASN A O 1
ATOM 1641 N N . SER A 1 211 ? -8.813 8.422 24.635 1.00 90.56 211 SER A N 1
ATOM 1642 C CA . SER A 1 211 ? -9.788 8.585 25.722 1.00 90.56 211 SER A CA 1
ATOM 1643 C C . SER A 1 211 ? -11.176 9.031 25.263 1.00 90.56 211 SER A C 1
ATOM 1645 O O . SER A 1 211 ? -12.160 8.784 25.957 1.00 90.56 211 SER A O 1
ATOM 1647 N N . ASP A 1 212 ? -11.276 9.618 24.073 1.00 92.56 212 ASP A N 1
ATOM 1648 C CA . ASP A 1 212 ? -12.528 9.972 23.399 1.00 92.56 212 ASP A CA 1
ATOM 1649 C C . ASP A 1 212 ? -13.193 8.792 22.662 1.00 92.56 212 ASP A C 1
ATOM 1651 O O . ASP A 1 212 ? -14.219 8.969 22.004 1.00 92.56 212 ASP A O 1
ATOM 1655 N N . GLY A 1 213 ? -12.626 7.586 22.766 1.00 88.75 213 GLY A N 1
ATOM 1656 C CA . GLY A 1 213 ? -13.098 6.384 22.087 1.00 88.75 213 GLY A CA 1
ATOM 1657 C C . GLY A 1 213 ? -12.684 6.298 20.618 1.00 88.75 213 GLY A C 1
ATOM 1658 O O . GLY A 1 213 ? -13.085 5.350 19.941 1.00 88.75 213 GLY A O 1
ATOM 1659 N N . SER A 1 214 ? -11.903 7.250 20.095 1.00 93.06 214 SER A N 1
ATOM 1660 C CA . SER A 1 214 ? -11.319 7.119 18.761 1.00 93.06 214 SER A CA 1
ATOM 1661 C C . SER A 1 214 ? -10.238 6.041 18.759 1.00 93.06 214 SER A C 1
ATOM 1663 O O . SER A 1 214 ? -9.427 5.918 19.677 1.00 93.06 214 SER A O 1
ATOM 1665 N N . MET A 1 215 ? -10.253 5.222 17.718 1.00 93.56 215 MET A N 1
ATOM 1666 C CA . MET A 1 215 ? -9.419 4.042 17.566 1.00 93.56 215 MET A CA 1
ATOM 1667 C C . MET A 1 215 ? -8.678 4.130 16.241 1.00 93.56 215 MET A C 1
ATOM 1669 O O . MET A 1 215 ? -9.244 4.549 15.233 1.00 93.56 215 MET A O 1
ATOM 1673 N N . ILE A 1 216 ? -7.406 3.747 16.256 1.00 93.56 216 ILE A N 1
ATOM 1674 C CA . ILE A 1 216 ? -6.530 3.699 15.091 1.00 93.56 216 ILE A CA 1
ATOM 1675 C C . ILE A 1 216 ? -5.845 2.338 15.101 1.00 93.56 216 ILE A C 1
ATOM 1677 O O . ILE A 1 216 ? -5.045 2.046 15.986 1.00 93.56 216 ILE A O 1
ATOM 1681 N N . LEU A 1 217 ? -6.156 1.511 14.114 1.00 93.38 217 LEU A N 1
ATOM 1682 C CA . LEU A 1 217 ? -5.472 0.255 13.845 1.00 93.38 217 LEU A CA 1
ATOM 1683 C C . LEU A 1 217 ? -4.478 0.466 12.712 1.00 93.38 217 LEU A C 1
ATOM 1685 O O . LEU A 1 217 ? -4.837 1.051 11.698 1.00 93.38 217 LEU A O 1
ATOM 1689 N N . SER A 1 218 ? -3.261 -0.040 12.862 1.00 92.50 218 SER A N 1
ATOM 1690 C CA . SER A 1 218 ? -2.246 -0.094 11.812 1.00 92.50 218 SER A CA 1
ATOM 1691 C C . SER A 1 218 ? -1.877 -1.546 11.547 1.00 92.50 218 SER A C 1
ATOM 1693 O O . SER A 1 218 ? -1.314 -2.191 12.429 1.00 92.50 218 SER A O 1
ATOM 1695 N N . VAL A 1 219 ? -2.181 -2.043 10.349 1.00 93.19 219 VAL A N 1
ATOM 1696 C CA . VAL A 1 219 ? -1.911 -3.421 9.919 1.00 93.19 219 VAL A CA 1
ATOM 1697 C C . VAL A 1 219 ? -0.779 -3.419 8.892 1.00 93.19 219 VAL A C 1
ATOM 1699 O O . VAL A 1 219 ? -1.025 -3.042 7.742 1.00 93.19 219 VAL A O 1
ATOM 1702 N N . PRO A 1 220 ? 0.458 -3.786 9.274 1.00 90.88 220 PRO A N 1
ATOM 1703 C CA . PRO A 1 220 ? 1.565 -3.852 8.333 1.00 90.88 220 PRO A CA 1
ATOM 1704 C C . PRO A 1 220 ? 1.399 -5.024 7.362 1.00 90.88 220 PRO A C 1
ATOM 1706 O O . PRO A 1 220 ? 0.922 -6.098 7.737 1.00 90.88 220 PRO A O 1
ATOM 1709 N N . PHE A 1 221 ? 1.825 -4.813 6.120 1.00 92.00 221 PHE A N 1
ATOM 1710 C CA . PHE A 1 221 ? 1.792 -5.817 5.063 1.00 92.00 221 PHE A CA 1
ATOM 1711 C C . PHE A 1 221 ? 3.097 -5.855 4.265 1.00 92.00 221 PHE A C 1
ATOM 1713 O O . PHE A 1 221 ? 3.809 -4.855 4.129 1.00 92.00 221 PHE A O 1
ATOM 1720 N N . SER A 1 222 ? 3.368 -7.030 3.707 1.00 89.56 222 SER A N 1
ATOM 1721 C CA . SER A 1 222 ? 4.429 -7.301 2.745 1.00 89.56 222 SER A CA 1
ATOM 1722 C C . SER A 1 222 ? 3.857 -8.189 1.648 1.00 89.56 222 SER A C 1
ATOM 1724 O O . SER A 1 222 ? 3.511 -9.339 1.914 1.00 89.56 222 SER A O 1
ATOM 1726 N N . LEU A 1 223 ? 3.709 -7.642 0.443 1.00 89.88 223 LEU A N 1
ATOM 1727 C CA . LEU A 1 223 ? 2.945 -8.261 -0.640 1.00 89.88 223 LEU A CA 1
ATOM 1728 C C . LEU A 1 223 ? 3.719 -8.208 -1.949 1.00 89.88 223 LEU A C 1
ATOM 1730 O O . LEU A 1 223 ? 4.325 -7.185 -2.253 1.00 89.88 223 LEU A O 1
ATOM 1734 N N . ARG A 1 224 ? 3.600 -9.253 -2.767 1.00 88.88 224 ARG A N 1
ATOM 1735 C CA . ARG A 1 224 ? 3.985 -9.215 -4.179 1.00 88.88 224 ARG A CA 1
ATOM 1736 C C . ARG A 1 224 ? 2.756 -8.938 -5.031 1.00 88.88 224 ARG A C 1
ATOM 1738 O O . ARG A 1 224 ? 1.829 -9.745 -5.078 1.00 88.88 224 ARG A O 1
ATOM 1745 N N . LEU A 1 225 ? 2.735 -7.786 -5.687 1.00 88.06 225 LEU A N 1
ATOM 1746 C CA . LEU A 1 225 ? 1.625 -7.348 -6.523 1.00 88.06 225 LEU A CA 1
ATOM 1747 C C . LEU A 1 225 ? 1.892 -7.694 -7.984 1.00 88.06 225 LEU A C 1
ATOM 1749 O O . LEU A 1 225 ? 2.956 -7.338 -8.489 1.00 88.06 225 LEU A O 1
ATOM 1753 N N . PRO A 1 226 ? 0.940 -8.323 -8.689 1.00 86.31 226 PRO A N 1
ATOM 1754 C CA . PRO A 1 226 ? 1.038 -8.449 -10.132 1.00 86.31 226 PRO A CA 1
ATOM 1755 C C . PRO A 1 226 ? 0.846 -7.074 -10.786 1.00 86.31 226 PRO A C 1
ATOM 1757 O O . PRO A 1 226 ? 0.002 -6.266 -10.384 1.00 86.31 226 PRO A O 1
ATOM 1760 N N . CYS A 1 227 ? 1.624 -6.826 -11.827 1.00 87.25 227 CYS A N 1
ATOM 1761 C CA . CYS A 1 227 ? 1.633 -5.604 -12.609 1.00 87.25 227 CYS A CA 1
ATOM 1762 C C . CYS A 1 227 ? 1.488 -5.964 -14.085 1.00 87.25 227 CYS A C 1
ATOM 1764 O O . CYS A 1 227 ? 2.033 -6.954 -14.552 1.00 87.25 227 CYS A O 1
ATOM 1766 N N . ASN A 1 228 ? 0.751 -5.161 -14.848 1.00 84.56 228 ASN A N 1
ATOM 1767 C CA . ASN A 1 228 ? 0.682 -5.337 -16.296 1.00 84.56 228 ASN A CA 1
ATOM 1768 C C . ASN A 1 228 ? 1.630 -4.330 -16.952 1.00 84.56 228 ASN A C 1
ATOM 1770 O O . ASN A 1 228 ? 1.261 -3.168 -17.145 1.00 84.56 228 ASN A O 1
ATOM 1774 N N . PHE A 1 229 ? 2.861 -4.753 -17.232 1.00 87.75 229 PHE A N 1
ATOM 1775 C CA . PHE A 1 229 ? 3.866 -3.885 -17.838 1.00 87.75 229 PHE A CA 1
ATOM 1776 C C . PHE A 1 229 ? 3.627 -3.732 -19.349 1.00 87.75 229 PHE A C 1
ATOM 1778 O O . PHE A 1 229 ? 3.674 -4.697 -20.110 1.00 87.75 229 PHE A O 1
ATOM 1785 N N . ASP A 1 230 ? 3.370 -2.498 -19.785 1.00 88.06 230 ASP A N 1
ATOM 1786 C CA . ASP A 1 230 ? 3.276 -2.112 -21.197 1.00 88.06 230 ASP A CA 1
ATOM 1787 C C . ASP A 1 230 ? 4.532 -1.347 -21.628 1.00 88.06 230 ASP A C 1
ATOM 1789 O O . ASP A 1 230 ? 4.710 -0.175 -21.296 1.00 88.06 230 ASP A O 1
ATOM 1793 N N . PHE A 1 231 ? 5.395 -2.018 -22.387 1.00 89.00 231 PHE A N 1
ATOM 1794 C CA . PHE A 1 231 ? 6.670 -1.474 -22.859 1.00 89.00 231 PHE A CA 1
ATOM 1795 C C . PHE A 1 231 ? 6.573 -0.758 -24.216 1.00 89.00 231 PHE A C 1
ATOM 1797 O O . PHE A 1 231 ? 7.598 -0.416 -24.808 1.00 89.00 231 PHE A O 1
ATOM 1804 N N . SER A 1 232 ? 5.367 -0.520 -24.743 1.00 87.88 232 SER A N 1
ATOM 1805 C CA . SER A 1 232 ? 5.174 0.096 -26.065 1.00 87.88 232 SER A CA 1
ATOM 1806 C C . SER A 1 232 ? 5.791 1.496 -26.204 1.00 87.88 232 SER A C 1
ATOM 1808 O O . SER A 1 232 ? 6.152 1.902 -27.312 1.00 87.88 232 SER A O 1
ATOM 1810 N N . SER A 1 233 ? 5.954 2.223 -25.094 1.00 91.88 233 SER A N 1
ATOM 1811 C CA . SER A 1 233 ? 6.544 3.566 -25.035 1.00 91.88 233 SER A CA 1
ATOM 1812 C C . SER A 1 233 ? 7.922 3.626 -24.363 1.00 91.88 233 SER A C 1
ATOM 1814 O O . SER A 1 233 ? 8.398 4.723 -24.049 1.00 91.88 233 SER A O 1
ATOM 1816 N N . PHE A 1 234 ? 8.591 2.484 -24.176 1.00 89.44 234 PHE A N 1
ATOM 1817 C CA . PHE A 1 234 ? 9.920 2.412 -23.562 1.00 89.44 234 PHE A CA 1
ATOM 1818 C C . PHE A 1 234 ? 10.932 3.374 -24.232 1.00 89.44 234 PHE A C 1
ATOM 1820 O O . PHE A 1 234 ? 10.970 3.459 -25.466 1.00 89.44 234 PHE A O 1
ATOM 1827 N N . PRO A 1 235 ? 11.779 4.101 -23.467 1.00 92.56 235 PRO A N 1
ATOM 1828 C CA . PRO A 1 235 ? 11.932 4.086 -22.003 1.00 92.56 235 PRO A CA 1
ATOM 1829 C C . PRO A 1 235 ? 11.071 5.140 -21.271 1.00 92.56 235 PRO A C 1
ATOM 1831 O O . PRO A 1 235 ? 11.397 5.535 -20.152 1.00 92.56 235 PRO A O 1
ATOM 1834 N N . ASN A 1 236 ? 10.038 5.685 -21.923 1.00 94.31 236 ASN A N 1
ATOM 1835 C CA . ASN A 1 236 ? 9.131 6.699 -21.363 1.00 94.31 236 ASN A CA 1
ATOM 1836 C C . ASN A 1 236 ? 7.798 6.078 -20.900 1.00 94.31 236 ASN A C 1
ATOM 1838 O O . ASN A 1 236 ? 6.754 6.732 -20.908 1.00 94.31 236 ASN A O 1
ATOM 1842 N N . ASP A 1 237 ? 7.836 4.800 -20.559 1.00 93.12 237 ASP A N 1
ATOM 1843 C CA . ASP A 1 237 ? 6.723 3.974 -20.129 1.00 93.12 237 ASP A CA 1
ATOM 1844 C C . ASP A 1 237 ? 6.223 4.340 -18.721 1.00 93.12 237 ASP A C 1
ATOM 1846 O O . ASP A 1 237 ? 6.981 4.720 -17.820 1.00 93.12 237 ASP A O 1
ATOM 1850 N N . GLU A 1 238 ? 4.900 4.252 -18.554 1.00 93.56 238 GLU A N 1
ATOM 1851 C CA . GLU A 1 238 ? 4.212 4.338 -17.267 1.00 93.56 238 GLU A CA 1
ATOM 1852 C C . GLU A 1 238 ? 3.365 3.077 -17.089 1.00 93.56 238 GLU A C 1
ATOM 1854 O O . GLU A 1 238 ? 2.592 2.705 -17.972 1.00 93.56 238 GLU A O 1
ATOM 1859 N N . HIS A 1 239 ? 3.480 2.442 -15.930 1.00 92.12 239 HIS A N 1
ATOM 1860 C CA . HIS A 1 239 ? 2.792 1.199 -15.609 1.00 92.12 239 HIS A CA 1
ATOM 1861 C C . HIS A 1 239 ? 1.925 1.373 -14.374 1.00 92.12 239 HIS A C 1
ATOM 1863 O O . HIS A 1 239 ? 2.287 2.110 -13.460 1.00 92.12 239 HIS A O 1
ATOM 1869 N N . LEU A 1 240 ? 0.782 0.692 -14.332 1.00 90.25 240 LEU A N 1
ATOM 1870 C CA . LEU A 1 240 ? -0.142 0.736 -13.204 1.00 90.25 240 LEU A CA 1
ATOM 1871 C C . LEU A 1 240 ? -0.232 -0.648 -12.564 1.00 90.25 240 LEU A C 1
ATOM 1873 O O . LEU A 1 240 ? -0.678 -1.599 -13.203 1.00 90.25 240 LEU A O 1
ATOM 1877 N N . CYS A 1 241 ? 0.141 -0.733 -11.293 1.00 90.38 241 CYS A N 1
ATOM 1878 C CA . CYS A 1 241 ? -0.096 -1.902 -10.454 1.00 90.38 241 CYS A CA 1
ATOM 1879 C C . CYS A 1 241 ? -1.248 -1.603 -9.498 1.00 90.38 241 CYS A C 1
ATOM 1881 O O . CYS A 1 241 ? -1.365 -0.477 -9.008 1.00 90.38 241 CYS A O 1
ATOM 1883 N N . VAL A 1 242 ? -2.099 -2.589 -9.226 1.00 88.94 242 VAL A N 1
ATOM 1884 C CA . VAL A 1 242 ? -3.283 -2.410 -8.377 1.00 88.94 242 VAL A CA 1
ATOM 1885 C C . VAL A 1 242 ? -3.166 -3.300 -7.148 1.00 88.94 242 VAL A C 1
ATOM 1887 O O . VAL A 1 242 ? -3.037 -4.515 -7.253 1.00 88.94 242 VAL A O 1
ATOM 1890 N N . LEU A 1 243 ? -3.219 -2.678 -5.975 1.00 88.81 243 LEU A N 1
ATOM 1891 C CA . LEU A 1 243 ? -3.357 -3.342 -4.686 1.00 88.81 243 LEU A CA 1
ATOM 1892 C C . LEU A 1 243 ? -4.842 -3.381 -4.319 1.00 88.81 243 LEU A C 1
ATOM 1894 O O . LEU A 1 243 ? -5.464 -2.327 -4.195 1.00 88.81 243 LEU A O 1
ATOM 1898 N N . VAL A 1 244 ? -5.400 -4.573 -4.114 1.00 88.06 244 VAL A N 1
ATOM 1899 C CA . VAL A 1 244 ? -6.793 -4.737 -3.677 1.00 88.06 244 VAL A CA 1
ATOM 1900 C C . VAL A 1 244 ? -6.823 -5.150 -2.217 1.00 88.06 244 VAL A C 1
ATOM 1902 O O . VAL A 1 244 ? -6.306 -6.200 -1.842 1.00 88.06 244 VAL A O 1
ATOM 1905 N N . VAL A 1 245 ? -7.447 -4.312 -1.395 1.00 88.00 245 VAL A N 1
ATOM 1906 C CA . VAL A 1 245 ? -7.691 -4.573 0.021 1.00 88.00 245 VAL A CA 1
ATOM 1907 C C . VAL A 1 245 ? -9.175 -4.813 0.211 1.00 88.00 245 VAL A C 1
ATOM 1909 O O . VAL A 1 245 ? -10.009 -4.000 -0.185 1.00 88.00 245 VAL A O 1
ATOM 1912 N N . GLN A 1 246 ? -9.506 -5.917 0.853 1.00 87.94 246 GLN A N 1
ATOM 1913 C CA . GLN A 1 246 ? -10.858 -6.284 1.213 1.00 87.94 246 GLN A CA 1
ATOM 1914 C C . GLN A 1 246 ? -11.017 -6.320 2.717 1.00 87.94 246 GLN A C 1
ATOM 1916 O O . GLN A 1 246 ? -10.099 -6.681 3.440 1.00 87.94 246 GLN A O 1
ATOM 1921 N N . THR A 1 247 ? -12.203 -6.005 3.211 1.00 86.38 247 THR A N 1
ATOM 1922 C CA . THR A 1 247 ? -12.568 -6.322 4.594 1.00 86.38 247 THR A CA 1
ATOM 1923 C C . THR A 1 247 ? -13.917 -7.018 4.593 1.00 86.38 247 THR A C 1
ATOM 1925 O O . THR A 1 247 ? -14.850 -6.570 3.925 1.00 86.38 247 THR A O 1
ATOM 1928 N N . MET A 1 248 ? -14.007 -8.138 5.311 1.00 83.06 248 MET A N 1
ATOM 1929 C CA . MET A 1 248 ? -15.241 -8.908 5.463 1.00 83.06 248 MET A CA 1
ATOM 1930 C C . MET A 1 248 ? -15.766 -8.744 6.883 1.00 83.06 248 MET A C 1
ATOM 1932 O O . MET A 1 248 ? -15.032 -8.959 7.850 1.00 83.06 248 MET A O 1
ATOM 1936 N N . HIS A 1 249 ? -17.036 -8.374 7.029 1.00 80.50 249 HIS A N 1
ATOM 1937 C CA . HIS A 1 249 ? -17.667 -8.272 8.342 1.00 80.50 249 HIS A CA 1
ATOM 1938 C C . HIS A 1 249 ? -19.183 -8.480 8.284 1.00 80.50 249 HIS A C 1
ATOM 1940 O O . HIS A 1 249 ? -19.831 -8.320 7.251 1.00 80.50 249 HIS A O 1
ATOM 1946 N N . ALA A 1 250 ? -19.752 -8.818 9.442 1.00 76.56 250 ALA A N 1
ATOM 1947 C CA . ALA A 1 250 ? -21.196 -8.931 9.637 1.00 76.56 250 ALA A CA 1
ATOM 1948 C C . ALA A 1 250 ? -21.874 -7.580 9.952 1.00 76.56 250 ALA A C 1
ATOM 1950 O O . ALA A 1 250 ? -23.094 -7.484 9.898 1.00 76.56 250 ALA A O 1
ATOM 1951 N N . LEU A 1 251 ? -21.094 -6.546 10.293 1.00 76.44 251 LEU A N 1
ATOM 1952 C CA . LEU A 1 251 ? -21.602 -5.231 10.702 1.00 76.44 251 LEU A CA 1
ATOM 1953 C C . LEU A 1 251 ? -22.032 -4.370 9.502 1.00 76.44 251 LEU A C 1
ATOM 1955 O O . LEU A 1 251 ? -21.499 -4.507 8.403 1.00 76.44 251 LEU A O 1
ATOM 1959 N N . GLU A 1 252 ? -22.959 -3.439 9.710 1.00 77.31 252 GLU A N 1
ATOM 1960 C CA . GLU A 1 252 ? -23.291 -2.392 8.739 1.00 77.31 252 GLU A CA 1
ATOM 1961 C C . GLU A 1 252 ? -22.319 -1.209 8.880 1.00 77.31 252 GLU A C 1
ATOM 1963 O O . GLU A 1 252 ? -22.569 -0.259 9.615 1.00 77.31 252 GLU A O 1
ATOM 1968 N N . LEU A 1 253 ? -21.176 -1.285 8.191 1.00 79.94 253 LEU A N 1
ATOM 1969 C CA . LEU A 1 253 ? -20.139 -0.249 8.218 1.00 79.94 253 LEU A CA 1
ATOM 1970 C C . LEU A 1 253 ? -20.111 0.522 6.897 1.00 79.94 253 LEU A C 1
ATOM 1972 O O . LEU A 1 253 ? -20.261 -0.057 5.825 1.00 79.94 253 LEU A O 1
ATOM 1976 N N . THR A 1 254 ? -19.861 1.830 6.963 1.00 83.44 254 THR A N 1
ATOM 1977 C CA . THR A 1 254 ? -19.486 2.627 5.786 1.00 83.44 254 THR A CA 1
ATOM 1978 C C . THR A 1 254 ? -17.978 2.833 5.789 1.00 83.44 254 THR A C 1
ATOM 1980 O O . THR A 1 254 ? -17.442 3.370 6.757 1.00 83.44 254 THR A O 1
ATOM 1983 N N . PHE A 1 255 ? -17.287 2.460 4.716 1.00 82.31 255 PHE A N 1
ATOM 1984 C CA . PHE A 1 255 ? -15.868 2.775 4.562 1.00 82.31 255 PHE A CA 1
ATOM 1985 C C . PHE A 1 255 ? -15.702 4.092 3.811 1.00 82.31 255 PHE A C 1
ATOM 1987 O O . PHE A 1 255 ? -16.377 4.327 2.812 1.00 82.31 255 PHE A O 1
ATOM 1994 N N . LYS A 1 256 ? -14.827 4.972 4.301 1.00 84.94 256 LYS A N 1
ATOM 1995 C CA . LYS A 1 256 ? -14.469 6.221 3.612 1.00 84.94 256 LYS A CA 1
ATOM 1996 C C . LYS A 1 256 ? -12.958 6.395 3.585 1.00 84.94 256 LYS A C 1
ATOM 1998 O O . LYS A 1 256 ? -12.265 5.952 4.497 1.00 84.94 256 LYS A O 1
ATOM 2003 N N . GLN A 1 257 ? -12.447 7.076 2.565 1.00 82.31 257 GLN A N 1
ATOM 2004 C CA . GLN A 1 257 ? -11.041 7.471 2.542 1.00 82.31 257 GLN A CA 1
ATOM 2005 C C . GLN A 1 257 ? -10.794 8.566 3.578 1.00 82.31 257 GLN A C 1
ATOM 2007 O O . GLN A 1 257 ? -11.581 9.509 3.671 1.00 82.31 257 GLN A O 1
ATOM 2012 N N . ASP A 1 258 ? -9.689 8.488 4.319 1.00 81.00 258 ASP A N 1
ATOM 2013 C CA . ASP A 1 258 ? -9.238 9.632 5.116 1.00 81.00 258 ASP A CA 1
ATOM 2014 C C . ASP A 1 258 ? -8.512 10.656 4.218 1.00 81.00 258 ASP A C 1
ATOM 2016 O O . ASP A 1 258 ? -7.329 10.515 3.890 1.00 81.00 258 ASP A O 1
ATOM 2020 N N . GLU A 1 259 ? -9.232 11.699 3.793 1.00 74.38 259 GLU A N 1
ATOM 2021 C CA . GLU A 1 259 ? -8.696 12.768 2.938 1.00 74.38 259 GLU A CA 1
ATOM 2022 C C . GLU A 1 259 ? -7.543 13.533 3.602 1.00 74.38 259 GLU A C 1
ATOM 2024 O O . GLU A 1 259 ? -6.587 13.920 2.926 1.00 74.38 259 GLU A O 1
ATOM 2029 N N . SER A 1 260 ? -7.588 13.698 4.931 1.00 69.56 260 SER A N 1
ATOM 2030 C CA . SER A 1 260 ? -6.632 14.524 5.680 1.00 69.56 260 SER A CA 1
ATOM 2031 C C . SER A 1 260 ? -5.195 14.003 5.600 1.00 69.56 260 SER A C 1
ATOM 2033 O O . SER A 1 260 ? -4.240 14.769 5.730 1.00 69.56 260 SER A O 1
ATOM 2035 N N . ILE A 1 261 ? -5.029 12.711 5.314 1.00 57.62 261 ILE A N 1
ATOM 2036 C CA . ILE A 1 261 ? -3.725 12.050 5.289 1.00 57.62 261 ILE A CA 1
ATOM 2037 C C . ILE A 1 261 ? -3.202 11.868 3.855 1.00 57.62 261 ILE A C 1
ATOM 2039 O O . ILE A 1 261 ? -1.995 11.733 3.650 1.00 57.62 261 ILE A O 1
ATOM 2043 N N . THR A 1 262 ? -4.059 11.983 2.834 1.00 59.19 262 THR A N 1
ATOM 2044 C CA . THR A 1 262 ? -3.647 11.918 1.416 1.00 59.19 262 THR A CA 1
ATOM 2045 C C . THR A 1 262 ? -2.578 12.981 1.091 1.00 59.19 262 THR A C 1
ATOM 2047 O O . THR A 1 262 ? -1.646 12.720 0.327 1.00 59.19 262 THR A O 1
ATOM 2050 N N . ALA A 1 263 ? -2.632 14.137 1.765 1.00 56.78 263 ALA A N 1
ATOM 2051 C CA . ALA A 1 263 ? -1.658 15.224 1.646 1.00 56.78 263 ALA A CA 1
ATOM 2052 C C . ALA A 1 263 ? -0.259 14.895 2.219 1.00 56.78 263 ALA A C 1
ATOM 2054 O O . ALA A 1 263 ? 0.755 15.385 1.713 1.00 56.78 263 ALA A O 1
ATOM 2055 N N . VAL A 1 264 ? -0.172 14.038 3.243 1.00 58.47 264 VAL A N 1
ATOM 2056 C CA . VAL A 1 264 ? 1.110 13.637 3.854 1.00 58.47 264 VAL A CA 1
ATOM 2057 C C . VAL A 1 264 ? 1.904 12.746 2.890 1.00 58.47 264 VAL A C 1
ATOM 2059 O O . VAL A 1 264 ? 3.116 12.892 2.749 1.00 58.47 264 VAL A O 1
ATOM 2062 N N . TRP A 1 265 ? 1.219 11.886 2.132 1.00 58.22 265 TRP A N 1
ATOM 2063 C CA . TRP A 1 265 ? 1.845 10.955 1.183 1.00 58.22 265 TRP A CA 1
ATOM 2064 C C . TRP A 1 265 ? 2.334 11.613 -0.103 1.00 58.22 265 TRP A C 1
ATOM 2066 O O . TRP A 1 265 ? 3.341 11.186 -0.684 1.00 58.22 265 TRP A O 1
ATOM 2076 N N . SER A 1 266 ? 1.687 12.691 -0.554 1.00 57.19 266 SER A N 1
ATOM 2077 C CA . SER A 1 266 ? 2.245 13.503 -1.640 1.00 57.19 266 SER A CA 1
ATOM 2078 C C . SER A 1 266 ? 3.647 14.022 -1.305 1.00 57.19 266 SER A C 1
ATOM 2080 O O . SER A 1 266 ? 4.463 14.130 -2.220 1.00 57.19 266 SER A O 1
ATOM 2082 N N . ALA A 1 267 ? 3.958 14.227 -0.020 1.00 55.06 267 ALA A N 1
ATOM 2083 C CA . ALA A 1 267 ? 5.201 14.832 0.448 1.00 55.06 267 ALA A CA 1
ATOM 2084 C C . ALA A 1 267 ? 6.363 13.851 0.713 1.00 55.06 267 ALA A C 1
ATOM 2086 O O . ALA A 1 267 ? 7.476 14.311 0.958 1.00 55.06 267 ALA A O 1
ATOM 2087 N N . ALA A 1 268 ? 6.156 12.526 0.660 1.00 58.84 268 ALA A N 1
ATOM 2088 C CA . ALA A 1 268 ? 7.234 11.566 0.925 1.00 58.84 268 ALA A CA 1
ATOM 2089 C C . ALA A 1 268 ? 8.363 11.685 -0.134 1.00 58.84 268 ALA A C 1
ATOM 2091 O O . ALA A 1 268 ? 8.093 11.486 -1.323 1.00 58.84 268 ALA A O 1
ATOM 2092 N N . PRO A 1 269 ? 9.616 11.999 0.262 1.00 53.03 269 PRO A N 1
ATOM 2093 C CA . PRO A 1 269 ? 10.668 12.429 -0.669 1.00 53.03 269 PRO A CA 1
ATOM 2094 C C . PRO A 1 269 ? 11.361 11.290 -1.438 1.00 53.03 269 PRO A C 1
ATOM 2096 O O . PRO A 1 269 ? 12.009 11.546 -2.450 1.00 53.03 269 PRO A O 1
ATOM 2099 N N . ASN A 1 270 ? 11.201 10.030 -1.018 1.00 59.94 270 ASN A N 1
ATOM 2100 C CA . ASN A 1 270 ? 11.971 8.897 -1.547 1.00 59.94 270 ASN A CA 1
ATOM 2101 C C . ASN A 1 270 ? 11.096 7.907 -2.327 1.00 59.94 270 ASN A C 1
ATOM 2103 O O . ASN A 1 270 ? 10.967 6.745 -1.960 1.00 59.94 270 ASN A O 1
ATOM 2107 N N . LYS A 1 271 ? 10.489 8.374 -3.421 1.00 76.31 271 LYS A N 1
ATOM 2108 C CA . LYS A 1 271 ? 9.634 7.557 -4.300 1.00 76.31 271 LYS A CA 1
ATOM 2109 C C . LYS A 1 271 ? 10.424 6.943 -5.454 1.00 76.31 271 LYS A C 1
ATOM 2111 O O . LYS A 1 271 ? 10.128 7.229 -6.610 1.00 76.31 271 LYS A O 1
ATOM 2116 N N . ARG A 1 272 ? 11.480 6.181 -5.164 1.00 79.69 272 ARG A N 1
ATOM 2117 C CA . ARG A 1 272 ? 12.288 5.518 -6.203 1.00 79.69 272 ARG A CA 1
ATOM 2118 C C . ARG A 1 272 ? 12.474 4.041 -5.901 1.00 79.69 272 ARG A C 1
ATOM 2120 O O . ARG A 1 272 ? 12.769 3.689 -4.766 1.00 79.69 272 ARG A O 1
ATOM 2127 N N . THR A 1 273 ? 12.337 3.216 -6.931 1.00 83.75 273 THR A N 1
ATOM 2128 C CA . THR A 1 273 ? 12.688 1.794 -6.911 1.00 83.75 273 THR A CA 1
ATOM 2129 C C . THR A 1 273 ? 13.399 1.474 -8.221 1.00 83.75 273 THR A C 1
ATOM 2131 O O . THR A 1 273 ? 12.847 1.697 -9.298 1.00 83.75 273 THR A O 1
ATOM 2134 N N . GLY A 1 274 ? 14.679 1.102 -8.146 1.00 86.69 274 GLY A N 1
ATOM 2135 C CA . GLY A 1 274 ? 15.526 0.946 -9.332 1.00 86.69 274 GLY A CA 1
ATOM 2136 C C . GLY A 1 274 ? 15.514 2.181 -10.248 1.00 86.69 274 GLY A C 1
ATOM 2137 O O . GLY A 1 274 ? 15.912 3.277 -9.839 1.00 86.69 274 GLY A O 1
ATOM 2138 N N . ASP A 1 275 ? 15.044 1.986 -11.482 1.00 89.50 275 ASP A N 1
ATOM 2139 C CA . ASP A 1 275 ? 14.925 3.018 -12.520 1.00 89.50 275 ASP A CA 1
ATOM 2140 C C . ASP A 1 275 ? 13.551 3.712 -12.559 1.00 89.50 275 ASP A C 1
ATOM 2142 O O . ASP A 1 275 ? 13.314 4.562 -13.419 1.00 89.50 275 ASP A O 1
ATOM 2146 N N . PHE A 1 276 ? 12.653 3.413 -11.619 1.00 91.88 276 PHE A N 1
ATOM 2147 C CA . PHE A 1 276 ? 11.297 3.960 -11.585 1.00 91.88 276 PHE A CA 1
ATOM 2148 C C . PHE A 1 276 ? 11.111 4.998 -10.492 1.00 91.88 276 PHE A C 1
ATOM 2150 O O . PHE A 1 276 ? 11.638 4.895 -9.381 1.00 91.88 276 PHE A O 1
ATOM 2157 N N . VAL A 1 277 ? 10.273 5.983 -10.801 1.00 92.06 277 VAL A N 1
ATOM 2158 C CA . VAL A 1 277 ? 9.590 6.817 -9.815 1.00 92.06 277 VAL A CA 1
ATOM 2159 C C . VAL A 1 277 ? 8.169 6.313 -9.692 1.00 92.06 277 VAL A C 1
ATOM 2161 O O . VAL A 1 277 ? 7.519 6.100 -10.709 1.00 92.06 277 VAL A O 1
ATOM 2164 N N . TYR A 1 278 ? 7.659 6.163 -8.475 1.00 90.56 278 TYR A N 1
ATOM 2165 C CA . TYR A 1 278 ? 6.272 5.747 -8.284 1.00 90.56 278 TYR A CA 1
ATOM 2166 C C . TYR A 1 278 ? 5.408 6.844 -7.662 1.00 90.56 278 TYR A C 1
ATOM 2168 O O . TYR A 1 278 ? 5.879 7.714 -6.927 1.00 90.56 278 TYR A O 1
ATOM 2176 N N . ARG A 1 279 ? 4.110 6.811 -7.957 1.00 88.12 279 ARG A N 1
ATOM 2177 C CA . ARG A 1 279 ? 3.089 7.683 -7.369 1.00 88.12 279 ARG A CA 1
ATOM 2178 C C . ARG A 1 279 ? 1.790 6.916 -7.171 1.00 88.12 279 ARG A C 1
ATOM 2180 O O . ARG A 1 279 ? 1.439 6.058 -7.970 1.00 88.12 279 ARG A O 1
ATOM 2187 N N . MET A 1 280 ? 1.036 7.278 -6.143 1.00 84.00 280 MET A N 1
ATOM 2188 C CA . MET A 1 280 ? -0.327 6.780 -5.967 1.00 84.00 280 MET A CA 1
ATOM 2189 C C . MET A 1 280 ? -1.225 7.526 -6.955 1.00 84.00 280 MET A C 1
ATOM 2191 O O . MET A 1 280 ? -1.273 8.756 -6.915 1.00 84.00 280 MET A O 1
ATOM 2195 N N . LYS A 1 281 ? -1.865 6.815 -7.885 1.00 76.00 281 LYS A N 1
ATOM 2196 C CA . LYS A 1 281 ? -2.648 7.430 -8.971 1.00 76.00 281 LYS A CA 1
ATOM 2197 C C . LYS A 1 281 ? -4.149 7.389 -8.703 1.00 76.00 281 LYS A C 1
ATOM 2199 O O . LYS A 1 281 ? -4.867 8.243 -9.213 1.00 76.00 281 LYS A O 1
ATOM 2204 N N . HIS A 1 282 ? -4.624 6.424 -7.919 1.00 66.44 282 HIS A N 1
ATOM 2205 C CA . HIS A 1 282 ? -6.054 6.253 -7.701 1.00 66.44 282 HIS A CA 1
ATOM 2206 C C . HIS A 1 282 ? -6.340 5.417 -6.455 1.00 66.44 282 HIS A C 1
ATOM 2208 O O . HIS A 1 282 ? -5.684 4.400 -6.252 1.00 66.44 282 HIS A O 1
ATOM 2214 N N . THR A 1 283 ? -7.347 5.802 -5.676 1.00 63.25 283 THR A N 1
ATOM 2215 C CA . THR A 1 283 ? -7.991 4.901 -4.716 1.00 63.25 283 THR A CA 1
ATOM 2216 C C . THR A 1 283 ? -9.442 4.759 -5.168 1.00 63.25 283 THR A C 1
ATOM 2218 O O . THR A 1 283 ? -10.203 5.716 -5.053 1.00 63.25 283 THR A O 1
ATOM 2221 N N . ILE A 1 284 ? -9.830 3.621 -5.755 1.00 62.94 284 ILE A N 1
ATOM 2222 C CA . ILE A 1 284 ? -11.255 3.318 -5.959 1.00 62.94 284 ILE A CA 1
ATOM 2223 C C . ILE A 1 284 ? -11.747 2.681 -4.666 1.00 62.94 284 ILE A C 1
ATOM 2225 O O . ILE A 1 284 ? -11.509 1.505 -4.403 1.00 62.94 284 ILE A O 1
ATOM 2229 N N . LEU A 1 285 ? -12.415 3.477 -3.842 1.00 60.28 285 LEU A N 1
ATOM 2230 C CA . LEU A 1 285 ? -13.244 2.982 -2.750 1.00 60.28 285 LEU A CA 1
ATOM 2231 C C . LEU A 1 285 ? -14.670 2.878 -3.273 1.00 60.28 285 LEU A C 1
ATOM 2233 O O . LEU A 1 285 ? -15.441 3.798 -3.055 1.00 60.28 285 LEU A O 1
ATOM 2237 N N . ASP A 1 286 ? -14.977 1.832 -4.040 1.00 55.06 286 ASP A N 1
ATOM 2238 C CA . ASP A 1 286 ? -16.312 1.219 -4.032 1.00 55.06 286 ASP A CA 1
ATOM 2239 C C . ASP A 1 286 ? -16.480 0.173 -5.134 1.00 55.06 286 ASP A C 1
ATOM 2241 O O . ASP A 1 286 ? -16.640 0.498 -6.310 1.00 55.06 286 ASP A O 1
ATOM 2245 N N . GLN A 1 287 ? -16.615 -1.082 -4.711 1.00 53.44 287 GLN A N 1
ATOM 2246 C CA . GLN A 1 287 ? -17.730 -1.910 -5.159 1.00 53.44 287 GLN A CA 1
ATOM 2247 C C . GLN A 1 287 ? -18.259 -2.677 -3.948 1.00 53.44 287 GLN A C 1
ATOM 2249 O O . GLN A 1 287 ? -17.659 -3.654 -3.503 1.00 53.44 287 GLN A O 1
ATOM 2254 N N . TRP A 1 288 ? -19.396 -2.233 -3.411 1.00 54.28 288 TRP A N 1
ATOM 2255 C CA . TRP A 1 288 ? -20.236 -3.070 -2.560 1.00 54.28 288 TRP A CA 1
ATOM 2256 C C . TRP A 1 288 ? -20.584 -4.343 -3.335 1.00 54.28 288 TRP A C 1
ATOM 2258 O O . TRP A 1 288 ? -21.193 -4.289 -4.405 1.00 54.28 288 TRP A O 1
ATOM 2268 N N . LYS A 1 289 ? -20.202 -5.497 -2.795 1.00 57.81 289 LYS A N 1
ATOM 2269 C CA . LYS A 1 289 ? -20.755 -6.781 -3.218 1.00 57.81 289 LYS A CA 1
ATOM 2270 C C . LYS A 1 289 ? -21.299 -7.464 -1.977 1.00 57.81 289 LYS A C 1
ATOM 2272 O O . LYS A 1 289 ? -20.555 -7.951 -1.129 1.00 57.81 289 LYS A O 1
ATOM 2277 N N . GLN A 1 290 ? -22.621 -7.438 -1.832 1.00 56.62 290 GLN A N 1
ATOM 2278 C CA . GLN A 1 290 ? -23.292 -8.258 -0.835 1.00 56.62 290 GLN A CA 1
ATOM 2279 C C . GLN A 1 290 ? -23.283 -9.697 -1.333 1.00 56.62 290 GLN A C 1
ATOM 2281 O O . GLN A 1 290 ? -23.960 -10.028 -2.304 1.00 56.62 290 GLN A O 1
ATOM 2286 N N . PHE A 1 291 ? -22.521 -10.550 -0.658 1.00 60.88 291 PHE A N 1
ATOM 2287 C CA . PHE A 1 291 ? -22.586 -11.983 -0.890 1.00 60.88 291 PHE A CA 1
ATOM 2288 C C . PHE A 1 291 ? -23.562 -12.583 0.121 1.00 60.88 291 PHE A C 1
ATOM 2290 O O . PHE A 1 291 ? -23.340 -12.548 1.333 1.00 60.88 291 PHE A O 1
ATOM 2297 N N . SER A 1 292 ? -24.681 -13.104 -0.377 1.00 52.19 292 SER A N 1
ATOM 2298 C CA . SER A 1 292 ? -25.559 -13.983 0.386 1.00 52.19 292 SER A CA 1
ATOM 2299 C C . SER A 1 292 ? -25.076 -15.417 0.203 1.00 52.19 292 SER A C 1
ATOM 2301 O O . SER A 1 292 ? -25.309 -16.039 -0.833 1.00 52.19 292 SER A O 1
ATOM 2303 N N . PHE A 1 293 ? -24.391 -15.955 1.210 1.00 55.22 293 PHE A N 1
ATOM 2304 C CA . PHE A 1 293 ? -24.144 -17.391 1.261 1.00 55.22 293 PHE A CA 1
ATOM 2305 C C . PHE A 1 293 ? -25.445 -18.113 1.637 1.00 55.22 293 PHE A C 1
ATOM 2307 O O . PHE A 1 293 ? -26.269 -17.596 2.395 1.00 55.22 293 PHE A O 1
ATOM 2314 N N . VAL A 1 294 ? -25.665 -19.295 1.058 1.00 43.44 294 VAL A N 1
ATOM 2315 C CA . VAL A 1 294 ? -26.855 -20.120 1.306 1.00 43.44 294 VAL A CA 1
ATOM 2316 C C . VAL A 1 294 ? -26.805 -20.629 2.754 1.00 43.44 294 VAL A C 1
ATOM 2318 O O . VAL A 1 294 ? -26.160 -21.633 3.034 1.00 43.44 294 VAL A O 1
ATOM 2321 N N . GLY A 1 295 ? -27.448 -19.897 3.671 1.00 52.59 295 GLY A N 1
ATOM 2322 C CA . GLY A 1 295 ? -27.516 -20.203 5.107 1.00 52.59 295 GLY A CA 1
ATOM 2323 C C . GLY A 1 295 ? -27.347 -18.960 5.993 1.00 52.59 295 GLY A C 1
ATOM 2324 O O . GLY A 1 295 ? -26.244 -18.669 6.430 1.00 52.59 295 GLY A O 1
ATOM 2325 N N . GLU A 1 296 ? -28.447 -18.229 6.219 1.00 56.00 296 GLU A N 1
ATOM 2326 C CA . GLU A 1 296 ? -28.737 -17.211 7.264 1.00 56.00 296 GLU A CA 1
ATOM 2327 C C . GLU A 1 296 ? -27.753 -16.070 7.616 1.00 56.00 296 GLU A C 1
ATOM 2329 O O . GLU A 1 296 ? -28.147 -15.162 8.352 1.00 56.00 296 GLU A O 1
ATOM 2334 N N . HIS A 1 297 ? -26.532 -16.006 7.085 1.00 62.72 297 HIS A N 1
ATOM 2335 C CA . HIS A 1 297 ? -25.593 -14.922 7.399 1.00 62.72 297 HIS A CA 1
ATOM 2336 C C . HIS A 1 297 ? -25.142 -14.183 6.138 1.00 62.72 297 HIS A C 1
ATOM 2338 O O . HIS A 1 297 ? -24.372 -14.690 5.325 1.00 62.72 297 HIS A O 1
ATOM 2344 N N . SER A 1 298 ? -25.628 -12.949 5.972 1.00 66.81 298 SER A N 1
ATOM 2345 C CA . SER A 1 298 ? -25.115 -12.034 4.954 1.00 66.81 298 SER A CA 1
ATOM 2346 C C . SER A 1 298 ? -23.791 -11.442 5.425 1.00 66.81 298 SER A C 1
ATOM 2348 O O . SER A 1 298 ? -23.764 -10.679 6.393 1.00 66.81 298 SER A O 1
ATOM 2350 N N . THR A 1 299 ? -22.700 -11.754 4.735 1.00 72.25 299 THR A N 1
ATOM 2351 C CA . THR A 1 299 ? -21.414 -11.079 4.934 1.00 72.25 299 THR A CA 1
ATOM 2352 C C . THR A 1 299 ? -21.311 -9.899 3.984 1.00 72.25 299 THR A C 1
ATOM 2354 O O . THR A 1 299 ? -21.571 -10.029 2.784 1.00 72.25 299 THR A O 1
ATOM 2357 N N . ARG A 1 300 ? -20.921 -8.740 4.512 1.00 74.81 300 ARG A N 1
ATOM 2358 C CA . ARG A 1 300 ? -20.610 -7.567 3.697 1.00 74.81 300 ARG A CA 1
ATOM 2359 C C . ARG A 1 300 ? -19.115 -7.557 3.416 1.00 74.81 300 ARG A C 1
ATOM 2361 O O . ARG A 1 300 ? -18.316 -7.822 4.315 1.00 74.81 300 ARG A O 1
ATOM 2368 N N . VAL A 1 301 ? -18.765 -7.277 2.164 1.00 81.75 301 VAL A N 1
ATOM 2369 C CA . VAL A 1 301 ? -17.378 -7.163 1.717 1.00 81.75 301 VAL A CA 1
ATOM 2370 C C . VAL A 1 301 ? -17.169 -5.752 1.187 1.00 81.75 301 VAL A C 1
ATOM 2372 O O . VAL A 1 301 ? -17.900 -5.302 0.303 1.00 81.75 301 VAL A O 1
ATOM 2375 N N . HIS A 1 302 ? -16.189 -5.050 1.751 1.00 82.56 302 HIS A N 1
ATOM 2376 C CA . HIS A 1 302 ? -15.762 -3.736 1.274 1.00 82.56 302 HIS A CA 1
ATOM 2377 C C . HIS A 1 302 ? -14.451 -3.875 0.521 1.00 82.56 302 HIS A C 1
ATOM 2379 O O . HIS A 1 302 ? -13.497 -4.420 1.073 1.00 82.56 302 HIS A O 1
ATOM 2385 N N . HIS A 1 303 ? -14.420 -3.390 -0.721 1.00 84.81 303 HIS A N 1
ATOM 2386 C CA . HIS A 1 303 ? -13.242 -3.406 -1.587 1.00 84.81 303 HIS A CA 1
ATOM 2387 C C . HIS A 1 303 ? -12.644 -2.005 -1.689 1.00 84.81 303 HIS A C 1
ATOM 2389 O O . HIS A 1 303 ? -13.354 -1.028 -1.931 1.00 84.81 303 HIS A O 1
ATOM 2395 N N . MET A 1 304 ? -11.328 -1.932 -1.545 1.00 84.69 304 MET A N 1
ATOM 2396 C CA . MET A 1 304 ? -10.519 -0.747 -1.775 1.00 84.69 304 MET A CA 1
ATOM 2397 C C . MET A 1 304 ? -9.429 -1.112 -2.781 1.00 84.69 304 MET A C 1
ATOM 2399 O O . MET A 1 304 ? -8.557 -1.926 -2.485 1.00 84.69 304 MET A O 1
ATOM 2403 N N . GLU A 1 305 ? -9.470 -0.500 -3.959 1.00 87.75 305 GLU A N 1
ATOM 2404 C CA . GLU A 1 305 ? -8.439 -0.660 -4.983 1.00 87.75 305 GLU A CA 1
ATOM 2405 C C . GLU A 1 305 ? -7.498 0.531 -4.955 1.00 87.75 305 GLU A C 1
ATOM 2407 O O . GLU A 1 305 ? -7.927 1.685 -4.966 1.00 87.75 305 GLU A O 1
ATOM 2412 N N . ILE A 1 306 ? -6.203 0.257 -4.934 1.00 86.81 306 ILE A N 1
ATOM 2413 C CA . ILE A 1 306 ? -5.164 1.262 -4.789 1.00 86.81 306 ILE A CA 1
ATOM 2414 C C . ILE A 1 306 ? -4.203 1.124 -5.963 1.00 86.81 306 ILE A C 1
ATOM 2416 O O . ILE A 1 306 ? -3.427 0.175 -6.051 1.00 86.81 306 ILE A O 1
ATOM 2420 N N . GLY A 1 307 ? -4.258 2.091 -6.871 1.00 89.56 307 GLY A N 1
ATOM 2421 C CA . GLY A 1 307 ? -3.408 2.170 -8.048 1.00 89.56 307 GLY A CA 1
ATOM 2422 C C . GLY A 1 307 ? -2.065 2.828 -7.743 1.00 89.56 307 GLY A C 1
ATOM 2423 O O . GLY A 1 307 ? -2.006 4.000 -7.355 1.00 89.56 307 GLY A O 1
ATOM 2424 N N . ILE A 1 308 ? -0.986 2.094 -7.992 1.00 90.62 308 ILE A N 1
ATOM 2425 C CA . ILE A 1 308 ? 0.401 2.538 -7.883 1.00 90.62 308 ILE A CA 1
ATOM 2426 C C . ILE A 1 308 ? 0.946 2.674 -9.303 1.00 90.62 308 ILE A C 1
ATOM 2428 O O . ILE A 1 308 ? 1.096 1.687 -10.019 1.00 90.62 308 ILE A O 1
ATOM 2432 N N . ALA A 1 309 ? 1.199 3.907 -9.731 1.00 91.69 309 ALA A N 1
ATOM 2433 C CA . ALA A 1 309 ? 1.767 4.190 -11.038 1.00 91.69 309 ALA A CA 1
ATOM 2434 C C . ALA A 1 309 ? 3.289 4.290 -10.945 1.00 91.69 309 ALA A C 1
ATOM 2436 O O . ALA A 1 309 ? 3.797 5.082 -10.152 1.00 91.69 309 ALA A O 1
ATOM 2437 N N . PHE A 1 310 ? 3.993 3.534 -11.778 1.00 93.12 310 PHE A N 1
ATOM 2438 C CA . PHE A 1 310 ? 5.444 3.522 -11.916 1.00 93.12 310 PHE A CA 1
ATOM 2439 C C . PHE A 1 310 ? 5.817 4.179 -13.236 1.00 93.12 310 PHE A C 1
ATOM 2441 O O . PHE A 1 310 ? 5.385 3.731 -14.290 1.00 93.12 310 PHE A O 1
ATOM 2448 N N . THR A 1 311 ? 6.615 5.237 -13.188 1.00 93.69 311 THR A N 1
ATOM 2449 C CA . THR A 1 311 ? 7.135 5.941 -14.360 1.00 93.69 311 THR A CA 1
ATOM 2450 C C . THR A 1 311 ? 8.633 5.702 -14.440 1.00 93.69 311 THR A C 1
ATOM 2452 O O . THR A 1 311 ? 9.366 6.046 -13.505 1.00 93.69 311 THR A O 1
ATOM 2455 N N . ARG A 1 312 ? 9.101 5.129 -15.549 1.00 93.56 312 ARG A N 1
ATOM 2456 C CA . ARG A 1 312 ? 10.534 4.914 -15.771 1.00 93.56 312 ARG A CA 1
ATOM 2457 C C . ARG A 1 312 ? 11.256 6.256 -15.903 1.00 93.56 312 ARG A C 1
ATOM 2459 O O . ARG A 1 312 ? 10.715 7.216 -16.446 1.00 93.56 312 ARG A O 1
ATOM 2466 N N . GLN A 1 313 ? 12.482 6.356 -15.389 1.00 93.50 313 GLN A N 1
ATOM 2467 C CA . GLN A 1 313 ? 13.327 7.538 -15.550 1.00 93.50 313 GLN A CA 1
ATOM 2468 C C . GLN A 1 313 ? 14.175 7.419 -16.826 1.00 93.50 313 GLN A C 1
ATOM 2470 O O . GLN A 1 313 ? 15.229 6.780 -16.806 1.00 93.50 313 GLN A O 1
ATOM 2475 N N . PRO A 1 314 ? 13.815 8.099 -17.928 1.00 93.56 314 PRO A N 1
ATOM 2476 C CA . PRO A 1 314 ? 14.401 7.797 -19.230 1.00 93.56 314 PRO A CA 1
ATOM 2477 C C . PRO A 1 314 ? 15.846 8.301 -19.390 1.00 93.56 314 PRO A C 1
ATOM 2479 O O . PRO A 1 314 ? 16.567 7.826 -20.263 1.00 93.56 314 PRO A O 1
ATOM 2482 N N . HIS A 1 315 ? 16.303 9.238 -18.545 1.00 92.31 315 HIS A N 1
ATOM 2483 C CA . HIS A 1 315 ? 17.628 9.869 -18.659 1.00 92.31 315 HIS A CA 1
ATOM 2484 C C . HIS A 1 315 ? 18.784 8.859 -18.742 1.00 92.31 315 HIS A C 1
ATOM 2486 O O . HIS A 1 315 ? 19.644 8.995 -19.608 1.00 92.31 315 HIS A O 1
ATOM 2492 N N . ARG A 1 316 ? 18.764 7.797 -17.921 1.00 86.75 316 ARG A N 1
ATOM 2493 C CA . ARG A 1 316 ? 19.803 6.752 -17.933 1.00 86.75 316 ARG A CA 1
ATOM 2494 C C . ARG A 1 316 ? 19.860 6.018 -19.264 1.00 86.75 316 ARG A C 1
ATOM 2496 O O . ARG A 1 316 ? 20.946 5.707 -19.741 1.00 86.75 316 ARG A O 1
ATOM 2503 N N . TYR A 1 317 ? 18.703 5.765 -19.867 1.00 88.56 317 TYR A N 1
ATOM 2504 C CA . TYR A 1 317 ? 18.611 5.061 -21.141 1.00 88.56 317 TYR A CA 1
ATOM 2505 C C . TYR A 1 317 ? 19.034 5.954 -22.305 1.00 88.56 317 TYR A C 1
ATOM 2507 O O . TYR A 1 317 ? 19.718 5.494 -23.220 1.00 88.56 317 TYR A O 1
ATOM 2515 N N . TYR A 1 318 ? 18.704 7.248 -22.247 1.00 89.12 318 TYR A N 1
ATOM 2516 C CA . TYR A 1 318 ? 19.196 8.198 -23.237 1.00 89.12 318 TYR A CA 1
ATOM 2517 C C . TYR A 1 318 ? 20.723 8.320 -23.194 1.00 89.12 318 TYR A C 1
ATOM 2519 O O . TYR A 1 318 ? 21.371 8.216 -24.233 1.00 89.12 318 TYR A O 1
ATOM 2527 N N . GLU A 1 319 ? 21.303 8.460 -22.002 1.00 89.25 319 GLU A N 1
ATOM 2528 C CA . GLU A 1 319 ? 22.750 8.605 -21.822 1.00 89.25 319 GLU A CA 1
ATOM 2529 C C . GLU A 1 319 ? 23.536 7.339 -22.173 1.00 89.25 319 GLU A C 1
ATOM 2531 O O . GLU A 1 319 ? 24.587 7.430 -22.806 1.00 89.25 319 GLU A O 1
ATOM 2536 N N . ARG A 1 320 ? 23.036 6.158 -21.788 1.00 85.88 320 ARG A N 1
ATOM 2537 C CA . ARG A 1 320 ? 23.760 4.889 -21.965 1.00 85.88 320 ARG A CA 1
ATOM 2538 C C . ARG A 1 320 ? 23.525 4.216 -23.310 1.00 85.88 320 ARG A C 1
ATOM 2540 O O . ARG A 1 320 ? 24.422 3.534 -23.792 1.00 85.88 320 ARG A O 1
ATOM 2547 N N . PHE A 1 321 ? 22.353 4.400 -23.914 1.00 83.94 321 PHE A N 1
ATOM 2548 C CA . PHE A 1 321 ? 21.989 3.701 -25.148 1.00 83.94 321 PHE A CA 1
ATOM 2549 C C . PHE A 1 321 ? 21.702 4.671 -26.288 1.00 83.94 321 PHE A C 1
ATOM 2551 O O . PHE A 1 321 ? 22.330 4.580 -27.341 1.00 83.94 321 PHE A O 1
ATOM 2558 N N . HIS A 1 322 ? 20.800 5.636 -26.092 1.00 84.75 322 HIS A N 1
ATOM 2559 C CA . HIS A 1 322 ? 20.316 6.454 -27.205 1.00 84.75 322 HIS A CA 1
ATOM 2560 C C . HIS A 1 322 ? 21.391 7.371 -27.802 1.00 84.75 322 HIS A C 1
ATOM 2562 O O . HIS A 1 322 ? 21.561 7.389 -29.021 1.00 84.75 322 HIS A O 1
ATOM 2568 N N . TYR A 1 323 ? 22.134 8.118 -26.979 1.00 89.25 323 TYR A N 1
ATOM 2569 C CA . TYR A 1 323 ? 23.175 9.019 -27.478 1.00 89.25 323 TYR A CA 1
ATOM 2570 C C . TYR A 1 323 ? 24.358 8.269 -28.100 1.00 89.25 323 TYR A C 1
ATOM 2572 O O . TYR A 1 323 ? 24.753 8.657 -29.202 1.00 89.25 323 TYR A O 1
ATOM 2580 N N . PRO A 1 324 ? 24.888 7.179 -27.503 1.00 87.44 324 PRO A N 1
ATOM 2581 C CA . PRO A 1 324 ? 25.908 6.365 -28.160 1.00 87.44 324 PRO A CA 1
ATOM 2582 C C . PRO A 1 324 ? 25.443 5.807 -29.506 1.00 87.44 324 PRO A C 1
ATOM 2584 O O . PRO A 1 324 ? 26.141 5.984 -30.501 1.00 87.44 324 PRO A O 1
ATOM 2587 N N . LEU A 1 325 ? 24.244 5.215 -29.578 1.00 82.69 325 LEU A N 1
ATOM 2588 C CA . LEU A 1 325 ? 23.697 4.684 -30.833 1.00 82.69 325 LEU A CA 1
ATOM 2589 C C . LEU A 1 325 ? 23.492 5.778 -31.883 1.00 82.69 325 LEU A C 1
ATOM 2591 O O . LEU A 1 325 ? 23.858 5.594 -33.040 1.00 82.69 325 LEU A O 1
ATOM 2595 N N . THR A 1 326 ? 22.977 6.940 -31.480 1.00 86.69 326 THR A N 1
ATOM 2596 C CA . THR A 1 326 ? 22.831 8.096 -32.376 1.00 86.69 326 THR A CA 1
ATOM 2597 C C . THR A 1 326 ? 24.194 8.553 -32.897 1.00 86.69 326 THR A C 1
ATOM 2599 O O . THR A 1 326 ? 24.351 8.763 -34.097 1.00 86.69 326 THR A O 1
ATOM 2602 N N . GLY A 1 327 ? 25.206 8.646 -32.029 1.00 87.88 327 GLY A N 1
ATOM 2603 C CA . GLY A 1 327 ? 26.576 8.979 -32.423 1.00 87.88 327 GLY A CA 1
ATOM 2604 C C . GLY A 1 327 ? 27.156 7.972 -33.416 1.00 87.88 327 GLY A C 1
ATOM 2605 O O . GLY A 1 327 ? 27.736 8.366 -34.423 1.00 87.88 327 GLY A O 1
ATOM 2606 N N . ILE A 1 328 ? 26.937 6.677 -33.185 1.00 84.31 328 ILE A N 1
ATOM 2607 C CA . ILE A 1 328 ? 27.367 5.594 -34.077 1.00 84.31 328 ILE A CA 1
ATOM 2608 C C . ILE A 1 328 ? 26.690 5.707 -35.455 1.00 84.31 328 ILE A C 1
ATOM 2610 O O . ILE A 1 328 ? 27.368 5.617 -36.481 1.00 84.31 328 ILE A O 1
ATOM 2614 N N . VAL A 1 329 ? 25.381 5.977 -35.504 1.00 82.69 329 VAL A N 1
ATOM 2615 C CA . VAL A 1 329 ? 24.651 6.204 -36.764 1.00 82.69 329 VAL A CA 1
ATOM 2616 C C . VAL A 1 329 ? 25.192 7.433 -37.498 1.00 82.69 329 VAL A C 1
ATOM 2618 O O . VAL A 1 329 ? 25.483 7.344 -38.691 1.00 82.69 329 VAL A O 1
ATOM 2621 N N . LEU A 1 330 ? 25.405 8.555 -36.810 1.00 86.56 330 LEU A N 1
ATOM 2622 C CA . LEU A 1 330 ? 25.959 9.769 -37.421 1.00 86.56 330 LEU A CA 1
ATOM 2623 C C . LEU A 1 330 ? 27.376 9.545 -37.971 1.00 86.56 330 LEU A C 1
ATOM 2625 O O . LEU A 1 330 ? 27.685 9.978 -39.080 1.00 86.56 330 LEU A O 1
ATOM 2629 N N . MET A 1 331 ? 28.222 8.812 -37.242 1.00 83.56 331 MET A N 1
ATOM 2630 C CA . MET A 1 331 ? 29.559 8.434 -37.710 1.00 83.56 331 MET A CA 1
ATOM 2631 C C . MET A 1 331 ? 29.497 7.528 -38.947 1.00 83.56 331 MET A C 1
ATOM 2633 O O . MET A 1 331 ? 30.297 7.694 -39.868 1.00 83.56 331 MET A O 1
ATOM 2637 N N . SER A 1 332 ? 28.521 6.615 -39.019 1.00 81.56 332 SER A N 1
ATOM 2638 C CA . SER A 1 332 ? 28.316 5.772 -40.205 1.00 81.56 332 SER A CA 1
ATOM 2639 C C . SER A 1 332 ? 27.883 6.583 -41.434 1.00 81.56 332 SER A C 1
ATOM 2641 O O . SER A 1 332 ? 28.370 6.339 -42.537 1.00 81.56 332 SER A O 1
ATOM 2643 N N . GLN A 1 333 ? 27.040 7.605 -41.247 1.00 84.62 333 GLN A N 1
ATOM 2644 C CA . GLN A 1 333 ? 26.649 8.525 -42.317 1.00 84.62 333 GLN A CA 1
ATOM 2645 C C . GLN A 1 333 ? 27.838 9.370 -42.786 1.00 84.62 333 GLN A C 1
ATOM 2647 O O . GLN A 1 333 ? 28.024 9.562 -43.987 1.00 84.62 333 GLN A O 1
ATOM 2652 N N . TYR A 1 334 ? 28.691 9.821 -41.860 1.00 85.62 334 TYR A N 1
ATOM 2653 C CA . TYR A 1 334 ? 29.917 10.538 -42.206 1.00 85.62 334 TYR A CA 1
ATOM 2654 C C . TYR A 1 334 ? 30.873 9.678 -43.043 1.00 85.62 334 TYR A C 1
ATOM 2656 O O . TYR A 1 334 ? 31.447 10.176 -44.010 1.00 85.62 334 TYR A O 1
ATOM 2664 N N . ALA A 1 335 ? 30.987 8.377 -42.756 1.00 83.06 335 ALA A N 1
ATOM 2665 C CA . ALA A 1 335 ? 31.833 7.465 -43.527 1.00 83.06 335 ALA A CA 1
ATOM 2666 C C . ALA A 1 335 ? 31.450 7.377 -45.017 1.00 83.06 335 ALA A C 1
ATOM 2668 O O . ALA A 1 335 ? 32.319 7.138 -45.852 1.00 83.06 335 ALA A O 1
ATOM 2669 N N . VAL A 1 336 ? 30.184 7.631 -45.376 1.00 80.50 336 VAL A N 1
ATOM 2670 C CA . VAL A 1 336 ? 29.739 7.707 -46.783 1.00 80.50 336 VAL A CA 1
ATOM 2671 C C . VAL A 1 336 ? 30.345 8.912 -47.509 1.00 80.50 336 VAL A C 1
ATOM 2673 O O . VAL A 1 336 ? 30.573 8.855 -48.714 1.00 80.50 336 VAL A O 1
ATOM 2676 N N . THR A 1 337 ? 30.634 9.997 -46.790 1.00 84.62 337 THR A N 1
ATOM 2677 C CA . THR A 1 337 ? 31.212 11.218 -47.375 1.00 84.62 337 THR A CA 1
ATOM 2678 C C . THR A 1 337 ? 32.722 11.125 -47.601 1.00 84.62 337 THR A C 1
ATOM 2680 O O . THR A 1 337 ? 33.287 11.926 -48.345 1.00 84.62 337 THR A O 1
ATOM 2683 N N . ILE A 1 338 ? 33.389 10.139 -46.994 1.00 82.75 338 ILE A N 1
ATOM 2684 C CA . ILE A 1 338 ? 34.827 9.925 -47.146 1.00 82.75 338 ILE A CA 1
ATOM 2685 C C . ILE A 1 338 ? 35.068 9.207 -48.480 1.00 82.75 338 ILE A C 1
ATOM 2687 O O . ILE A 1 338 ? 34.727 8.040 -48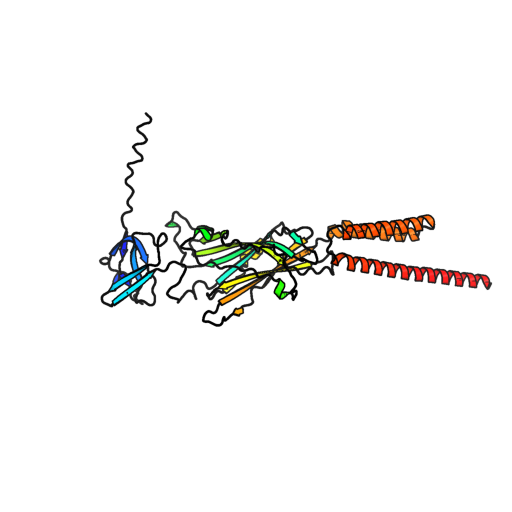.636 1.00 82.75 338 ILE A O 1
ATOM 2691 N N . GLY A 1 339 ? 35.705 9.885 -49.438 1.00 81.56 339 GLY A N 1
ATOM 2692 C CA . GLY A 1 339 ? 36.014 9.349 -50.776 1.00 81.56 339 GLY A CA 1
ATOM 2693 C C . GLY A 1 339 ? 37.087 8.248 -50.828 1.00 81.56 339 GLY A C 1
ATOM 2694 O O . GLY A 1 339 ? 37.690 8.046 -51.876 1.00 81.56 339 GLY A O 1
ATOM 2695 N N . HIS A 1 340 ? 37.368 7.571 -49.712 1.00 84.00 340 HIS A N 1
ATOM 2696 C CA . HIS A 1 340 ? 38.331 6.473 -49.629 1.00 84.00 340 HIS A CA 1
ATOM 2697 C C . HIS A 1 340 ? 37.618 5.168 -49.275 1.00 84.00 340 HIS A C 1
ATOM 2699 O O . HIS A 1 340 ? 37.201 4.971 -48.131 1.00 84.00 340 HIS A O 1
ATOM 2705 N N . ASP A 1 341 ? 37.553 4.255 -50.243 1.00 83.00 341 ASP A N 1
ATOM 2706 C CA . ASP A 1 341 ? 36.811 2.992 -50.140 1.00 83.00 341 ASP A CA 1
ATOM 2707 C C . ASP A 1 341 ? 37.240 2.134 -48.935 1.00 83.00 341 ASP A C 1
ATOM 2709 O O . ASP A 1 341 ? 36.396 1.627 -48.200 1.00 83.00 341 ASP A O 1
ATOM 2713 N N . TYR A 1 342 ? 38.544 2.069 -48.639 1.00 83.50 342 TYR A N 1
ATOM 2714 C CA . TYR A 1 342 ? 39.074 1.293 -47.508 1.00 83.50 342 TYR A CA 1
ATOM 2715 C C . TYR A 1 342 ? 38.587 1.790 -46.133 1.00 83.50 342 TYR A C 1
ATOM 2717 O O . TYR A 1 342 ? 38.275 1.000 -45.237 1.00 83.50 342 TYR A O 1
ATOM 2725 N N . LEU A 1 343 ? 38.511 3.114 -45.949 1.00 79.56 343 LEU A N 1
ATOM 2726 C CA . LEU A 1 343 ? 38.019 3.695 -44.697 1.00 79.56 343 LEU A CA 1
ATOM 2727 C C . LEU A 1 343 ? 36.518 3.455 -44.562 1.00 79.56 343 LEU A C 1
ATOM 2729 O O . LEU A 1 343 ? 36.054 3.075 -43.490 1.00 79.56 343 LEU A O 1
ATOM 2733 N N . ARG A 1 344 ? 35.774 3.608 -45.660 1.00 82.56 344 ARG A N 1
ATOM 2734 C CA . ARG A 1 344 ? 34.333 3.369 -45.698 1.00 82.56 344 ARG A CA 1
ATOM 2735 C C . ARG A 1 344 ? 33.979 1.945 -45.259 1.00 82.56 344 ARG A C 1
ATOM 2737 O O . ARG A 1 344 ? 33.134 1.786 -44.381 1.00 82.56 344 ARG A O 1
ATOM 2744 N N . GLU A 1 345 ? 34.646 0.929 -45.803 1.00 82.75 345 GLU A N 1
ATOM 2745 C CA . GLU A 1 345 ? 34.419 -0.475 -45.421 1.00 82.75 345 GLU A CA 1
ATOM 2746 C C . GLU A 1 345 ? 34.747 -0.736 -43.944 1.00 82.75 345 GLU A C 1
ATOM 2748 O O . GLU A 1 345 ? 33.962 -1.362 -43.228 1.00 82.75 345 GLU A O 1
ATOM 2753 N N . SER A 1 346 ? 35.862 -0.184 -43.458 1.00 83.94 346 SER A N 1
ATOM 2754 C CA . SER A 1 346 ? 36.289 -0.331 -42.061 1.00 83.94 346 SER A CA 1
ATOM 2755 C C . SER A 1 346 ? 35.290 0.290 -41.074 1.00 83.94 346 SER A C 1
ATOM 2757 O O . SER A 1 346 ? 34.987 -0.308 -40.041 1.00 83.94 346 SER A O 1
ATOM 2759 N N . PHE A 1 347 ? 34.736 1.467 -41.391 1.00 82.00 347 PHE A N 1
ATOM 2760 C CA . PHE A 1 347 ? 33.726 2.130 -40.558 1.00 82.00 347 PHE A CA 1
ATOM 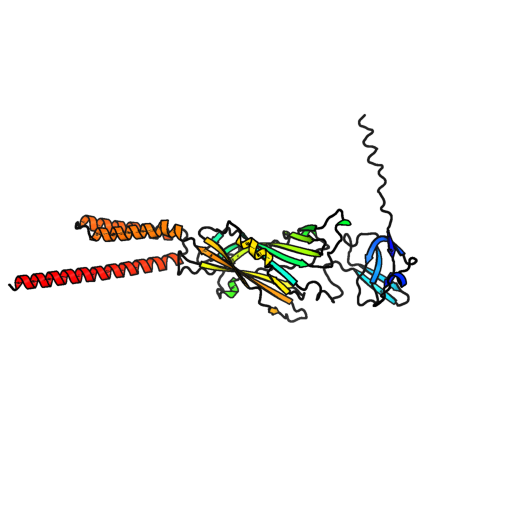2761 C C . PHE A 1 347 ? 32.392 1.381 -40.542 1.00 82.00 347 PHE A C 1
ATOM 2763 O O . PHE A 1 347 ? 31.768 1.280 -39.486 1.00 82.00 347 PHE A O 1
ATOM 2770 N N . VAL A 1 348 ? 31.964 0.830 -41.682 1.00 81.06 348 VAL A N 1
ATOM 2771 C CA . VAL A 1 348 ? 30.741 0.018 -41.760 1.00 81.06 348 VAL A CA 1
ATOM 2772 C C . VAL A 1 348 ? 30.893 -1.267 -40.942 1.00 81.06 348 VAL A C 1
ATOM 2774 O O . VAL A 1 348 ? 30.000 -1.609 -40.171 1.00 81.06 348 VAL A O 1
ATOM 2777 N N . LEU A 1 349 ? 32.036 -1.954 -41.035 1.00 83.00 349 LEU A N 1
ATOM 2778 C CA . LEU A 1 349 ? 32.293 -3.152 -40.232 1.00 83.00 349 LEU A CA 1
ATOM 2779 C C . LEU A 1 349 ? 32.316 -2.833 -38.729 1.00 83.00 349 LEU A C 1
ATOM 2781 O O . LEU A 1 349 ? 31.682 -3.532 -37.940 1.00 83.00 349 LEU A O 1
ATOM 2785 N N . LEU A 1 350 ? 33.003 -1.756 -38.333 1.00 82.81 350 LEU A N 1
ATOM 2786 C CA . LEU A 1 350 ? 33.042 -1.305 -36.941 1.00 82.81 350 LEU A CA 1
ATOM 2787 C C . LEU A 1 350 ? 31.639 -0.957 -36.423 1.00 82.81 350 LEU A C 1
ATOM 2789 O O . LEU A 1 350 ? 31.307 -1.310 -35.295 1.00 82.81 350 LEU A O 1
ATOM 2793 N N . PHE A 1 351 ? 30.801 -0.327 -37.251 1.00 83.38 351 PHE A N 1
ATOM 2794 C CA . PHE A 1 351 ? 29.399 -0.061 -36.930 1.00 83.38 351 PHE A CA 1
ATOM 2795 C C . PHE A 1 351 ? 28.644 -1.355 -36.615 1.00 83.38 351 PHE A C 1
ATOM 2797 O O . PHE A 1 351 ? 28.021 -1.442 -35.560 1.00 83.38 351 PHE A O 1
ATOM 2804 N N . PHE A 1 352 ? 28.735 -2.375 -37.474 1.00 82.94 352 PHE A N 1
ATOM 2805 C CA . PHE A 1 352 ? 28.053 -3.651 -37.240 1.00 82.94 352 PHE A CA 1
ATOM 2806 C C . PHE A 1 352 ? 28.559 -4.362 -35.983 1.00 82.94 352 PHE A C 1
ATOM 2808 O O . PHE A 1 352 ? 27.752 -4.924 -35.247 1.00 82.94 352 PHE A O 1
ATOM 2815 N N . ILE A 1 353 ? 29.864 -4.302 -35.701 1.00 86.19 353 ILE A N 1
ATOM 2816 C CA . ILE A 1 353 ? 30.445 -4.887 -34.484 1.00 86.19 353 ILE A CA 1
ATOM 2817 C C . ILE A 1 353 ? 29.922 -4.168 -33.241 1.00 86.19 353 ILE A C 1
ATOM 2819 O O . ILE A 1 353 ? 29.464 -4.824 -32.308 1.00 86.19 353 ILE A O 1
ATOM 2823 N N . ILE A 1 354 ? 29.959 -2.833 -33.221 1.00 82.56 354 ILE A N 1
ATOM 2824 C CA . ILE A 1 354 ? 29.471 -2.060 -32.075 1.00 82.56 354 ILE A CA 1
ATOM 2825 C C . ILE A 1 354 ? 27.963 -2.262 -31.912 1.00 82.56 354 ILE A C 1
ATOM 2827 O O . ILE A 1 354 ? 27.495 -2.445 -30.795 1.00 82.56 354 ILE A O 1
ATOM 2831 N N . PHE A 1 355 ? 27.201 -2.288 -33.004 1.00 79.94 355 PHE A N 1
ATOM 2832 C CA . PHE A 1 355 ? 25.765 -2.544 -32.968 1.00 79.94 355 PHE A CA 1
ATOM 2833 C C . PHE A 1 355 ? 25.446 -3.937 -32.410 1.00 79.94 355 PHE A C 1
ATOM 2835 O O . PHE A 1 355 ? 24.636 -4.054 -31.495 1.00 79.94 355 PHE A O 1
ATOM 2842 N N . ALA A 1 356 ? 26.123 -4.982 -32.896 1.00 81.06 356 ALA A N 1
ATOM 2843 C CA . ALA A 1 356 ? 25.960 -6.344 -32.395 1.00 81.06 356 ALA A CA 1
ATOM 2844 C C . ALA A 1 356 ? 26.356 -6.461 -30.916 1.00 81.06 356 ALA A C 1
ATOM 2846 O O . ALA A 1 356 ? 25.654 -7.107 -30.143 1.00 81.06 356 ALA A O 1
ATOM 2847 N N . PHE A 1 357 ? 27.439 -5.795 -30.508 1.00 81.44 357 PHE A N 1
ATOM 2848 C CA . PHE A 1 357 ? 27.884 -5.765 -29.117 1.00 81.44 357 PHE A CA 1
ATOM 2849 C C . PHE A 1 357 ? 26.892 -5.033 -28.207 1.00 81.44 357 PHE A C 1
ATOM 2851 O O . PHE A 1 357 ? 26.546 -5.539 -27.145 1.00 81.44 357 PHE A O 1
ATOM 2858 N N . MET A 1 358 ? 26.380 -3.875 -28.632 1.00 75.31 358 MET A N 1
ATOM 2859 C CA . MET A 1 358 ? 25.346 -3.140 -27.897 1.00 75.31 358 MET A CA 1
ATOM 2860 C C . MET A 1 358 ? 24.047 -3.945 -27.801 1.00 75.31 358 MET A C 1
ATOM 2862 O O . MET A 1 358 ? 23.391 -3.904 -26.763 1.00 75.31 358 MET A O 1
ATOM 2866 N N . ASN A 1 359 ? 23.702 -4.714 -28.838 1.00 70.25 359 ASN A N 1
ATOM 2867 C CA . ASN A 1 359 ? 22.554 -5.612 -28.798 1.00 70.25 359 ASN A CA 1
ATOM 2868 C C . ASN A 1 359 ? 22.759 -6.757 -27.794 1.00 70.25 359 ASN A C 1
ATOM 2870 O O . ASN A 1 359 ? 21.899 -6.995 -26.953 1.00 70.25 359 ASN A O 1
ATOM 2874 N N . GLN A 1 360 ? 23.931 -7.398 -27.806 1.00 75.69 360 GLN A N 1
ATOM 2875 C CA . GLN A 1 360 ? 24.271 -8.431 -26.822 1.00 75.69 360 GLN A CA 1
ATOM 2876 C C . GLN A 1 360 ? 24.304 -7.891 -25.390 1.00 75.69 360 GLN A C 1
ATOM 2878 O O . GLN A 1 360 ? 23.859 -8.570 -24.473 1.00 75.69 360 GLN A O 1
ATOM 2883 N N . LEU A 1 361 ? 24.800 -6.668 -25.177 1.00 69.25 361 LEU A N 1
ATOM 2884 C CA . LEU A 1 361 ? 24.770 -6.031 -23.859 1.00 69.25 361 LEU A CA 1
ATOM 2885 C C . LEU A 1 361 ? 23.344 -5.718 -23.400 1.00 69.25 361 LEU A C 1
ATOM 2887 O O . LEU A 1 361 ? 23.051 -5.875 -22.217 1.00 69.25 361 LEU A O 1
ATOM 2891 N N . SER A 1 362 ? 22.467 -5.306 -24.319 1.00 65.75 362 SER A N 1
ATOM 2892 C CA . SER A 1 362 ? 21.047 -5.101 -24.021 1.00 65.75 362 SER A CA 1
ATOM 2893 C C . SER A 1 362 ? 20.353 -6.409 -23.637 1.00 65.75 362 SER A C 1
ATOM 2895 O O . SER A 1 362 ? 19.512 -6.400 -22.748 1.00 65.75 362 SER A O 1
ATOM 2897 N N . GLU A 1 363 ? 20.708 -7.523 -24.281 1.00 64.56 363 GLU A N 1
ATOM 2898 C CA . GLU A 1 363 ? 20.196 -8.860 -23.948 1.00 64.56 363 GLU A CA 1
ATOM 2899 C C . GLU A 1 363 ? 20.782 -9.400 -22.630 1.00 64.56 363 GLU A C 1
ATOM 2901 O O . GLU A 1 363 ? 20.099 -10.113 -21.904 1.00 64.56 363 GLU A O 1
ATOM 2906 N N . ALA A 1 364 ? 22.029 -9.048 -22.296 1.00 59.22 364 ALA A N 1
ATOM 2907 C CA . ALA A 1 364 ? 22.715 -9.520 -21.091 1.00 59.22 364 ALA A CA 1
ATOM 2908 C C . ALA A 1 364 ? 22.362 -8.738 -19.811 1.00 59.22 364 ALA A C 1
ATOM 2910 O O . ALA A 1 364 ? 22.587 -9.242 -18.713 1.00 59.22 364 ALA A O 1
ATOM 2911 N N . GLN A 1 365 ? 21.854 -7.507 -19.920 1.00 58.47 365 GLN A N 1
ATOM 2912 C CA . GLN A 1 365 ? 21.469 -6.679 -18.771 1.00 58.47 365 GLN A CA 1
ATOM 2913 C C . GLN A 1 365 ? 20.013 -6.908 -18.357 1.00 58.47 365 GLN A C 1
ATOM 2915 O O . GLN A 1 365 ? 19.257 -5.949 -18.416 1.00 58.47 365 GLN A O 1
ATOM 2920 N N . ASP A 1 366 ? 19.623 -8.131 -17.966 1.00 55.22 366 ASP A N 1
ATOM 2921 C CA . ASP A 1 366 ? 18.303 -8.472 -17.374 1.00 55.22 366 ASP A CA 1
ATOM 2922 C C . ASP A 1 366 ? 17.127 -7.641 -17.934 1.00 55.22 366 ASP A C 1
ATOM 2924 O O . ASP A 1 366 ? 16.236 -7.192 -17.212 1.00 55.22 366 ASP A O 1
ATOM 2928 N N . SER A 1 367 ? 17.173 -7.341 -19.235 1.00 53.38 367 SER A N 1
ATOM 2929 C CA . SER A 1 367 ? 16.215 -6.451 -19.861 1.00 53.38 367 SER A CA 1
ATOM 2930 C C . SER A 1 367 ? 15.067 -7.351 -20.259 1.00 53.38 367 SER A C 1
ATOM 2932 O O . SER A 1 367 ? 15.316 -8.389 -20.883 1.00 53.38 367 SER A O 1
ATOM 2934 N N . PRO A 1 368 ? 13.823 -7.013 -19.886 1.00 54.91 368 PRO A N 1
ATOM 2935 C CA . PRO A 1 368 ? 12.694 -7.867 -20.194 1.00 54.91 368 PRO A CA 1
ATOM 2936 C C . PRO A 1 368 ? 12.705 -8.179 -21.691 1.00 54.91 368 PRO A C 1
ATOM 2938 O O . PRO A 1 368 ? 12.793 -7.272 -22.520 1.00 54.91 368 PRO A O 1
ATOM 2941 N N . SER A 1 369 ? 12.610 -9.468 -22.032 1.00 50.16 369 SER A N 1
ATOM 2942 C CA . SER A 1 369 ? 12.625 -10.025 -23.400 1.00 50.16 369 SER A CA 1
ATOM 2943 C C . SER A 1 369 ? 11.745 -9.252 -24.400 1.00 50.16 369 SER A C 1
ATOM 2945 O O . SER A 1 369 ? 11.985 -9.267 -25.608 1.00 50.16 369 SER A O 1
ATOM 2947 N N . LYS A 1 370 ? 10.731 -8.542 -23.892 1.00 52.19 370 LYS A N 1
ATOM 2948 C CA . LYS A 1 370 ? 9.783 -7.700 -24.630 1.00 52.19 370 LYS A CA 1
ATOM 2949 C C . LYS A 1 370 ? 10.354 -6.359 -25.119 1.00 52.19 370 LYS A C 1
ATOM 2951 O O . LYS A 1 370 ? 9.831 -5.821 -26.094 1.00 52.19 370 LYS A O 1
ATOM 2956 N N . VAL A 1 371 ? 11.407 -5.814 -24.505 1.00 53.53 371 VAL A N 1
ATOM 2957 C CA . VAL A 1 371 ? 12.000 -4.512 -24.884 1.00 53.53 371 VAL A CA 1
ATOM 2958 C C . VAL A 1 371 ? 12.918 -4.632 -26.105 1.00 53.53 371 VAL A C 1
ATOM 2960 O O . VAL A 1 371 ? 13.038 -3.690 -26.892 1.00 53.53 371 VAL A O 1
ATOM 2963 N N . THR A 1 372 ? 13.490 -5.811 -26.347 1.00 53.38 372 THR A N 1
ATOM 2964 C CA . THR A 1 372 ? 14.443 -6.048 -27.441 1.00 53.38 372 THR A CA 1
ATOM 2965 C C . THR A 1 372 ? 13.796 -5.945 -28.833 1.00 53.38 372 THR A C 1
ATOM 2967 O O . THR A 1 372 ? 14.477 -5.690 -29.819 1.00 53.38 372 THR A O 1
ATOM 2970 N N . ILE A 1 373 ? 12.468 -6.066 -28.956 1.00 50.56 373 ILE A N 1
ATOM 2971 C CA . ILE A 1 373 ? 11.791 -6.223 -30.259 1.00 50.56 373 ILE A CA 1
ATOM 2972 C C . ILE A 1 373 ? 11.335 -4.890 -30.908 1.00 50.56 373 ILE A C 1
ATOM 2974 O O . ILE A 1 373 ? 11.548 -4.723 -32.114 1.00 50.56 373 ILE A O 1
ATOM 2978 N N . PRO A 1 374 ? 10.756 -3.897 -30.198 1.00 50.28 374 PRO A N 1
ATOM 2979 C CA . PRO A 1 374 ? 10.268 -2.667 -30.840 1.00 50.28 374 PRO A CA 1
ATOM 2980 C C . PRO A 1 374 ? 11.386 -1.702 -31.260 1.00 50.28 374 PRO A C 1
ATOM 2982 O O . PRO A 1 374 ? 11.307 -1.078 -32.320 1.00 50.28 374 PRO A O 1
ATOM 2985 N N . PHE A 1 375 ? 12.438 -1.577 -30.445 1.00 51.34 375 PHE A N 1
ATOM 2986 C CA . PHE A 1 375 ? 13.528 -0.628 -30.688 1.00 51.34 375 PHE A CA 1
ATOM 2987 C C . PHE A 1 375 ? 14.395 -1.037 -31.890 1.00 51.34 375 PHE A C 1
ATOM 2989 O O . PHE A 1 375 ? 14.713 -0.211 -32.752 1.00 51.34 375 PHE A O 1
ATOM 2996 N N . LEU A 1 376 ? 14.701 -2.332 -31.997 1.00 51.50 376 LEU A N 1
ATOM 2997 C CA . LEU A 1 376 ? 15.386 -2.925 -33.146 1.00 51.50 376 LEU A CA 1
ATOM 2998 C C . LEU A 1 376 ? 14.559 -2.791 -34.420 1.00 51.50 376 LEU A C 1
ATOM 3000 O O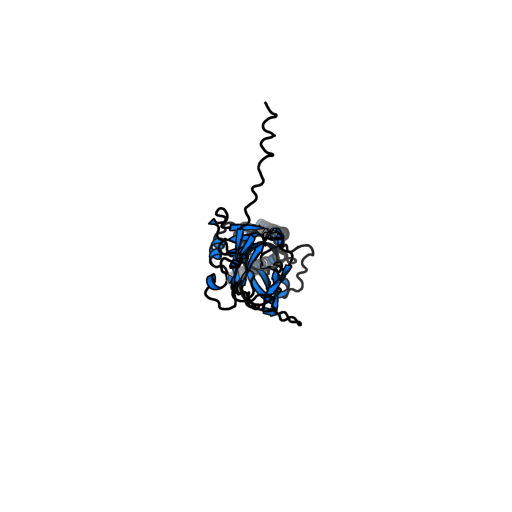 . LEU A 1 376 ? 15.077 -2.319 -35.428 1.00 51.50 376 LEU A O 1
ATOM 3004 N N . LYS A 1 377 ? 13.263 -3.116 -34.363 1.00 53.00 377 LYS A N 1
ATOM 3005 C CA . LYS A 1 377 ? 12.370 -2.990 -35.518 1.00 53.00 377 LYS A CA 1
ATOM 3006 C C . LYS A 1 377 ? 12.339 -1.559 -36.056 1.00 53.00 377 LYS A C 1
ATOM 3008 O O . LYS A 1 377 ? 12.483 -1.359 -37.256 1.00 53.00 377 LYS A O 1
ATOM 3013 N N . ARG A 1 378 ? 12.250 -0.558 -35.175 1.00 56.78 378 ARG A N 1
ATOM 3014 C CA . ARG A 1 378 ? 12.235 0.854 -35.582 1.00 56.78 378 ARG A CA 1
ATOM 3015 C C . ARG A 1 378 ? 13.579 1.326 -36.141 1.00 56.78 378 ARG A C 1
ATOM 3017 O O . ARG A 1 378 ? 13.609 2.125 -37.069 1.00 56.78 378 ARG A O 1
ATOM 3024 N N . THR A 1 379 ? 14.689 0.828 -35.601 1.00 54.03 379 THR A N 1
ATOM 3025 C CA . THR A 1 379 ? 16.037 1.153 -36.099 1.00 54.03 379 THR A CA 1
ATOM 3026 C C . THR A 1 379 ? 16.293 0.513 -37.466 1.00 54.03 379 THR A C 1
ATOM 3028 O O . THR A 1 379 ? 16.853 1.164 -38.345 1.00 54.03 379 THR A O 1
ATOM 3031 N N . VAL A 1 380 ? 15.817 -0.719 -37.676 1.00 56.19 380 VAL A N 1
ATOM 3032 C CA . VAL A 1 380 ? 15.833 -1.400 -38.979 1.00 56.19 380 VAL A CA 1
ATOM 3033 C C . VAL A 1 380 ? 14.943 -0.668 -39.986 1.00 56.19 380 VAL A C 1
ATOM 3035 O O . VAL A 1 380 ? 15.402 -0.393 -41.084 1.00 56.19 380 VAL A O 1
ATOM 3038 N N . GLU A 1 381 ? 13.734 -0.241 -39.608 1.00 59.78 381 GLU A N 1
ATOM 3039 C CA . GLU A 1 381 ? 12.855 0.562 -40.478 1.00 59.78 381 GLU A CA 1
ATOM 3040 C C . GLU A 1 381 ? 13.491 1.909 -40.872 1.00 59.78 381 GLU A C 1
ATOM 3042 O O . GLU A 1 381 ? 13.388 2.338 -42.022 1.00 59.78 381 GLU A O 1
ATOM 3047 N N . ILE A 1 382 ? 14.193 2.574 -39.946 1.00 56.66 382 ILE A N 1
ATOM 3048 C CA . ILE A 1 382 ? 14.958 3.796 -40.241 1.00 56.66 382 ILE A CA 1
ATOM 3049 C C . ILE A 1 382 ? 16.125 3.486 -41.187 1.00 56.66 382 ILE A C 1
ATOM 3051 O O . ILE A 1 382 ? 16.379 4.259 -42.110 1.00 56.66 382 ILE A O 1
ATOM 3055 N N . TYR A 1 383 ? 16.822 2.364 -40.996 1.00 53.88 383 TYR A N 1
ATOM 3056 C CA . TYR A 1 383 ? 17.902 1.947 -41.886 1.00 53.88 383 TYR A CA 1
ATOM 3057 C C . TYR A 1 383 ? 17.389 1.603 -43.288 1.00 53.88 383 TYR A C 1
ATOM 3059 O O . TYR A 1 383 ? 17.987 2.041 -44.266 1.00 53.88 383 TYR A O 1
ATOM 3067 N N . ASP A 1 384 ? 16.256 0.910 -43.406 1.00 55.41 384 ASP A N 1
ATOM 3068 C CA . ASP A 1 384 ? 15.601 0.624 -44.684 1.00 55.41 384 ASP A CA 1
ATOM 3069 C C . ASP A 1 384 ? 15.174 1.918 -45.385 1.00 55.41 384 ASP A C 1
ATOM 3071 O O . ASP A 1 384 ? 15.388 2.067 -46.587 1.00 55.41 384 ASP A O 1
ATOM 3075 N N . LEU A 1 385 ? 14.668 2.908 -44.643 1.00 53.66 385 LEU A N 1
ATOM 3076 C CA . LEU A 1 385 ? 14.341 4.228 -45.185 1.00 53.66 385 LEU A CA 1
ATOM 3077 C C . LEU A 1 385 ? 15.594 4.984 -45.673 1.00 53.66 385 LEU A C 1
ATOM 3079 O O . LEU A 1 385 ? 15.575 5.615 -46.735 1.00 53.66 385 LEU A O 1
ATOM 3083 N N . ILE A 1 386 ? 16.702 4.911 -44.930 1.00 54.47 386 ILE A N 1
ATOM 3084 C CA . ILE A 1 386 ? 17.987 5.529 -45.303 1.00 54.47 386 ILE A CA 1
ATOM 3085 C C . ILE A 1 386 ? 18.610 4.811 -46.510 1.00 54.47 386 ILE A C 1
ATOM 3087 O O . ILE A 1 386 ? 19.076 5.462 -47.443 1.00 54.47 386 ILE A O 1
ATOM 3091 N N . SER A 1 387 ? 18.567 3.480 -46.538 1.00 54.12 387 SER A N 1
ATOM 3092 C CA . SER A 1 387 ? 19.013 2.648 -47.659 1.00 54.12 387 SER A CA 1
ATOM 3093 C C . SER A 1 387 ? 18.206 2.953 -48.922 1.00 54.12 387 SER A C 1
ATOM 3095 O O . SER A 1 387 ? 18.772 3.205 -49.988 1.00 54.12 387 SER A O 1
ATOM 3097 N N . TRP A 1 388 ? 16.879 3.044 -48.800 1.00 55.94 388 TRP A N 1
ATOM 3098 C CA . TRP A 1 388 ? 15.986 3.349 -49.915 1.00 55.94 388 TRP A CA 1
ATOM 3099 C C . TRP A 1 388 ? 16.224 4.757 -50.474 1.00 55.94 388 TRP A C 1
ATOM 3101 O O . TRP A 1 388 ? 16.357 4.939 -51.685 1.00 55.94 388 TRP A O 1
ATOM 3111 N N . THR A 1 389 ? 16.381 5.756 -49.602 1.00 55.09 389 THR A N 1
ATOM 3112 C CA . THR A 1 389 ? 16.729 7.123 -50.022 1.00 55.09 389 THR A CA 1
ATOM 3113 C C . THR A 1 389 ? 18.133 7.210 -50.625 1.00 55.09 389 THR A C 1
ATOM 3115 O O . THR A 1 389 ? 18.322 7.948 -51.593 1.00 55.09 389 THR A O 1
ATOM 3118 N N . HIS A 1 390 ? 19.106 6.417 -50.163 1.00 55.84 390 HIS A N 1
ATOM 3119 C CA . HIS A 1 390 ? 20.425 6.316 -50.798 1.00 55.84 390 HIS A CA 1
ATOM 3120 C C . HIS A 1 390 ? 20.366 5.665 -52.181 1.00 55.84 390 HIS A C 1
ATOM 3122 O O . HIS A 1 390 ? 20.968 6.193 -53.115 1.00 55.84 390 HIS A O 1
ATOM 3128 N N . HIS A 1 391 ? 19.599 4.588 -52.361 1.00 55.97 391 HIS A N 1
ATOM 3129 C CA . HIS A 1 391 ? 19.388 3.982 -53.677 1.00 55.97 391 HIS A CA 1
ATOM 3130 C C . HIS A 1 391 ? 18.706 4.942 -54.656 1.00 55.97 391 HIS A C 1
ATOM 3132 O O . HIS A 1 391 ? 19.095 4.998 -55.822 1.00 55.97 391 HIS A O 1
ATOM 3138 N N . ILE A 1 392 ? 17.756 5.755 -54.188 1.00 57.09 392 ILE A N 1
ATOM 3139 C CA . ILE A 1 392 ? 17.119 6.792 -55.009 1.00 57.09 392 ILE A CA 1
ATOM 3140 C C . ILE A 1 392 ? 18.106 7.908 -55.349 1.00 57.09 392 ILE A C 1
ATOM 3142 O O . ILE A 1 392 ? 18.194 8.304 -56.506 1.00 57.09 392 ILE A O 1
ATOM 3146 N N . THR A 1 393 ? 18.888 8.397 -54.387 1.00 54.25 393 THR A N 1
ATOM 3147 C CA . THR A 1 393 ? 19.844 9.489 -54.639 1.00 54.25 393 THR A CA 1
ATOM 3148 C C . THR A 1 393 ? 20.969 9.046 -55.578 1.00 54.25 393 THR A C 1
ATOM 3150 O O . THR A 1 393 ? 21.311 9.772 -56.508 1.00 54.25 393 THR A O 1
ATOM 3153 N N . ILE A 1 394 ? 21.493 7.826 -55.403 1.00 54.09 394 ILE A N 1
ATOM 3154 C CA . ILE A 1 394 ? 22.475 7.217 -56.313 1.00 54.09 394 ILE A CA 1
ATOM 3155 C C . ILE A 1 394 ? 21.841 6.955 -57.685 1.00 54.09 394 ILE A C 1
ATOM 3157 O O . ILE A 1 394 ? 22.472 7.226 -58.704 1.00 54.09 394 ILE A O 1
ATOM 3161 N N . GLY A 1 395 ? 20.587 6.496 -57.736 1.00 43.94 395 GLY A N 1
ATOM 3162 C CA . GLY A 1 395 ? 19.828 6.307 -58.976 1.00 43.94 395 GLY A CA 1
ATOM 3163 C C . GLY A 1 395 ? 19.600 7.612 -59.744 1.00 43.94 395 GLY A C 1
ATOM 3164 O O . GLY A 1 395 ? 19.774 7.658 -60.960 1.00 43.94 395 GLY A O 1
ATOM 3165 N N . ILE A 1 396 ? 19.283 8.705 -59.048 1.00 51.50 396 ILE A N 1
ATOM 3166 C CA . ILE A 1 396 ? 19.108 10.034 -59.647 1.00 51.50 396 ILE A CA 1
ATOM 3167 C C . ILE A 1 396 ? 20.458 10.590 -60.109 1.00 51.50 396 ILE A C 1
ATOM 3169 O O . ILE A 1 396 ? 20.550 11.055 -61.241 1.00 51.50 396 ILE A O 1
ATOM 3173 N N . LEU A 1 397 ? 21.524 10.495 -59.304 1.00 43.47 397 LEU A N 1
ATOM 3174 C CA . LEU A 1 397 ? 22.857 10.951 -59.718 1.00 43.47 397 LEU A CA 1
ATOM 3175 C C . LEU A 1 397 ? 23.392 10.165 -60.919 1.00 43.47 397 LEU A C 1
ATOM 3177 O O . LEU A 1 397 ? 23.911 10.768 -61.852 1.00 43.47 397 LEU A O 1
ATOM 3181 N N . THR A 1 398 ? 23.235 8.840 -60.936 1.00 45.62 398 THR A N 1
ATOM 3182 C CA . THR A 1 398 ? 23.636 8.013 -62.085 1.00 45.62 398 THR A CA 1
ATOM 3183 C C . THR A 1 398 ? 22.798 8.331 -63.318 1.00 45.62 398 THR A C 1
ATOM 3185 O O . THR A 1 398 ? 23.359 8.454 -64.401 1.00 45.62 398 THR A O 1
ATOM 3188 N N . SER A 1 399 ? 21.496 8.583 -63.169 1.00 43.31 399 SER A N 1
ATOM 3189 C CA . SER A 1 399 ? 20.640 9.023 -64.279 1.00 43.31 399 SER A CA 1
ATOM 3190 C C . SER A 1 399 ? 21.054 10.396 -64.820 1.00 43.31 399 SER A C 1
ATOM 3192 O O . SER A 1 399 ? 21.140 10.572 -66.030 1.00 43.31 399 SER A O 1
ATOM 3194 N N . VAL A 1 400 ? 21.377 11.360 -63.953 1.00 54.00 400 VAL A N 1
ATOM 3195 C CA . VAL A 1 400 ? 21.853 12.698 -64.352 1.00 54.00 400 VAL A CA 1
ATOM 3196 C C . VAL A 1 400 ? 23.225 12.621 -65.030 1.00 54.00 400 VAL A C 1
ATOM 3198 O O . VAL A 1 400 ? 23.446 13.300 -66.031 1.00 54.00 400 VAL A O 1
ATOM 3201 N N . ILE A 1 401 ? 24.126 11.761 -64.547 1.00 49.28 401 ILE A N 1
ATOM 3202 C CA . ILE A 1 401 ? 25.442 11.530 -65.158 1.00 49.28 401 ILE A CA 1
ATOM 3203 C C . ILE A 1 401 ? 25.304 10.825 -66.513 1.00 49.28 401 ILE A C 1
ATOM 3205 O O . ILE A 1 401 ? 25.972 11.220 -67.463 1.00 49.28 401 ILE A O 1
ATOM 3209 N N . VAL A 1 402 ? 24.412 9.838 -66.645 1.00 48.88 402 VAL A N 1
ATOM 3210 C CA . VAL A 1 402 ? 24.147 9.152 -67.921 1.00 48.88 402 VAL A CA 1
ATOM 3211 C C . VAL A 1 402 ? 23.492 10.103 -68.925 1.00 48.88 402 VAL A C 1
ATOM 3213 O O . VAL A 1 402 ? 23.923 10.155 -70.072 1.00 48.88 402 VAL A O 1
ATOM 3216 N N . ILE A 1 403 ? 22.520 10.920 -68.510 1.00 52.59 403 ILE A N 1
ATOM 3217 C CA . ILE A 1 403 ? 21.893 11.932 -69.377 1.00 52.59 403 ILE A CA 1
ATOM 3218 C C . ILE A 1 403 ? 22.915 13.004 -69.790 1.00 52.59 403 ILE A C 1
ATOM 3220 O O . ILE A 1 403 ? 22.952 13.401 -70.954 1.00 52.59 403 ILE A O 1
ATOM 3224 N N . GLY A 1 404 ? 23.791 13.431 -68.875 1.00 44.38 404 GLY A N 1
ATOM 3225 C CA . GLY A 1 404 ? 24.890 14.351 -69.173 1.00 44.38 404 GLY A CA 1
ATOM 3226 C C . GLY A 1 404 ? 25.929 13.758 -70.132 1.00 44.38 404 GLY A C 1
ATOM 3227 O O . GLY A 1 404 ? 26.343 14.430 -71.072 1.00 44.38 404 GLY A O 1
ATOM 3228 N N . ALA A 1 405 ? 26.307 12.490 -69.950 1.00 41.84 405 ALA A N 1
ATOM 3229 C CA . ALA A 1 405 ? 27.253 11.790 -70.819 1.00 41.84 405 ALA A CA 1
ATOM 3230 C C . ALA A 1 405 ? 26.683 11.565 -72.230 1.00 41.84 405 ALA A C 1
ATOM 3232 O O . ALA A 1 405 ? 27.379 11.802 -73.215 1.00 41.84 405 ALA A O 1
ATOM 3233 N N . VAL A 1 406 ? 25.399 11.208 -72.343 1.00 46.34 406 VAL A N 1
ATOM 3234 C CA . VAL A 1 406 ? 24.710 11.059 -73.636 1.00 46.34 406 VAL A CA 1
ATOM 3235 C C . VAL A 1 406 ? 24.569 12.410 -74.354 1.00 46.34 406 VAL A C 1
ATOM 3237 O O . VAL A 1 406 ? 24.755 12.470 -75.566 1.00 46.34 406 VAL A O 1
ATOM 3240 N N . ALA A 1 407 ? 24.330 13.508 -73.627 1.00 40.91 407 ALA A N 1
ATOM 3241 C CA . ALA A 1 407 ? 24.249 14.853 -74.207 1.00 40.91 407 ALA A CA 1
ATOM 3242 C C . ALA A 1 407 ? 25.606 15.408 -74.690 1.00 40.91 407 ALA A C 1
ATOM 3244 O O . ALA A 1 407 ? 25.643 16.229 -75.608 1.00 40.91 407 ALA A O 1
ATOM 3245 N N . VAL A 1 408 ? 26.718 14.971 -74.089 1.00 43.59 408 VAL A N 1
ATOM 3246 C CA . VAL A 1 408 ? 28.084 15.323 -74.525 1.00 43.59 408 VAL A CA 1
ATOM 3247 C C . VAL A 1 408 ? 28.524 14.485 -75.727 1.00 43.59 408 VAL A C 1
ATOM 3249 O O . VAL A 1 408 ? 29.314 14.958 -76.532 1.00 43.59 408 VAL A O 1
ATOM 3252 N N . GLN A 1 409 ? 27.982 13.278 -75.894 1.00 38.81 409 GLN A N 1
ATOM 3253 C CA . GLN A 1 409 ? 28.301 12.390 -77.015 1.00 38.81 409 GLN A CA 1
ATOM 3254 C C . GLN A 1 409 ? 27.463 12.673 -78.279 1.00 38.81 409 GLN A C 1
ATOM 3256 O O . GLN A 1 409 ? 27.754 12.132 -79.344 1.00 38.81 409 GLN A O 1
ATOM 3261 N N . SER A 1 410 ? 26.436 13.528 -78.176 1.00 35.84 410 SER A N 1
ATOM 3262 C CA . SER A 1 410 ? 25.587 13.983 -79.288 1.00 35.84 410 SER A CA 1
ATOM 3263 C C . SER A 1 410 ? 25.892 15.414 -79.769 1.00 35.84 410 SER A C 1
ATOM 3265 O O . SER A 1 410 ? 25.061 16.019 -80.450 1.00 35.84 410 SER A O 1
ATOM 3267 N N . ARG A 1 411 ? 27.039 15.979 -79.387 1.00 39.19 411 ARG A N 1
ATOM 3268 C CA . ARG A 1 411 ? 27.647 17.182 -79.976 1.00 39.19 411 ARG A CA 1
ATOM 3269 C C . ARG A 1 411 ? 29.000 16.806 -80.550 1.00 39.19 411 ARG A C 1
ATOM 3271 O O . ARG A 1 411 ? 29.376 17.443 -81.556 1.00 39.19 411 ARG A O 1
#

pLDDT: mean 70.24, std 17.27, range [35.0, 94.31]

Sequence (411 aa):
MVSLILLSVLLSPALAIPPIKCYSCILPPNVADFAAVCNQTNTCTGNWCTKGPDARSSGILYGCMDTAPVDVAKSTCKMVKTERGTYANCYCNNIEYCNGGGMDGLLNTVLSLTHILHIPTMDENEQSESVDVHGAVHFKWTSPHYVWNGTKYDQVNQISRMVGEYLPYKPWTPKPNFEPFATWLGREKFEQPDEFDTFVYEEASQLTINSDGSMILSVPFSLRLPCNFDFSSFPNDEHLCVLVVQTMHALELTFKQDESITAVWSAAPNKRTGDFVYRMKHTILDQWKQFSFVGEHSTRVHHMEIGIAFTRQPHRYYERFHYPLTGIVLMSQYAVTIGHDYLRESFVLLFFIIFAFMNQLSEAQDSPSKVTIPFLKRTVEIYDLISWTHHITIGILTSVIVIGAVAVQSR

Organism: Pristionchus pacificus (NCBI:txid54126)

Foldseek 3Di:
DPPPPVVVVVPPDPPPPFWDKKFFFWAFPPDPDPCVGRDPVRIDTENDWDWADDPPPGGIGIHYDNDDCQPDDDFDWDWDQDPVGIDTRTDHQQPDDPDDDDPQPFFAEKAKDWDWPDWADAACAPLQQKTKTKTKMKIKTFGQVQADDCVVVVNPFKDKDFQVVSPPRRDDDWDKDWDQCCVVVPNPPNPPPPPFDWDWPSRRWMWMAGNRRMIMIIIITIGIWHWDFDCVPPPFGKTKTKIKIKTKDQHNYDYDYPPVCLVVNVPDPDQDHPQKGKDWDDKDFDDWDFDDDPDPGTMTMTMIMIIMMITGNCVVVCVPPVVVLVVLVVQLVVLVVPPDPVSNVVSVVVSVVVVVVSLVVCVVPSNHPVNSPPVVVVVVVVVVVVVVVVVVVVVVVVVVVVVVVVVVVVD

Radius of gyration: 37.72 Å; chains: 1; bounding box: 80×38×140 Å